Protein AF-N4WED2-F1 (afdb_monomer_lite)

Foldseek 3Di:
DDPPPPFPDPDQETEDDPVCVVDQHDADPPDPAKHKYWYWDDDPDLWIKIKIKIWGWDDDPVGPPDIDIDIAIEIDTLAPVDDDPPPDPVVLVVVVVVCCSRHVPDDDDPPFPPRYDYPDDDGDPPPPDGNVVSRVVSVVVVVVVVVPPDDPDDDDDDDDDDDDDDDDDDDDDDDDDDDDDDDDDDDDDDDDDDDDDPVLVVVVVVLVCVVVQDDDPPDDDDDPPDDDDPDDDDDLLVVLLVLLLVQLLSLLVVLPVPRPCSVVSNLLSLVSLVSNVVSDPDDDDVVLVVSVVSCVVSPDDDDSVVVVLSNLLSVLQVLLLVLLCVLVVQPLSLLVSVVCPRPVNVVVSSVLSPDDPVSSVVVSVVCNVPPPSVVSVVPPHRRDPSVVVSCVSSVPPD

pLDDT: mean 72.78, std 21.64, range [26.59, 97.19]

Structure (mmCIF, N/CA/C/O backbone):
data_AF-N4WED2-F1
#
_entry.id   AF-N4WED2-F1
#
loop_
_atom_site.group_PDB
_atom_site.id
_atom_site.type_symbol
_atom_site.label_atom_id
_atom_site.label_alt_id
_atom_site.label_comp_id
_atom_site.label_asym_id
_atom_site.label_entity_id
_atom_site.label_seq_id
_atom_site.pdbx_PDB_ins_code
_atom_site.Cartn_x
_atom_site.Cartn_y
_atom_site.Cartn_z
_atom_site.occupancy
_atom_site.B_iso_or_equiv
_atom_site.auth_seq_id
_atom_site.auth_comp_id
_atom_site.auth_asym_id
_atom_site.auth_atom_id
_atom_site.pdbx_PDB_model_num
ATOM 1 N N . MET A 1 1 ? -20.042 -12.831 51.421 1.00 35.97 1 MET A N 1
ATOM 2 C CA . MET A 1 1 ? -18.885 -12.928 50.509 1.00 35.97 1 MET A CA 1
ATOM 3 C C . MET A 1 1 ? -19.291 -13.915 49.446 1.00 35.97 1 MET A C 1
ATOM 5 O O . MET A 1 1 ? -19.199 -15.110 49.673 1.00 35.97 1 MET A O 1
ATOM 9 N N . GLU A 1 2 ? -19.901 -13.402 48.386 1.00 31.67 2 GLU A N 1
ATOM 10 C CA . GLU A 1 2 ? -20.307 -14.188 47.226 1.00 31.67 2 GLU A CA 1
ATOM 11 C C . GLU A 1 2 ? -19.161 -14.119 46.219 1.00 31.67 2 GLU A C 1
ATOM 13 O O . GLU A 1 2 ? -18.742 -13.024 45.832 1.00 31.67 2 GLU A O 1
ATOM 18 N N . ASP A 1 3 ? -18.634 -15.281 45.843 1.00 34.75 3 ASP A N 1
ATOM 19 C CA . ASP A 1 3 ? -17.709 -15.428 44.728 1.00 34.75 3 ASP A CA 1
ATOM 20 C C . ASP A 1 3 ? -18.433 -15.003 43.445 1.00 34.75 3 ASP A C 1
ATOM 22 O O . ASP A 1 3 ? -19.245 -15.737 42.884 1.00 34.75 3 ASP A O 1
ATOM 26 N N . GLN A 1 4 ? -18.173 -13.776 42.987 1.00 38.66 4 GLN A N 1
ATOM 27 C CA . GLN A 1 4 ? -18.561 -13.347 41.649 1.00 38.66 4 GLN A CA 1
ATOM 28 C C . GLN A 1 4 ? -17.760 -14.164 40.634 1.00 38.66 4 GLN A C 1
ATOM 30 O O . GLN A 1 4 ? -16.587 -13.882 40.385 1.00 38.66 4 GLN A O 1
ATOM 35 N N . GLU A 1 5 ? -18.420 -15.149 40.025 1.00 41.47 5 GLU A N 1
ATOM 36 C CA . GLU A 1 5 ? -18.025 -15.791 38.770 1.00 41.47 5 GLU A CA 1
ATOM 37 C C . GLU A 1 5 ? -17.798 -14.715 37.693 1.00 41.47 5 GLU A C 1
ATOM 39 O O . GLU A 1 5 ? -18.696 -14.329 36.941 1.00 41.47 5 GLU A O 1
ATOM 44 N N . SER A 1 6 ? -16.584 -14.170 37.629 1.00 40.28 6 SER A N 1
ATOM 45 C CA . SER A 1 6 ? -16.216 -13.116 36.684 1.00 40.28 6 SER A CA 1
ATOM 46 C C . SER A 1 6 ? -15.860 -13.692 35.314 1.00 40.28 6 SER A C 1
ATOM 48 O O . SER A 1 6 ? -14.805 -13.399 34.780 1.00 40.28 6 SER A O 1
ATOM 50 N N . GLN A 1 7 ? -16.756 -14.483 34.723 1.00 48.00 7 GLN A N 1
ATOM 51 C CA . GLN A 1 7 ? -16.867 -14.648 33.272 1.00 48.00 7 GLN A CA 1
ATOM 52 C C . GLN A 1 7 ? -18.340 -14.903 32.947 1.00 48.00 7 GLN A C 1
ATOM 54 O O . GLN A 1 7 ? -18.780 -16.046 32.845 1.00 48.00 7 GLN A O 1
ATOM 59 N N . ARG A 1 8 ? -19.130 -13.836 32.764 1.00 49.84 8 ARG A N 1
ATOM 60 C CA . ARG A 1 8 ? -20.431 -13.969 32.091 1.00 49.84 8 ARG A CA 1
ATOM 61 C C . ARG A 1 8 ? -20.167 -14.217 30.607 1.00 49.84 8 ARG A C 1
ATOM 63 O O . ARG A 1 8 ? -20.181 -13.286 29.808 1.00 49.84 8 ARG A O 1
ATOM 70 N N . LEU A 1 9 ? -19.872 -15.470 30.261 1.00 53.38 9 LEU A N 1
ATOM 71 C CA . LEU A 1 9 ? -19.931 -15.951 28.886 1.00 53.38 9 LEU A CA 1
ATOM 72 C C . LEU A 1 9 ? -21.392 -15.853 28.443 1.00 53.38 9 LEU A C 1
ATOM 74 O O . LEU A 1 9 ? -22.235 -16.631 28.884 1.00 53.38 9 LEU A O 1
ATOM 78 N N . VAL A 1 10 ? -21.694 -14.894 27.576 1.00 56.53 10 VAL A N 1
ATOM 79 C CA . VAL A 1 10 ? -22.921 -14.936 26.783 1.00 56.53 10 VAL A CA 1
ATOM 80 C C . VAL A 1 10 ? -22.470 -15.182 25.351 1.00 56.53 10 VAL A C 1
ATOM 82 O O . VAL A 1 10 ? -22.040 -14.266 24.651 1.00 56.53 10 VAL A O 1
ATOM 85 N N . ASN A 1 11 ? -22.513 -16.450 24.941 1.00 73.31 11 ASN A N 1
ATOM 86 C CA . ASN A 1 11 ? -22.188 -16.917 23.593 1.00 73.31 11 ASN A CA 1
ATOM 87 C C . ASN A 1 11 ? -20.755 -16.558 23.150 1.00 73.31 11 ASN A C 1
ATOM 89 O O . ASN A 1 11 ? -19.788 -17.130 23.647 1.00 73.31 11 ASN A O 1
ATOM 93 N N . THR A 1 12 ? -20.626 -15.613 22.217 1.00 77.56 12 THR A N 1
ATOM 94 C CA . THR A 1 12 ? -19.375 -15.198 21.569 1.00 77.56 12 THR A CA 1
ATOM 95 C C . THR A 1 12 ? -18.752 -13.947 22.195 1.00 77.56 12 THR A C 1
ATOM 97 O O . THR A 1 12 ? -17.771 -13.402 21.681 1.00 77.56 12 THR A O 1
ATOM 100 N N . THR A 1 13 ? -19.325 -13.466 23.301 1.00 82.31 13 THR A N 1
ATOM 101 C CA . THR A 1 13 ? -18.856 -12.268 23.995 1.00 82.31 13 THR A CA 1
ATOM 102 C C . THR A 1 13 ? -18.058 -12.624 25.245 1.00 82.31 13 THR A C 1
ATOM 104 O O . THR A 1 13 ? -18.550 -13.309 26.142 1.00 82.31 13 THR A O 1
ATOM 107 N N . TYR A 1 14 ? -16.832 -12.111 25.314 1.00 82.44 14 TYR A N 1
ATOM 108 C CA . TYR A 1 14 ? -15.891 -12.317 26.405 1.00 82.44 14 TYR A CA 1
ATOM 109 C C . TYR A 1 14 ? -15.642 -11.005 27.136 1.00 82.44 14 TYR A C 1
ATOM 111 O O . TYR A 1 14 ? -15.221 -10.016 26.535 1.00 82.44 14 TYR A O 1
ATOM 119 N N . PHE A 1 15 ? -15.838 -11.024 28.448 1.00 82.19 15 PHE A N 1
ATOM 120 C CA . PHE A 1 15 ? -15.432 -9.936 29.325 1.00 82.19 15 PHE A CA 1
ATOM 121 C C . PHE A 1 15 ? -14.114 -10.292 29.981 1.00 82.19 15 PHE A C 1
ATOM 123 O O . PHE A 1 15 ? -13.993 -11.354 30.587 1.00 82.19 15 PHE A O 1
ATOM 130 N N . VAL A 1 16 ? -13.140 -9.400 29.852 1.00 83.44 16 VAL A N 1
ATOM 131 C CA . VAL A 1 16 ? -11.806 -9.604 30.404 1.00 83.44 16 VAL A CA 1
ATOM 132 C C . VAL A 1 16 ? -11.571 -8.542 31.460 1.00 83.44 16 VAL A C 1
ATOM 134 O O . VAL A 1 16 ? -11.539 -7.344 31.180 1.00 83.44 16 VAL A O 1
ATOM 137 N N . THR A 1 17 ? -11.402 -8.987 32.691 1.00 81.12 17 THR A N 1
ATOM 138 C CA . THR A 1 17 ? -10.929 -8.162 33.794 1.00 81.12 17 THR A CA 1
ATOM 139 C C . THR A 1 17 ? -9.432 -8.399 34.001 1.00 81.12 17 THR A C 1
ATOM 141 O O . THR A 1 17 ? -8.912 -9.464 33.660 1.00 81.12 17 THR A O 1
ATOM 144 N N . PRO A 1 18 ? -8.697 -7.453 34.609 1.00 74.69 18 PRO A N 1
ATOM 145 C CA . PRO A 1 18 ? -7.287 -7.666 34.942 1.00 74.69 18 PRO A CA 1
ATOM 146 C C . PRO A 1 18 ? -7.030 -8.913 35.808 1.00 74.69 18 PRO A C 1
ATOM 148 O O . PRO A 1 18 ? -5.950 -9.496 35.736 1.00 74.69 18 PRO A O 1
ATOM 151 N N . LYS A 1 19 ? -8.017 -9.345 36.607 1.00 77.06 19 LYS A N 1
ATOM 152 C CA . LYS A 1 19 ? -7.931 -10.553 37.446 1.00 77.06 19 LYS A CA 1
ATOM 153 C C . LYS A 1 19 ? -7.951 -11.844 36.621 1.00 77.06 19 LYS A C 1
ATOM 155 O O . LYS A 1 19 ? -7.316 -12.826 37.010 1.00 77.06 19 LYS A O 1
ATOM 160 N N . ASP A 1 20 ? -8.611 -11.825 35.465 1.00 75.44 20 ASP A N 1
ATOM 161 C CA . ASP A 1 20 ? -8.708 -12.986 34.573 1.00 75.44 20 ASP A CA 1
ATOM 162 C C . ASP A 1 20 ? -7.358 -13.333 33.936 1.00 75.44 20 ASP A C 1
ATOM 164 O O . ASP A 1 20 ? -7.118 -14.486 33.593 1.00 75.44 20 ASP A O 1
ATOM 168 N N . LEU A 1 21 ? -6.442 -12.363 33.843 1.00 76.75 21 LEU A N 1
ATOM 169 C CA . LEU A 1 21 ? -5.091 -12.559 33.309 1.00 76.75 21 LEU A CA 1
ATOM 170 C C . LEU A 1 21 ? -4.134 -13.253 34.291 1.00 76.75 21 LEU A C 1
ATOM 172 O O . LEU A 1 21 ? -3.055 -13.678 33.886 1.00 76.75 21 LEU A O 1
ATOM 176 N N . GLN A 1 22 ? -4.490 -13.343 35.577 1.00 78.25 22 GLN A N 1
ATOM 177 C CA . GLN A 1 22 ? -3.644 -13.954 36.613 1.00 78.25 22 GLN A CA 1
ATOM 178 C C . GLN A 1 22 ? -3.882 -15.463 36.774 1.00 78.25 22 GLN A C 1
ATOM 180 O O . GLN A 1 22 ? -3.081 -16.152 37.403 1.00 78.25 22 GLN A O 1
ATOM 185 N N . HIS A 1 23 ? -4.968 -15.979 36.202 1.00 75.12 23 HIS A N 1
ATOM 186 C CA . HIS A 1 23 ? -5.338 -17.392 36.240 1.00 75.12 23 HIS A CA 1
ATOM 187 C C . HIS A 1 23 ? -4.969 -18.056 34.904 1.00 75.12 23 HIS A C 1
ATOM 189 O O . HIS A 1 23 ? -4.834 -17.347 33.907 1.00 75.12 23 HIS A O 1
ATOM 195 N N . PRO A 1 24 ? -4.780 -19.392 34.836 1.00 64.31 24 PRO A N 1
ATOM 196 C CA . PRO A 1 24 ? -4.548 -20.086 33.570 1.00 64.31 24 PRO A CA 1
ATOM 197 C C . PRO A 1 24 ? -5.707 -19.797 32.611 1.00 64.31 24 PRO A C 1
ATOM 199 O O . PRO A 1 24 ? -6.818 -20.307 32.761 1.00 64.31 24 PRO A O 1
ATOM 202 N N . VAL A 1 25 ? -5.440 -18.897 31.668 1.00 62.19 25 VAL A N 1
ATOM 203 C CA . VAL A 1 2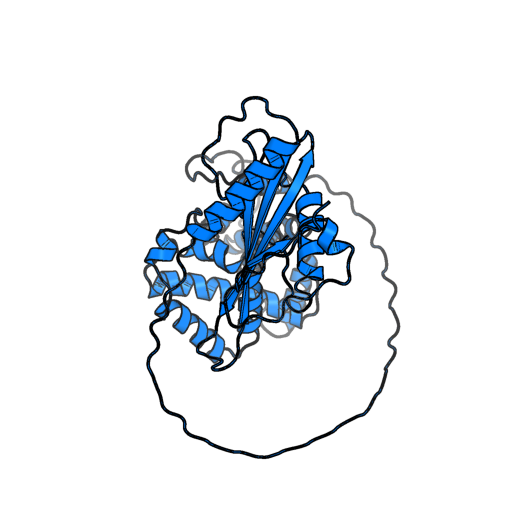5 ? -6.452 -18.271 30.827 1.00 62.19 25 VAL A CA 1
ATOM 204 C C . VAL A 1 25 ? -7.051 -19.321 29.898 1.00 62.19 25 VAL A C 1
ATOM 206 O O . VAL A 1 25 ? -6.329 -20.030 29.194 1.00 62.19 25 VAL A O 1
ATOM 209 N N . ARG A 1 26 ? -8.384 -19.415 29.868 1.00 68.75 26 ARG A N 1
ATOM 210 C CA . ARG A 1 26 ? -9.084 -20.168 28.823 1.00 68.75 26 ARG A CA 1
ATOM 211 C C . ARG A 1 26 ? -8.893 -19.425 27.506 1.00 68.75 26 ARG A C 1
ATOM 213 O O . ARG A 1 26 ? -9.413 -18.326 27.334 1.00 68.75 26 ARG A O 1
ATOM 220 N N . TYR A 1 27 ? -8.126 -20.017 26.598 1.00 79.25 27 TYR A N 1
ATOM 221 C CA . TYR A 1 27 ? -7.970 -19.499 25.246 1.00 79.25 27 TYR A CA 1
ATOM 222 C C . TYR A 1 27 ? -9.330 -19.441 24.546 1.00 79.25 27 TYR A C 1
ATOM 224 O O . TYR A 1 27 ? -10.135 -20.370 24.645 1.00 79.25 27 TYR A O 1
ATOM 232 N N . VAL A 1 28 ? -9.571 -18.361 23.809 1.00 78.44 28 VAL A N 1
ATOM 233 C CA . VAL A 1 28 ? -10.666 -18.299 22.843 1.00 78.44 28 VAL A CA 1
ATOM 234 C C . VAL A 1 28 ? -10.258 -19.207 21.692 1.00 78.44 28 VAL A C 1
ATOM 236 O O . VAL A 1 28 ? -9.180 -19.025 21.135 1.00 78.44 28 VAL A O 1
ATOM 239 N N . TYR A 1 29 ? -11.061 -20.211 21.350 1.00 80.50 29 TYR A N 1
ATOM 240 C CA . TYR A 1 29 ? -10.802 -21.045 20.173 1.00 80.50 29 TYR A CA 1
ATOM 241 C C . TYR A 1 29 ? -11.100 -20.265 18.885 1.00 80.50 29 TYR A C 1
ATOM 243 O O . TYR A 1 29 ? -11.878 -19.313 18.940 1.00 80.50 29 TYR A O 1
ATOM 251 N N . PRO A 1 30 ? -10.513 -20.645 17.730 1.00 81.94 30 PRO A N 1
ATOM 252 C CA . PRO A 1 30 ? -10.882 -20.073 16.439 1.00 81.94 30 PRO A CA 1
ATOM 253 C C . PRO A 1 30 ? -12.398 -20.141 16.254 1.00 81.94 30 PRO A C 1
ATOM 255 O O . PRO A 1 30 ? -12.943 -21.245 16.183 1.00 81.94 30 PRO A O 1
ATOM 258 N N . PRO A 1 31 ? -13.099 -18.998 16.230 1.00 76.94 31 PRO A N 1
ATOM 259 C CA . PRO A 1 31 ? -14.538 -19.031 16.274 1.00 76.94 31 PRO A CA 1
ATOM 260 C C . PRO A 1 31 ? -15.080 -19.222 14.856 1.00 76.94 31 PRO A C 1
ATOM 262 O O . PRO A 1 31 ? -14.532 -18.694 13.880 1.00 76.94 31 PRO A O 1
ATOM 265 N N . SER A 1 32 ? -16.162 -19.991 14.750 1.00 82.06 32 SER A N 1
ATOM 266 C CA . SER A 1 32 ? -16.998 -20.072 13.546 1.00 82.06 32 SER A CA 1
ATOM 267 C C . SER A 1 32 ? -17.928 -18.865 13.409 1.00 82.06 32 SER A C 1
ATOM 269 O O . SER A 1 32 ? -18.465 -18.620 12.335 1.00 82.06 32 SER A O 1
ATOM 271 N N . GLU A 1 33 ? -18.088 -18.094 14.486 1.00 85.69 33 GLU A N 1
ATOM 272 C CA . GLU A 1 33 ? -18.930 -16.903 14.573 1.00 85.69 33 GLU A CA 1
ATOM 273 C C . GLU A 1 33 ? -18.117 -15.678 15.010 1.00 85.69 33 GLU A C 1
ATOM 275 O O . GLU A 1 33 ? -16.987 -15.789 15.491 1.00 85.69 33 GLU A O 1
ATOM 280 N N . ALA A 1 34 ? -18.676 -14.479 14.843 1.00 85.25 34 ALA A N 1
ATOM 281 C CA . ALA A 1 34 ? -18.020 -13.265 15.311 1.00 85.25 34 ALA A CA 1
ATOM 282 C C . ALA A 1 34 ? -17.848 -13.307 16.836 1.00 85.25 34 ALA A C 1
ATOM 284 O O . ALA A 1 34 ? -18.821 -13.464 17.570 1.00 85.25 34 ALA A O 1
ATOM 285 N N . SER A 1 35 ? -16.606 -13.164 17.300 1.00 88.56 35 SER A N 1
ATOM 286 C CA . SER A 1 35 ? -16.263 -13.109 18.722 1.00 88.56 35 SER A CA 1
ATOM 287 C C . SER A 1 35 ? -15.879 -11.702 19.136 1.00 88.56 35 SER A C 1
ATOM 289 O O . SER A 1 35 ? -15.139 -11.018 18.428 1.00 88.56 35 SER A O 1
ATOM 291 N N . HIS A 1 36 ? -16.345 -11.284 20.306 1.00 89.19 36 HIS A N 1
ATOM 292 C CA . HIS A 1 36 ? -16.129 -9.940 20.819 1.00 89.19 36 HIS A CA 1
ATOM 293 C C . HIS A 1 36 ? -15.453 -10.001 22.186 1.00 89.19 36 HIS A C 1
ATOM 295 O O . HIS A 1 36 ? -15.973 -10.602 23.120 1.00 89.19 36 HIS A O 1
ATOM 301 N N . LEU A 1 37 ? -14.286 -9.378 22.307 1.00 90.94 37 LEU A N 1
ATOM 302 C CA . LEU A 1 37 ? -13.587 -9.174 23.569 1.00 90.94 37 LEU A CA 1
ATOM 303 C C . LEU A 1 37 ? -13.886 -7.761 24.068 1.00 90.94 37 LEU A C 1
ATOM 305 O O . LEU A 1 37 ? -13.626 -6.797 23.347 1.00 90.94 37 LEU A O 1
ATOM 309 N N . TYR A 1 38 ? -14.352 -7.638 25.304 1.00 90.62 38 TYR A N 1
ATOM 310 C CA . TYR A 1 38 ? -14.584 -6.363 25.973 1.00 90.62 38 TYR A CA 1
ATOM 311 C C . TYR A 1 38 ? -13.766 -6.281 27.253 1.00 90.62 38 TYR A C 1
ATOM 313 O O . TYR A 1 38 ? -13.765 -7.208 28.064 1.00 90.62 38 TYR A O 1
ATOM 321 N N . PHE A 1 39 ? -13.097 -5.153 27.458 1.00 90.81 39 PHE A N 1
ATOM 322 C CA . PHE A 1 39 ? -12.408 -4.869 28.711 1.00 90.81 39 PHE A CA 1
ATOM 323 C C . PHE A 1 39 ? -12.284 -3.373 28.962 1.00 90.81 39 PHE A C 1
ATOM 325 O O . PHE A 1 39 ? -12.356 -2.562 28.040 1.00 90.81 39 PHE A O 1
ATOM 332 N N . ALA A 1 40 ? -12.108 -3.008 30.228 1.00 89.38 40 ALA A N 1
ATOM 333 C CA . ALA A 1 40 ? -11.846 -1.638 30.640 1.00 89.38 40 ALA A CA 1
ATOM 334 C C . ALA A 1 40 ? -10.372 -1.494 31.030 1.00 89.38 40 ALA A C 1
ATOM 336 O O . ALA A 1 40 ? -9.823 -2.330 31.747 1.00 89.38 40 ALA A O 1
ATOM 337 N N . LEU A 1 41 ? -9.739 -0.422 30.565 1.00 88.12 41 LEU A N 1
ATOM 338 C CA . LEU A 1 41 ? -8.357 -0.088 30.873 1.00 88.12 41 LEU A CA 1
ATOM 339 C C . LEU A 1 41 ? -8.307 1.222 31.653 1.00 88.12 41 LEU A C 1
ATOM 341 O O . LEU A 1 41 ? -8.796 2.241 31.170 1.00 88.12 41 LEU A O 1
ATOM 345 N N . ALA A 1 42 ? -7.692 1.204 32.832 1.00 85.62 42 ALA A N 1
ATOM 346 C CA . ALA A 1 42 ? -7.439 2.422 33.588 1.00 85.62 42 ALA A CA 1
ATOM 347 C C . ALA A 1 42 ? -6.394 3.298 32.868 1.00 85.62 42 ALA A C 1
ATOM 349 O O . ALA A 1 42 ? -5.346 2.820 32.431 1.00 85.62 42 ALA A O 1
ATOM 350 N N . ILE A 1 43 ? -6.698 4.587 32.760 1.00 82.38 43 ILE A N 1
ATOM 351 C CA . ILE A 1 43 ? -5.846 5.669 32.262 1.00 82.38 43 ILE A CA 1
ATOM 352 C C . ILE A 1 43 ? -5.582 6.632 33.433 1.00 82.38 43 ILE A C 1
ATOM 354 O O . ILE A 1 43 ? -6.313 6.645 34.425 1.00 82.38 43 ILE A O 1
ATOM 358 N N . GLU A 1 44 ? -4.512 7.421 33.334 1.00 76.38 44 GLU A N 1
ATOM 359 C CA . GLU A 1 44 ? -4.138 8.449 34.309 1.00 76.38 44 GLU A CA 1
ATOM 360 C C . GLU A 1 44 ? -5.337 9.259 34.840 1.00 76.38 44 GLU A C 1
ATOM 362 O O . GLU A 1 44 ? -6.248 9.634 34.099 1.00 76.38 44 GLU A O 1
ATOM 367 N N . GLY A 1 45 ? -5.316 9.558 36.143 1.00 69.75 45 GLY A N 1
ATOM 368 C CA . GLY A 1 45 ? -6.270 10.484 36.754 1.00 69.75 45 GLY A CA 1
ATOM 369 C C . GLY A 1 45 ? -7.700 9.956 36.894 1.00 69.75 45 GLY A C 1
ATOM 370 O O . GLY A 1 45 ? -8.635 10.731 36.719 1.00 69.75 45 GLY A O 1
ATOM 371 N N . TYR A 1 46 ? -7.876 8.678 37.258 1.00 79.88 46 TYR A N 1
ATOM 372 C CA . TYR A 1 46 ? -9.187 8.052 37.533 1.00 79.88 46 TYR A CA 1
ATOM 373 C C . TYR A 1 46 ? -10.065 7.831 36.294 1.00 79.88 46 TYR A C 1
ATOM 375 O O . TYR A 1 46 ? -11.284 7.671 36.392 1.00 79.88 46 TYR A O 1
ATOM 383 N N . HIS A 1 47 ? -9.453 7.829 35.116 1.00 83.69 47 HIS A N 1
ATOM 384 C CA . HIS A 1 47 ? -10.151 7.679 33.854 1.00 83.69 47 HIS A CA 1
ATOM 385 C C . HIS A 1 47 ? -10.057 6.251 33.331 1.00 83.69 47 HIS A C 1
ATOM 387 O O . HIS A 1 47 ? -9.123 5.523 33.642 1.00 83.69 47 HIS A O 1
ATOM 393 N N . TYR A 1 48 ? -11.038 5.843 32.532 1.00 85.44 48 TYR A N 1
ATOM 394 C CA . TYR A 1 48 ? -11.078 4.512 31.942 1.00 85.44 48 TYR A CA 1
ATOM 395 C C . TYR A 1 48 ? -11.332 4.594 30.439 1.00 85.44 48 TYR A C 1
ATOM 397 O O . TYR A 1 48 ? -12.029 5.485 29.938 1.00 85.44 48 TYR A O 1
ATOM 405 N N . LEU A 1 49 ? -10.761 3.632 29.728 1.00 87.44 49 LEU A N 1
ATOM 406 C CA . LEU A 1 49 ? -11.008 3.365 28.324 1.00 87.44 49 LEU A CA 1
ATOM 407 C C . LEU A 1 49 ? -11.714 2.020 28.210 1.00 87.44 49 LEU A C 1
ATOM 409 O O . LEU A 1 49 ? -11.153 0.992 28.579 1.00 87.44 49 LEU A O 1
ATOM 413 N N . GLY A 1 50 ? -12.938 2.020 27.699 1.00 89.12 50 GLY A N 1
ATOM 414 C CA . GLY A 1 50 ? -13.585 0.795 27.254 1.00 89.12 50 GLY A CA 1
ATOM 415 C C . GLY A 1 50 ? -12.973 0.374 25.927 1.00 89.12 50 GLY A C 1
ATOM 416 O O . GLY A 1 50 ? -12.881 1.190 25.014 1.00 89.12 50 GLY A O 1
ATOM 417 N N . ILE A 1 51 ? -12.541 -0.872 25.814 1.00 90.75 51 ILE A N 1
ATOM 418 C CA . ILE A 1 51 ? -11.952 -1.434 24.602 1.00 90.75 51 ILE A CA 1
ATOM 419 C C . ILE A 1 51 ? -12.828 -2.597 24.155 1.00 90.75 51 ILE A C 1
ATOM 421 O O . ILE A 1 51 ? -13.191 -3.456 24.959 1.00 90.75 51 ILE A O 1
ATOM 425 N N . GLN A 1 52 ? -13.150 -2.613 22.865 1.00 91.38 52 GLN A N 1
ATOM 426 C CA . GLN A 1 52 ? -13.808 -3.721 22.190 1.00 91.38 52 GLN A CA 1
ATOM 427 C C . GLN A 1 52 ? -12.914 -4.202 21.050 1.00 91.38 52 GLN A C 1
ATOM 429 O O . GLN A 1 52 ? -12.553 -3.426 20.164 1.00 91.38 52 GLN A O 1
ATOM 434 N N . ILE A 1 53 ? -12.620 -5.496 21.025 1.00 92.19 53 ILE A N 1
ATOM 435 C CA . ILE A 1 53 ? -11.973 -6.160 19.895 1.00 92.19 53 ILE A CA 1
ATOM 436 C C . ILE A 1 53 ? -12.963 -7.156 19.313 1.00 92.19 53 ILE A C 1
ATOM 438 O O . ILE A 1 53 ? -13.465 -8.014 20.027 1.00 92.19 53 ILE A O 1
ATOM 442 N N . SER A 1 54 ? -13.233 -7.056 18.018 1.00 90.38 54 SER A N 1
ATOM 443 C CA . SER A 1 54 ? -14.098 -7.999 17.310 1.00 90.38 54 SER A CA 1
ATOM 444 C C . SER A 1 54 ? -13.255 -8.829 16.360 1.00 90.38 54 SER A C 1
ATOM 446 O O . SER A 1 54 ? -12.541 -8.257 15.540 1.00 90.38 54 SER A O 1
ATOM 448 N N . VAL A 1 55 ? -13.335 -10.152 16.465 1.00 90.75 55 VAL A N 1
ATOM 449 C CA . VAL A 1 55 ? -12.717 -11.107 15.542 1.00 90.75 55 VAL A CA 1
ATOM 450 C C . VAL A 1 55 ? -13.831 -11.754 14.736 1.00 90.75 55 VAL A C 1
ATOM 452 O O . VAL A 1 55 ? -14.656 -12.481 15.285 1.00 90.75 55 VAL A O 1
ATOM 455 N N . VAL A 1 56 ? -13.876 -11.451 13.444 1.00 88.69 56 VAL A N 1
ATOM 456 C CA . VAL A 1 56 ? -14.962 -11.844 12.548 1.00 88.69 56 VAL A CA 1
ATOM 457 C C . VAL A 1 56 ? -14.433 -12.889 11.564 1.00 88.69 56 VAL A C 1
ATOM 459 O O . VAL A 1 56 ? -13.486 -12.600 10.824 1.00 88.69 56 VAL A O 1
ATOM 462 N N . PRO A 1 57 ? -14.996 -14.108 11.552 1.00 90.19 57 PRO A N 1
ATOM 463 C CA . PRO A 1 57 ? -14.674 -15.086 10.530 1.00 90.19 57 PRO A CA 1
ATOM 464 C C . PRO A 1 57 ? -15.288 -14.671 9.189 1.00 90.19 57 PRO A C 1
ATOM 466 O O . PRO A 1 57 ? -16.406 -14.163 9.129 1.00 90.19 57 PRO A O 1
ATOM 469 N N . PHE A 1 58 ? -14.566 -14.907 8.100 1.00 86.00 58 PHE A N 1
ATOM 470 C CA . PHE A 1 58 ? -15.051 -14.724 6.736 1.00 86.00 58 PHE A CA 1
ATOM 471 C C . PHE A 1 58 ? -14.512 -15.833 5.830 1.00 86.00 58 PHE A C 1
ATOM 473 O O . PHE A 1 58 ? -13.531 -16.498 6.151 1.00 86.00 58 PHE A O 1
ATOM 480 N N . SER A 1 59 ? -15.159 -16.052 4.690 1.00 79.94 59 SER A N 1
ATOM 481 C CA . SER A 1 59 ? -14.694 -16.986 3.660 1.00 79.94 59 SER A CA 1
ATOM 482 C C . SER A 1 59 ? -14.457 -16.228 2.363 1.00 79.94 59 SER A C 1
ATOM 484 O O . SER A 1 59 ? -15.170 -15.273 2.056 1.00 79.94 59 SER A O 1
ATOM 486 N N . LEU A 1 60 ? -13.442 -16.643 1.614 1.00 70.19 60 LEU A N 1
ATOM 487 C CA . LEU A 1 60 ? -13.184 -16.134 0.271 1.00 70.19 60 LEU A CA 1
ATOM 488 C C . LEU A 1 60 ? -13.801 -17.095 -0.743 1.00 70.19 60 LEU A C 1
ATOM 490 O O . LEU A 1 60 ? -13.666 -18.310 -0.594 1.00 70.19 60 LEU A O 1
ATOM 494 N N . ASN A 1 61 ? -14.436 -16.557 -1.783 1.00 70.38 61 ASN A N 1
ATOM 495 C CA . ASN A 1 61 ? -15.089 -17.362 -2.820 1.00 70.38 61 ASN A CA 1
ATOM 496 C C . ASN A 1 61 ? -14.101 -18.316 -3.514 1.00 70.38 61 ASN A C 1
ATOM 498 O O . ASN A 1 61 ? -14.471 -19.415 -3.916 1.00 70.38 61 ASN A O 1
ATOM 502 N N . GLU A 1 62 ? -12.834 -17.917 -3.626 1.00 74.69 62 GLU A N 1
ATOM 503 C CA . GLU A 1 62 ? -11.757 -18.694 -4.241 1.00 74.69 62 GLU A CA 1
ATOM 504 C C . GLU A 1 62 ? -11.260 -19.860 -3.370 1.00 74.69 62 GLU A C 1
ATOM 506 O O . GLU A 1 62 ? -10.530 -20.721 -3.865 1.00 74.69 62 GLU A O 1
ATOM 511 N N . PHE A 1 63 ? -11.636 -19.898 -2.088 1.00 69.88 63 PHE A N 1
ATOM 512 C CA . PHE A 1 63 ? -11.196 -20.901 -1.116 1.00 69.88 63 PHE A CA 1
ATOM 513 C C . PHE A 1 63 ? -12.393 -21.443 -0.315 1.00 69.88 63 PHE A C 1
ATOM 515 O O . PHE A 1 63 ? -12.485 -21.219 0.897 1.00 69.88 63 PHE A O 1
ATOM 522 N N . PRO A 1 64 ? -13.334 -22.148 -0.972 1.00 76.31 64 PRO A N 1
ATOM 523 C CA . PRO A 1 64 ? -14.512 -22.682 -0.302 1.00 76.31 64 PRO A CA 1
ATOM 524 C C . PRO A 1 64 ? -14.105 -23.658 0.810 1.00 76.31 64 PRO A C 1
ATOM 526 O O . PRO A 1 64 ? -13.242 -24.514 0.623 1.00 76.31 64 PRO A O 1
ATOM 529 N N . GLY A 1 65 ? -14.715 -23.506 1.986 1.00 81.25 65 GLY A N 1
ATOM 530 C CA . GLY A 1 65 ? -14.407 -24.303 3.178 1.00 81.25 65 GLY A CA 1
ATOM 531 C C . GLY A 1 65 ? -13.221 -23.798 4.008 1.00 81.25 65 GLY A C 1
ATOM 532 O O . GLY A 1 65 ? -13.009 -24.301 5.111 1.00 81.25 65 GLY A O 1
ATOM 533 N N . GLN A 1 66 ? -12.473 -22.790 3.540 1.00 87.00 66 GLN A N 1
ATOM 534 C CA . GLN A 1 66 ? -11.435 -22.142 4.340 1.00 87.00 66 GLN A CA 1
ATOM 535 C C . GLN A 1 66 ? -11.988 -20.900 5.049 1.00 87.00 66 GLN A C 1
ATOM 537 O O . GLN A 1 66 ? -12.380 -19.924 4.410 1.00 87.00 66 GLN A O 1
ATOM 542 N N . ILE A 1 67 ? -11.960 -20.925 6.383 1.00 86.75 67 ILE A N 1
ATOM 543 C CA . ILE A 1 67 ? -12.320 -19.779 7.221 1.00 86.75 67 ILE A CA 1
ATOM 544 C C . ILE A 1 67 ? -11.069 -18.933 7.461 1.00 86.75 67 ILE A C 1
ATOM 546 O O . ILE A 1 67 ? -10.049 -19.418 7.954 1.00 86.75 67 ILE A O 1
ATOM 550 N N . PHE A 1 68 ? -11.165 -17.659 7.111 1.00 88.06 68 PHE A N 1
ATOM 551 C CA . PHE A 1 68 ? -10.217 -16.613 7.463 1.00 88.06 68 PHE A CA 1
ATOM 552 C C . PHE A 1 68 ? -10.795 -15.781 8.604 1.00 88.06 68 PHE A C 1
ATOM 554 O O . PHE A 1 68 ? -12.002 -15.782 8.831 1.00 88.06 68 PHE A O 1
ATOM 561 N N . HIS A 1 69 ? -9.950 -15.025 9.296 1.00 88.75 69 HIS A N 1
ATOM 562 C CA . HIS A 1 69 ? -10.384 -14.135 10.367 1.00 88.75 69 HIS A CA 1
ATOM 563 C C . HIS A 1 69 ? -9.857 -12.733 10.099 1.00 88.75 69 HIS A C 1
ATOM 565 O O . HIS A 1 69 ? -8.700 -12.551 9.717 1.00 88.75 69 HIS A O 1
ATOM 571 N N . CYS A 1 70 ? -10.717 -11.737 10.272 1.00 87.62 70 CYS A N 1
ATOM 572 C CA . CYS A 1 70 ? -10.312 -10.344 10.375 1.00 87.62 70 CYS A CA 1
ATOM 573 C C . CYS A 1 70 ? -10.588 -9.851 11.795 1.00 87.62 70 CYS A C 1
ATOM 575 O O . CYS A 1 70 ? -11.450 -10.380 12.497 1.00 87.62 70 CYS A O 1
ATOM 577 N N . ALA A 1 71 ? -9.827 -8.855 12.239 1.00 88.88 71 ALA A N 1
ATOM 578 C CA . ALA A 1 71 ? -9.998 -8.270 13.558 1.00 88.88 71 ALA A CA 1
ATOM 579 C C . ALA A 1 71 ? -10.072 -6.746 13.470 1.00 88.88 71 ALA A C 1
ATOM 581 O O . ALA A 1 71 ? -9.304 -6.119 12.735 1.00 88.88 71 ALA A O 1
ATOM 582 N N . TYR A 1 72 ? -10.985 -6.169 14.246 1.00 87.00 72 TYR A N 1
ATOM 583 C CA . TYR A 1 72 ? -11.206 -4.730 14.339 1.00 87.00 72 TYR A CA 1
ATOM 584 C C . TYR A 1 72 ? -11.226 -4.305 15.801 1.00 87.00 72 TYR A C 1
ATOM 586 O O . TYR A 1 72 ? -11.786 -5.001 16.653 1.00 87.00 72 TYR A O 1
ATOM 594 N N . GLY A 1 73 ? -10.621 -3.156 16.084 1.00 88.56 73 GLY A N 1
ATOM 595 C CA . GLY A 1 73 ? -10.601 -2.565 17.414 1.00 88.56 73 GLY A CA 1
ATOM 596 C C . GLY A 1 73 ? -11.494 -1.338 17.460 1.00 88.56 73 GLY A C 1
ATOM 597 O O . GLY A 1 73 ? -11.524 -0.546 16.521 1.00 88.56 73 GLY A O 1
ATOM 598 N N . SER A 1 74 ? -12.199 -1.142 18.561 1.00 87.81 74 SER A N 1
ATOM 599 C CA . SER A 1 74 ? -12.812 0.142 18.877 1.00 87.81 74 SER A CA 1
ATOM 600 C C . SER A 1 74 ? -12.602 0.468 20.342 1.00 87.81 74 SER A C 1
ATOM 602 O O . SER A 1 74 ? -12.368 -0.421 21.166 1.00 87.81 74 SER A O 1
ATOM 604 N N . PHE A 1 75 ? -12.646 1.753 20.663 1.00 87.75 75 PHE A N 1
ATOM 605 C CA . PHE A 1 75 ? -12.556 2.190 22.042 1.00 87.75 75 PHE A CA 1
ATOM 606 C C . PHE A 1 75 ? -13.524 3.324 22.348 1.00 87.75 75 PHE A C 1
ATOM 608 O O . PHE A 1 75 ? -13.909 4.116 21.486 1.00 87.75 75 PHE A O 1
ATOM 615 N N . ALA A 1 76 ? -13.893 3.377 23.618 1.00 85.50 76 ALA A N 1
ATOM 616 C CA . ALA A 1 76 ? -14.840 4.288 24.218 1.00 85.50 76 ALA A CA 1
ATOM 617 C C . ALA A 1 76 ? -14.156 4.996 25.389 1.00 85.50 76 ALA A C 1
ATOM 619 O O . ALA A 1 76 ? -13.671 4.361 26.324 1.00 85.50 76 ALA A O 1
ATOM 620 N N . ARG A 1 77 ? -14.109 6.326 25.344 1.00 84.25 77 ARG A N 1
ATOM 621 C CA . ARG A 1 77 ? -13.548 7.147 26.424 1.00 84.25 77 ARG A CA 1
ATOM 622 C C . ARG A 1 77 ? -14.596 7.342 27.512 1.00 84.25 77 ARG A C 1
ATOM 624 O O . ARG A 1 77 ? -15.738 7.658 27.188 1.00 84.25 77 ARG A O 1
ATOM 631 N N . CYS A 1 78 ? -14.208 7.255 28.785 1.00 83.44 78 CYS A N 1
ATOM 632 C CA . CYS A 1 78 ? -15.130 7.589 29.873 1.00 83.44 78 CYS A CA 1
ATOM 633 C C . CYS A 1 78 ? -15.508 9.084 29.890 1.00 83.44 78 CYS A C 1
ATOM 635 O O . CYS A 1 78 ? -16.561 9.440 30.409 1.00 83.44 78 CYS A O 1
ATOM 637 N N . CYS A 1 79 ? -14.653 9.970 29.355 1.00 82.06 79 CYS A N 1
ATOM 638 C CA . CYS A 1 79 ? -14.903 11.410 29.280 1.00 82.06 79 CYS A CA 1
ATOM 639 C C . CYS A 1 79 ? -14.041 12.110 28.211 1.00 82.06 79 CYS A C 1
ATOM 641 O O . CYS A 1 79 ? -13.081 11.541 27.688 1.00 82.06 79 CYS A O 1
ATOM 643 N N . LEU A 1 80 ? -14.349 13.382 27.929 1.00 81.81 80 LEU A N 1
ATOM 644 C CA . LEU A 1 80 ? -13.622 14.210 26.955 1.00 81.81 80 LEU A CA 1
ATOM 645 C C . LEU A 1 80 ? -12.208 14.621 27.397 1.00 81.81 80 LEU A C 1
ATOM 647 O O . LEU A 1 80 ? -11.429 15.064 26.558 1.00 81.81 80 LEU A O 1
ATOM 651 N N . LYS A 1 81 ? -11.863 14.475 28.686 1.00 81.88 81 LYS A N 1
ATOM 652 C CA . LYS A 1 81 ? -10.526 14.831 29.199 1.00 81.88 81 LYS A CA 1
ATOM 653 C C . LYS A 1 81 ? -9.423 13.929 28.637 1.00 81.88 81 LYS A C 1
ATOM 655 O O . LYS A 1 81 ? -8.271 14.342 28.581 1.00 81.88 81 LYS A O 1
ATOM 660 N N . ILE A 1 82 ? -9.772 12.723 28.185 1.00 77.88 82 ILE A N 1
ATOM 661 C CA . ILE A 1 82 ? -8.844 11.815 27.509 1.00 77.88 82 ILE A CA 1
ATOM 662 C C . ILE A 1 82 ? -8.629 12.333 26.076 1.00 77.88 82 ILE A C 1
ATOM 664 O O . ILE A 1 82 ? -9.506 12.184 25.218 1.00 77.88 82 ILE A O 1
ATOM 668 N N . GLN A 1 83 ? -7.480 12.963 25.817 1.00 75.81 83 GLN A N 1
ATOM 669 C CA . GLN A 1 83 ? -7.109 13.450 24.484 1.00 75.81 83 GLN A CA 1
ATOM 670 C C . GLN A 1 83 ? -6.746 12.302 23.528 1.00 75.81 83 GLN A C 1
ATOM 672 O O . GLN A 1 83 ? -6.305 11.236 23.945 1.00 75.81 83 GLN A O 1
ATOM 677 N N . TYR A 1 84 ? -6.955 12.539 22.231 1.00 64.00 84 TYR A N 1
ATOM 678 C CA . TYR A 1 84 ? -6.837 11.535 21.167 1.00 64.00 84 TYR A CA 1
ATOM 679 C C . TYR A 1 84 ? -5.403 11.279 20.689 1.00 64.00 84 TYR A C 1
ATOM 681 O O . TYR A 1 84 ? -5.075 10.175 20.254 1.00 64.00 84 TYR A O 1
ATOM 689 N N . GLU A 1 85 ? -4.568 12.319 20.702 1.00 59.09 85 GLU A N 1
ATOM 690 C CA . GLU A 1 85 ? -3.326 12.339 19.923 1.00 59.09 85 GLU A CA 1
ATOM 691 C C . GLU A 1 85 ? -2.209 11.427 20.447 1.00 59.09 85 GLU A C 1
ATOM 693 O O . GLU A 1 85 ? -1.330 11.056 19.664 1.00 59.09 85 GLU A O 1
ATOM 698 N N . PRO A 1 86 ? -2.296 10.920 21.686 1.00 54.12 86 PRO A N 1
ATOM 699 C CA . PRO A 1 86 ? -1.673 9.657 22.014 1.00 54.12 86 PRO A CA 1
ATOM 700 C C . PRO A 1 86 ? -2.680 8.784 22.760 1.00 54.12 86 PRO A C 1
ATOM 702 O O . PRO A 1 86 ? -2.717 8.775 23.989 1.00 54.12 86 PRO A O 1
ATOM 705 N N . VAL A 1 87 ? -3.456 7.975 22.034 1.00 57.97 87 VAL A N 1
ATOM 706 C CA . VAL A 1 87 ? -3.887 6.686 22.596 1.00 57.97 87 VAL A CA 1
ATOM 707 C C . VAL A 1 87 ? -2.591 5.979 22.984 1.00 57.97 87 VAL A C 1
ATOM 709 O O . VAL A 1 87 ? -1.820 5.551 22.126 1.00 57.97 87 VAL A O 1
ATOM 712 N N . HIS A 1 88 ? -2.278 6.077 24.270 1.00 63.78 88 HIS A N 1
ATOM 713 C CA . HIS A 1 88 ? -0.943 5.969 24.836 1.00 63.78 88 HIS A CA 1
ATOM 714 C C . HIS A 1 88 ? -0.273 4.666 24.377 1.00 63.78 88 HIS A C 1
ATOM 716 O O . HIS A 1 88 ? -0.951 3.651 24.214 1.00 63.78 88 HIS A O 1
ATOM 722 N N . SER A 1 89 ? 1.050 4.646 24.180 1.00 71.38 89 SER A N 1
ATOM 723 C CA . SER A 1 89 ? 1.771 3.407 23.828 1.00 71.38 89 SER A CA 1
ATOM 724 C C . SER A 1 89 ? 1.444 2.254 24.787 1.00 71.38 89 SER A C 1
ATOM 726 O O . SER A 1 89 ? 1.350 1.107 24.356 1.00 71.38 89 SER A O 1
ATOM 728 N N . SER A 1 90 ? 1.158 2.579 26.052 1.00 76.81 90 SER A N 1
ATOM 729 C CA . SER A 1 90 ? 0.696 1.628 27.065 1.00 76.81 90 SER A CA 1
ATOM 730 C C . SER A 1 90 ? -0.666 1.000 26.752 1.00 76.81 90 SER A C 1
ATOM 732 O O . SER A 1 90 ? -0.855 -0.178 27.034 1.00 76.81 90 SER A O 1
ATOM 734 N N . VAL A 1 91 ? -1.608 1.725 26.137 1.00 84.31 91 VAL A N 1
ATOM 735 C CA . VAL A 1 91 ? -2.913 1.167 25.742 1.00 84.31 91 VAL A CA 1
ATOM 736 C C . VAL A 1 91 ? -2.707 0.061 24.717 1.00 84.31 91 VAL A C 1
ATOM 738 O O . VAL A 1 91 ? -3.256 -1.028 24.878 1.00 84.31 91 VAL A O 1
ATOM 741 N N . TYR A 1 92 ? -1.878 0.307 23.699 1.00 86.12 92 TYR A N 1
ATOM 742 C CA . TYR A 1 92 ? -1.566 -0.709 22.696 1.00 86.12 92 TYR A CA 1
ATOM 743 C C . TYR A 1 92 ? -0.844 -1.903 23.303 1.00 86.12 92 TYR A C 1
ATOM 745 O O . TYR A 1 92 ? -1.200 -3.029 22.988 1.00 86.12 92 TYR A O 1
ATOM 753 N N . GLU A 1 93 ? 0.127 -1.679 24.186 1.00 87.00 93 GLU A N 1
ATOM 754 C CA . GLU A 1 93 ? 0.882 -2.760 24.827 1.00 87.00 93 GLU A CA 1
ATOM 755 C C . GLU A 1 93 ? -0.002 -3.648 25.706 1.00 87.00 93 GLU A C 1
ATOM 757 O O . GLU A 1 93 ? 0.067 -4.876 25.608 1.00 87.00 93 GLU A O 1
ATOM 762 N N . VAL A 1 94 ? -0.879 -3.052 26.520 1.00 88.75 94 VAL A N 1
ATOM 763 C CA . VAL A 1 94 ? -1.803 -3.817 27.367 1.00 88.75 94 VAL A CA 1
ATOM 764 C C . VAL A 1 94 ? -2.829 -4.554 26.511 1.00 88.75 94 VAL A C 1
ATOM 766 O O . VAL A 1 94 ? -3.043 -5.750 26.701 1.00 88.75 94 VAL A O 1
ATOM 769 N N . THR A 1 95 ? -3.405 -3.881 25.515 1.00 90.31 95 THR A N 1
ATOM 770 C CA . THR A 1 95 ? -4.359 -4.492 24.577 1.00 90.31 95 THR A CA 1
ATOM 771 C C . THR A 1 95 ? -3.723 -5.646 23.805 1.00 90.31 95 THR A C 1
ATOM 773 O O . THR A 1 95 ? -4.325 -6.707 23.680 1.00 90.31 95 THR A O 1
ATOM 776 N N . GLU A 1 96 ? -2.496 -5.471 23.314 1.00 90.81 96 GLU A N 1
ATOM 777 C CA . GLU A 1 96 ? -1.731 -6.495 22.600 1.00 90.81 96 GLU A CA 1
ATOM 778 C C . GLU A 1 96 ? -1.430 -7.695 23.489 1.00 90.81 96 GLU A C 1
ATOM 780 O O . GLU A 1 96 ? -1.565 -8.836 23.046 1.00 90.81 96 GLU A O 1
ATOM 785 N N . THR A 1 97 ? -1.086 -7.447 24.751 1.00 90.44 97 THR A N 1
ATOM 786 C CA . THR A 1 97 ? -0.851 -8.502 25.739 1.00 90.44 97 THR A CA 1
ATOM 787 C C . THR A 1 97 ? -2.127 -9.297 25.999 1.00 90.44 97 THR A C 1
ATOM 789 O O . THR A 1 97 ? -2.109 -10.524 25.899 1.00 90.44 97 THR A O 1
ATOM 792 N N . ILE A 1 98 ? -3.249 -8.618 26.260 1.00 90.56 98 ILE A N 1
ATOM 793 C CA . ILE A 1 98 ? -4.560 -9.252 26.468 1.00 90.56 98 ILE A CA 1
ATOM 794 C C . ILE A 1 98 ? -4.956 -10.067 25.235 1.00 90.56 98 ILE A C 1
ATOM 796 O O . ILE A 1 98 ? -5.291 -11.246 25.346 1.00 90.56 98 ILE A O 1
ATOM 800 N N . TYR A 1 99 ? -4.848 -9.465 24.051 1.00 91.12 99 TYR A N 1
ATOM 801 C CA . TYR A 1 99 ? -5.222 -10.093 22.792 1.00 91.12 99 TYR A CA 1
ATOM 802 C C . TYR A 1 99 ? -4.407 -11.354 22.508 1.00 91.12 99 TYR A C 1
ATOM 804 O O . TYR A 1 99 ? -4.982 -12.407 22.256 1.00 91.12 99 TYR A O 1
ATOM 812 N N . LYS A 1 100 ? -3.074 -11.280 22.599 1.00 90.81 100 LYS A N 1
ATOM 813 C CA . LYS A 1 100 ? -2.187 -12.430 22.360 1.00 90.81 100 LYS A CA 1
ATOM 814 C C . LYS A 1 100 ? -2.354 -13.532 23.397 1.00 90.81 100 LYS A C 1
ATOM 816 O O . LYS A 1 100 ? -2.149 -14.698 23.074 1.00 90.81 100 LYS A O 1
ATOM 821 N N . THR A 1 101 ? -2.717 -13.168 24.625 1.00 89.25 101 THR A N 1
ATOM 822 C CA . THR A 1 101 ? -2.981 -14.139 25.690 1.00 89.25 101 THR A CA 1
ATOM 823 C C . THR A 1 101 ? -4.273 -14.905 25.418 1.00 89.25 101 THR A C 1
ATOM 825 O O . THR A 1 101 ? -4.297 -16.125 25.551 1.00 89.25 101 THR A O 1
ATOM 828 N N . LEU A 1 102 ? -5.334 -14.213 25.000 1.00 89.00 102 LEU A N 1
ATOM 829 C CA . LEU A 1 102 ? -6.649 -14.820 24.777 1.00 89.00 102 LEU A CA 1
ATOM 830 C C . LEU A 1 102 ? -6.782 -15.488 23.409 1.00 89.00 102 LEU A C 1
ATOM 832 O O . LEU A 1 102 ? -7.472 -16.496 23.287 1.00 89.00 102 LEU A O 1
ATOM 836 N N . ILE A 1 103 ? -6.126 -14.938 22.388 1.00 89.75 103 ILE A N 1
ATOM 837 C CA . ILE A 1 103 ? -6.252 -15.336 20.983 1.00 89.75 103 ILE A CA 1
ATOM 838 C C . ILE A 1 103 ? -4.857 -15.613 20.387 1.00 89.75 103 ILE A C 1
ATOM 840 O O . ILE A 1 103 ? -4.424 -14.939 19.451 1.00 89.75 103 ILE A O 1
ATOM 844 N N . PRO A 1 104 ? -4.112 -16.611 20.903 1.00 89.94 104 PRO A N 1
ATOM 845 C CA . PRO A 1 104 ? -2.733 -16.866 20.473 1.00 89.94 104 PRO A CA 1
ATOM 846 C C . PRO A 1 104 ? -2.625 -17.380 19.028 1.00 89.94 104 PRO A C 1
ATOM 848 O O . PRO A 1 104 ? -1.558 -17.314 18.422 1.00 89.94 104 PRO A O 1
ATOM 851 N N . TRP A 1 105 ? -3.718 -17.906 18.470 1.00 89.00 105 TRP A N 1
ATOM 852 C CA . TRP A 1 105 ? -3.777 -18.447 17.111 1.00 89.00 105 TRP A CA 1
ATOM 853 C C . TRP A 1 105 ? -3.977 -17.370 16.035 1.00 89.00 105 TRP A C 1
ATOM 855 O O . TRP A 1 105 ? -3.727 -17.646 14.862 1.00 89.00 105 TRP A O 1
ATOM 865 N N . HIS A 1 106 ? -4.397 -16.153 16.401 1.00 88.12 106 HIS A N 1
ATOM 866 C CA . HIS A 1 106 ? -4.598 -15.059 15.452 1.00 88.12 106 HIS A CA 1
ATOM 867 C C . HIS A 1 106 ? -3.488 -14.014 15.576 1.00 88.12 106 HIS A C 1
ATOM 869 O O . HIS A 1 106 ? -3.310 -13.377 16.614 1.00 88.12 106 HIS A O 1
ATOM 875 N N . ASN A 1 107 ? -2.742 -13.802 14.492 1.00 85.12 107 ASN A N 1
ATOM 876 C CA . ASN A 1 107 ? -1.667 -12.816 14.468 1.00 85.12 107 ASN A CA 1
ATOM 877 C C . ASN A 1 107 ? -2.191 -11.465 13.969 1.00 85.12 107 ASN A C 1
ATOM 879 O O . ASN A 1 107 ? -2.295 -11.236 12.764 1.00 85.12 107 ASN A O 1
ATOM 883 N N . TRP A 1 108 ? -2.509 -10.573 14.904 1.00 84.31 108 TRP A N 1
ATOM 884 C CA . TRP A 1 108 ? -3.020 -9.236 14.612 1.00 84.31 108 TRP A CA 1
ATOM 885 C C . TRP A 1 108 ? -2.047 -8.150 15.076 1.00 84.31 108 TRP A C 1
ATOM 887 O O . TRP A 1 108 ? -1.621 -8.134 16.231 1.00 84.31 108 TRP A O 1
ATOM 897 N N . ASP A 1 109 ? -1.704 -7.227 14.173 1.00 83.69 109 ASP A N 1
ATOM 898 C CA . ASP A 1 109 ? -0.863 -6.068 14.479 1.00 83.69 109 ASP A CA 1
ATOM 899 C C . ASP A 1 109 ? -1.728 -4.858 14.846 1.00 83.69 109 ASP A C 1
ATOM 901 O O . ASP A 1 109 ? -2.127 -4.070 13.988 1.00 83.69 109 ASP A O 1
ATOM 905 N N . LEU A 1 110 ? -1.977 -4.687 16.145 1.00 82.88 110 LEU A N 1
ATOM 906 C CA . LEU A 1 110 ? -2.777 -3.585 16.691 1.00 82.88 110 LEU A CA 1
ATOM 907 C C . LEU A 1 110 ? -2.186 -2.193 16.429 1.00 82.88 110 LEU A C 1
ATOM 909 O O . LEU A 1 11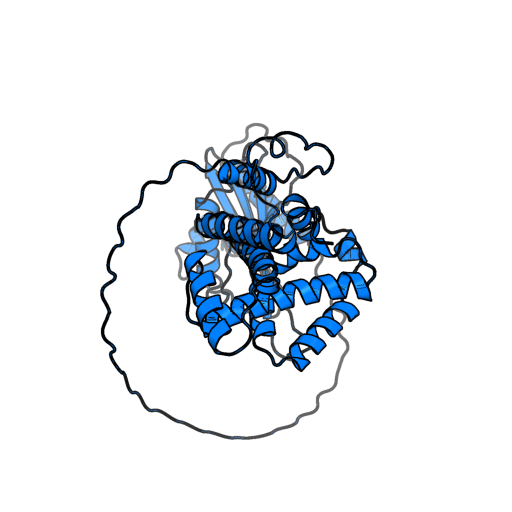0 ? -2.873 -1.195 16.644 1.00 82.88 110 LEU A O 1
ATOM 913 N N . ARG A 1 111 ? -0.924 -2.101 15.990 1.00 81.25 111 ARG A N 1
ATOM 914 C CA . ARG A 1 111 ? -0.250 -0.829 15.689 1.00 81.25 111 ARG A CA 1
ATOM 915 C C . ARG A 1 111 ? -0.421 -0.410 14.233 1.00 81.25 111 ARG A C 1
ATOM 917 O O . ARG A 1 111 ? 0.019 0.681 13.861 1.00 81.25 111 ARG A O 1
ATOM 924 N N . THR A 1 112 ? -1.023 -1.255 13.395 1.00 73.81 112 THR A N 1
ATOM 925 C CA . THR A 1 112 ? -1.280 -0.898 12.002 1.00 73.81 112 THR A CA 1
ATOM 926 C C . THR A 1 112 ? -2.306 0.254 11.944 1.00 73.81 112 THR A C 1
ATOM 928 O O . THR A 1 112 ? -3.369 0.168 12.563 1.00 73.81 112 THR A O 1
ATOM 931 N N . PRO A 1 113 ? -1.996 1.364 11.240 1.00 66.94 113 PRO A N 1
ATOM 932 C CA . PRO A 1 113 ? -2.902 2.508 11.126 1.00 66.94 113 PRO A CA 1
ATOM 933 C C . PRO A 1 113 ? -4.263 2.122 10.533 1.00 66.94 113 PRO A C 1
ATOM 935 O O . PRO A 1 113 ? -4.319 1.273 9.653 1.00 66.94 113 PRO A O 1
ATOM 938 N N . GLY A 1 114 ? -5.344 2.771 10.980 1.00 66.81 114 GLY A N 1
ATOM 939 C CA . GLY A 1 114 ? -6.695 2.581 10.424 1.00 66.81 114 GLY A CA 1
ATOM 940 C C . GLY A 1 114 ? -7.484 1.390 10.980 1.00 66.81 114 GLY A C 1
ATOM 941 O O . GLY A 1 114 ? -8.652 1.237 10.649 1.00 66.81 114 GLY A O 1
ATOM 942 N N . ILE A 1 115 ? -6.881 0.579 11.854 1.00 74.12 115 ILE A N 1
ATOM 943 C CA . ILE A 1 115 ? -7.535 -0.588 12.474 1.00 74.12 115 ILE A CA 1
ATOM 944 C C . ILE A 1 115 ? -8.479 -0.206 13.624 1.00 74.12 115 ILE A C 1
ATOM 946 O O . ILE A 1 115 ? -9.408 -0.947 13.955 1.00 74.12 115 ILE A O 1
ATOM 950 N N . TRP A 1 116 ? -8.221 0.942 14.247 1.00 79.62 116 TRP A N 1
ATOM 951 C CA . TRP A 1 116 ? -8.960 1.418 15.404 1.00 79.62 116 TRP A CA 1
ATOM 952 C C . TRP A 1 116 ? -10.061 2.377 14.995 1.00 79.62 116 TRP A C 1
ATOM 954 O O . TRP A 1 116 ? -9.795 3.460 14.471 1.00 79.62 116 TRP A O 1
ATOM 964 N N . TYR A 1 117 ? -11.293 1.995 15.304 1.00 76.25 117 TYR A N 1
ATOM 965 C CA . TYR A 1 117 ? -12.449 2.852 15.152 1.00 76.25 117 TYR A CA 1
ATOM 966 C C . TYR A 1 117 ? -12.687 3.635 16.431 1.00 76.25 117 TYR A C 1
ATOM 968 O O . TYR A 1 117 ? -12.965 3.103 17.509 1.00 76.25 117 TYR A O 1
ATOM 976 N N . VAL A 1 118 ? -12.595 4.942 16.262 1.00 68.44 118 VAL A N 1
ATOM 977 C CA . VAL A 1 118 ? -13.033 5.937 17.221 1.00 68.44 118 VAL A CA 1
ATOM 978 C C . VAL A 1 118 ? -14.546 5.909 17.253 1.00 68.44 118 VAL A C 1
ATOM 980 O O . VAL A 1 118 ? -15.195 6.433 16.348 1.00 68.44 118 VAL A O 1
ATOM 983 N N . LYS A 1 119 ? -15.126 5.307 18.287 1.00 67.19 119 LYS A N 1
ATOM 984 C CA . LYS A 1 119 ? -16.551 5.497 18.532 1.00 67.19 119 LYS A CA 1
ATOM 985 C C . LYS A 1 119 ? -16.684 6.672 19.483 1.00 67.19 119 LYS A C 1
ATOM 987 O O . LYS A 1 119 ? -16.522 6.533 20.695 1.00 67.19 119 LYS A O 1
ATOM 992 N N . GLU A 1 120 ? -16.881 7.860 18.912 1.00 60.06 120 GLU A N 1
ATOM 993 C CA . GLU A 1 120 ? -17.212 9.030 19.715 1.00 60.06 120 GLU A CA 1
ATOM 994 C C . GLU A 1 120 ? -18.548 8.772 20.387 1.00 60.06 120 GLU A C 1
ATOM 996 O O . GLU A 1 120 ? -19.601 8.692 19.757 1.00 60.06 120 GLU A O 1
ATOM 1001 N N . LEU A 1 121 ? -18.477 8.571 21.692 1.00 54.75 121 LEU A N 1
ATOM 1002 C CA . LEU A 1 121 ? -19.660 8.558 22.509 1.00 54.75 121 LEU A CA 1
ATOM 1003 C C . LEU A 1 121 ? -20.175 9.982 22.668 1.00 54.75 121 LEU A C 1
ATOM 1005 O O . LEU A 1 121 ? -19.357 10.904 22.772 1.00 54.75 121 LEU A O 1
ATOM 1009 N N . PRO A 1 122 ? -21.505 10.165 22.753 1.00 57.28 122 PRO A N 1
ATOM 1010 C CA . PRO A 1 122 ? -22.058 11.422 23.219 1.00 57.28 122 PRO A CA 1
ATOM 1011 C C . PRO A 1 122 ? -21.359 11.776 24.536 1.00 57.28 122 PRO A C 1
ATOM 1013 O O . PRO A 1 122 ? -21.244 10.903 25.406 1.00 57.28 122 PRO A O 1
ATOM 1016 N N . PRO A 1 123 ? -20.842 13.005 24.692 1.00 52.88 123 PRO A N 1
ATOM 1017 C CA . PRO A 1 123 ? -20.174 13.393 25.916 1.00 52.88 123 PRO A CA 1
ATOM 1018 C C . PRO A 1 123 ? -21.172 13.287 27.063 1.00 52.88 123 PRO A C 1
ATOM 1020 O O . PRO A 1 123 ? -22.087 14.096 27.190 1.00 52.88 123 PRO A O 1
ATOM 1023 N N . MET A 1 124 ? -21.007 12.269 27.901 1.00 52.00 124 MET A N 1
ATOM 1024 C CA . MET A 1 124 ? -21.738 12.222 29.153 1.00 52.00 124 MET A CA 1
ATOM 1025 C C . MET A 1 124 ? -21.131 13.261 30.079 1.00 52.00 124 MET A C 1
ATOM 1027 O O . MET A 1 124 ? -19.908 13.337 30.224 1.00 52.00 124 MET A O 1
ATOM 1031 N N . SER A 1 125 ? -21.978 14.076 30.704 1.00 53.56 125 SER A N 1
ATOM 1032 C CA . SER A 1 125 ? -21.537 15.024 31.716 1.00 53.56 125 SER A CA 1
ATOM 1033 C C . SER A 1 125 ? -20.880 14.245 32.857 1.00 53.56 125 SER A C 1
ATOM 1035 O O . SER A 1 125 ? -21.554 13.654 33.704 1.00 53.56 125 SER A O 1
ATOM 1037 N N . CYS A 1 126 ? -19.549 14.223 32.879 1.00 52.91 126 CYS A N 1
ATOM 1038 C CA . CYS A 1 126 ? -18.769 13.799 34.033 1.00 52.91 126 CYS A CA 1
ATOM 1039 C C . CYS A 1 126 ? -18.924 14.860 35.126 1.00 52.91 126 CYS A C 1
ATOM 1041 O O . CYS A 1 126 ? -18.011 15.639 35.381 1.00 52.91 126 CYS A O 1
ATOM 1043 N N . ALA A 1 127 ? -20.099 14.912 35.750 1.00 52.91 127 ALA A N 1
ATOM 1044 C CA . ALA A 1 127 ? -20.217 15.499 37.070 1.00 52.91 127 ALA A CA 1
ATOM 1045 C C . ALA A 1 127 ? -19.413 14.603 38.026 1.00 52.91 127 ALA A C 1
ATOM 1047 O O . ALA A 1 127 ? -19.608 13.387 38.051 1.00 52.91 127 ALA A O 1
ATOM 1048 N N . GLU A 1 128 ? -18.450 15.229 38.692 1.00 54.53 128 GLU A N 1
ATOM 1049 C CA . GLU A 1 128 ? -17.456 14.747 39.658 1.00 54.53 128 GLU A CA 1
ATOM 1050 C C . GLU A 1 128 ? -17.895 13.551 40.524 1.00 54.53 128 GLU A C 1
ATOM 1052 O O . GLU A 1 128 ? -18.275 13.689 41.681 1.00 54.53 128 GLU A O 1
ATOM 1057 N N . SER A 1 129 ? -17.817 12.340 39.981 1.00 53.19 129 SER A N 1
ATOM 1058 C CA . SER A 1 129 ? -18.093 11.108 40.725 1.00 53.19 129 SER A CA 1
ATOM 1059 C C . SER A 1 129 ? -16.841 10.238 40.748 1.00 53.19 129 SER A C 1
ATOM 1061 O O . SER A 1 129 ? -16.221 10.074 39.698 1.00 53.19 129 SER A O 1
ATOM 1063 N N . GLY A 1 130 ? -16.490 9.709 41.926 1.00 61.09 130 GLY A N 1
ATOM 1064 C CA . GLY A 1 130 ? -15.241 8.990 42.217 1.00 61.09 130 GLY A CA 1
ATOM 1065 C C . GLY A 1 130 ? -14.929 7.757 41.350 1.00 61.09 130 GLY A C 1
ATOM 1066 O O . GLY A 1 130 ? -15.688 7.387 40.457 1.00 61.09 130 GLY A O 1
ATOM 1067 N N . LEU A 1 131 ? -13.783 7.128 41.633 1.00 54.28 131 LEU A N 1
ATOM 1068 C CA . LEU A 1 131 ? -13.128 6.065 40.845 1.00 54.28 131 LEU A CA 1
ATOM 1069 C C . LEU A 1 131 ? -14.085 4.928 40.428 1.00 54.28 131 LEU A C 1
ATOM 1071 O O . LEU A 1 131 ? -14.190 4.614 39.241 1.00 54.28 131 LEU A O 1
ATOM 1075 N N . ASP A 1 132 ? -14.878 4.420 41.374 1.00 62.66 132 ASP A N 1
ATOM 1076 C CA . ASP A 1 132 ? -15.823 3.316 41.147 1.00 62.66 132 ASP A CA 1
ATOM 1077 C C . ASP A 1 132 ? -16.951 3.679 40.165 1.00 62.66 132 ASP A C 1
ATOM 1079 O O . ASP A 1 132 ? -17.477 2.827 39.448 1.00 62.66 132 ASP A O 1
ATOM 1083 N N . SER A 1 133 ? -17.294 4.967 40.065 1.00 66.31 133 SER A N 1
ATOM 1084 C CA . SER A 1 133 ? -18.323 5.458 39.145 1.00 66.31 133 SER A CA 1
ATOM 1085 C C . SER A 1 133 ? -17.848 5.418 37.690 1.00 66.31 133 SER A C 1
ATOM 1087 O O . SER A 1 133 ? -18.635 5.109 36.797 1.00 66.31 133 SER A O 1
ATOM 1089 N N . CYS A 1 134 ? -16.567 5.691 37.415 1.00 66.25 134 CYS A N 1
ATOM 1090 C CA . CYS A 1 134 ? -16.051 5.689 36.041 1.00 66.25 134 CYS A CA 1
ATOM 1091 C C . CYS A 1 134 ? -15.914 4.271 35.470 1.00 66.25 134 CYS A C 1
ATOM 1093 O O . CYS A 1 134 ? -16.267 4.044 34.308 1.00 66.25 134 CYS A O 1
ATOM 1095 N N . GLU A 1 135 ? -15.456 3.316 36.279 1.00 70.62 135 GLU A N 1
ATOM 1096 C CA . GLU A 1 135 ? -15.366 1.909 35.880 1.00 70.62 135 GLU A CA 1
ATOM 1097 C C . GLU A 1 135 ? -16.757 1.307 35.656 1.00 70.62 135 GLU A C 1
ATOM 1099 O O . GLU A 1 135 ? -17.031 0.775 34.577 1.00 70.62 135 GLU A O 1
ATOM 1104 N N . ALA A 1 136 ? -17.670 1.476 36.622 1.00 73.19 136 ALA A N 1
ATOM 1105 C CA . ALA A 1 136 ? -19.042 0.988 36.510 1.00 73.19 136 ALA A CA 1
ATOM 1106 C C . ALA A 1 136 ? -19.762 1.585 35.292 1.00 73.19 136 ALA A C 1
ATOM 1108 O O . ALA A 1 136 ? -20.423 0.859 34.554 1.00 73.19 136 ALA A O 1
ATOM 1109 N N . ARG A 1 137 ? -19.581 2.883 35.010 1.00 71.50 137 ARG A N 1
ATOM 1110 C CA . ARG A 1 137 ? -20.152 3.528 33.815 1.00 71.50 137 ARG A CA 1
ATOM 1111 C C . ARG A 1 137 ? -19.584 2.965 32.526 1.00 71.50 137 ARG A C 1
ATOM 1113 O O . ARG A 1 137 ? -20.353 2.688 31.612 1.00 71.50 137 ARG A O 1
ATOM 1120 N N . THR A 1 138 ? -18.265 2.787 32.453 1.00 71.19 138 THR A N 1
ATOM 1121 C CA . THR A 1 138 ? -17.611 2.196 31.275 1.00 71.19 138 THR A CA 1
ATOM 1122 C C . THR A 1 138 ? -18.145 0.788 31.035 1.00 71.19 138 THR A C 1
ATOM 1124 O O . THR A 1 138 ? -18.490 0.449 29.907 1.00 71.19 138 THR A O 1
ATOM 1127 N N . ARG A 1 139 ? -18.305 0.000 32.102 1.00 72.06 139 ARG A N 1
ATOM 1128 C CA . ARG A 1 139 ? -18.862 -1.352 32.048 1.00 72.06 139 ARG A CA 1
ATOM 1129 C C . ARG A 1 139 ? -20.317 -1.375 31.584 1.00 72.06 139 ARG A C 1
ATOM 1131 O O . ARG A 1 139 ? -20.608 -2.067 30.617 1.00 72.06 139 ARG A O 1
ATOM 1138 N N . VAL A 1 140 ? -21.194 -0.569 32.186 1.00 74.88 140 VAL A N 1
ATOM 1139 C CA . VAL A 1 140 ? -22.599 -0.423 31.754 1.00 74.88 140 VAL A CA 1
ATOM 1140 C C . VAL A 1 140 ? -22.674 -0.001 30.287 1.00 74.88 140 VAL A C 1
ATOM 1142 O O . VAL A 1 140 ? -23.552 -0.439 29.551 1.00 74.88 140 VAL A O 1
ATOM 1145 N N . HIS A 1 141 ? -21.731 0.823 29.828 1.00 71.94 141 HIS A N 1
ATOM 1146 C CA . HIS A 1 141 ? -21.647 1.205 28.426 1.00 71.94 141 HIS A CA 1
ATOM 1147 C C . HIS A 1 141 ? -21.263 0.052 27.507 1.00 71.94 141 HIS A C 1
ATOM 1149 O O . HIS A 1 141 ? -21.918 -0.146 26.485 1.00 71.94 141 HIS A O 1
ATOM 1155 N N . LEU A 1 142 ? -20.227 -0.707 27.867 1.00 69.44 142 LEU A N 1
ATOM 1156 C CA . LEU A 1 142 ? -19.831 -1.902 27.122 1.00 69.44 142 LEU A CA 1
ATOM 1157 C C . LEU A 1 142 ? -20.999 -2.899 27.060 1.00 69.44 142 LEU A C 1
ATOM 1159 O O . LEU A 1 142 ? -21.284 -3.425 25.990 1.00 69.44 142 LEU A O 1
ATOM 1163 N N . GLU A 1 143 ? -21.739 -3.065 28.159 1.00 72.31 143 GLU A N 1
ATOM 1164 C CA . GLU A 1 143 ? -22.932 -3.917 28.235 1.00 72.31 143 GLU A CA 1
ATOM 1165 C C . GLU A 1 143 ? -24.090 -3.396 27.359 1.00 72.31 143 GLU A C 1
ATOM 1167 O O . GLU A 1 143 ? -24.684 -4.161 26.601 1.00 72.31 143 GLU A O 1
ATOM 1172 N N . HIS A 1 144 ? -24.387 -2.093 27.372 1.00 71.94 144 HIS A N 1
ATOM 1173 C CA . HIS A 1 144 ? -25.430 -1.502 26.520 1.00 71.94 144 HIS A CA 1
ATOM 1174 C C . HIS A 1 144 ? -25.103 -1.631 25.022 1.00 71.94 144 HIS A C 1
ATOM 1176 O O . HIS A 1 144 ? -25.989 -1.839 24.191 1.00 71.94 144 HIS A O 1
ATOM 1182 N N . TYR A 1 145 ? -23.820 -1.562 24.659 1.00 64.19 145 TYR A N 1
ATOM 1183 C CA . TYR A 1 145 ? -23.371 -1.767 23.281 1.00 64.19 145 TYR A CA 1
ATOM 1184 C C . TYR A 1 145 ? -23.595 -3.183 22.753 1.00 64.19 145 TYR A C 1
ATOM 1186 O O . TYR A 1 145 ? -23.749 -3.361 21.540 1.00 64.19 145 TYR A O 1
ATOM 1194 N N . MET A 1 146 ? -23.641 -4.173 23.639 1.00 59.59 146 MET A N 1
ATOM 1195 C CA . MET A 1 146 ? -23.940 -5.550 23.257 1.00 59.59 146 MET A CA 1
ATOM 1196 C C . MET A 1 146 ? -25.395 -5.712 22.835 1.00 59.59 146 MET A C 1
ATOM 1198 O O . MET A 1 146 ? -25.674 -6.438 21.891 1.00 59.59 146 MET A O 1
ATOM 1202 N N . VAL A 1 147 ? -26.313 -4.998 23.492 1.00 61.66 147 VAL A N 1
ATOM 1203 C CA . VAL A 1 147 ? -27.750 -5.062 23.184 1.00 61.66 147 VAL A CA 1
ATOM 1204 C C . VAL A 1 147 ? -28.063 -4.401 21.839 1.00 61.66 147 VAL A C 1
ATOM 1206 O O . VAL A 1 147 ? -28.969 -4.830 21.131 1.00 61.66 147 VAL A O 1
ATOM 1209 N N . LEU A 1 148 ? -27.305 -3.365 21.471 1.00 55.59 148 LEU A N 1
ATOM 1210 C CA . LEU A 1 148 ? -27.547 -2.583 20.257 1.00 55.59 148 LEU A CA 1
ATOM 1211 C C . LEU A 1 148 ? -26.782 -3.058 19.018 1.00 55.59 148 LEU A C 1
ATOM 1213 O O . LEU A 1 148 ? -27.049 -2.550 17.931 1.00 55.59 148 LEU A O 1
ATOM 1217 N N . SER A 1 149 ? -25.828 -3.984 19.146 1.00 51.81 149 SER A N 1
ATOM 1218 C CA . SER A 1 149 ? -25.155 -4.550 17.971 1.00 51.81 149 SER A CA 1
ATOM 1219 C C . SER A 1 149 ? -26.121 -5.521 17.286 1.00 51.81 149 SER A C 1
ATOM 1221 O O . SER A 1 149 ? -26.437 -6.553 17.878 1.00 51.81 149 SER A O 1
ATOM 1223 N N . PRO A 1 150 ? -26.636 -5.219 16.077 1.00 42.41 150 PRO A N 1
ATOM 1224 C CA . PRO A 1 150 ? -27.605 -6.085 15.427 1.00 42.41 150 PRO A CA 1
ATOM 1225 C C . PRO A 1 150 ? -26.909 -7.403 15.107 1.00 42.41 150 PRO A C 1
ATOM 1227 O O . PRO A 1 150 ? -25.969 -7.431 14.312 1.00 42.41 150 PRO A O 1
ATOM 1230 N N . GLY A 1 151 ? -27.359 -8.490 15.733 1.00 42.31 151 GLY A N 1
ATOM 1231 C CA . GLY A 1 151 ? -26.994 -9.829 15.302 1.00 42.31 151 GLY A CA 1
ATOM 1232 C C . GLY A 1 151 ? -27.351 -9.959 13.826 1.00 42.31 151 GLY A C 1
ATOM 1233 O O . GLY A 1 151 ? -28.505 -9.770 13.441 1.00 42.31 151 GLY A O 1
ATOM 1234 N N . SER A 1 152 ? -26.350 -10.215 12.992 1.00 38.12 152 SER A N 1
ATOM 1235 C CA . SER A 1 152 ? -26.521 -10.537 11.583 1.00 38.12 152 SER A CA 1
ATOM 1236 C C . SER A 1 152 ? -27.406 -11.778 11.471 1.00 38.12 152 SER A C 1
ATOM 1238 O O . SER A 1 152 ? -26.929 -12.902 11.614 1.00 38.12 152 SER A O 1
ATOM 1240 N N . GLY A 1 153 ? -28.706 -11.572 11.259 1.00 34.66 153 GLY A N 1
ATOM 1241 C CA . GLY A 1 153 ? -29.658 -12.632 10.966 1.00 34.66 153 GLY A CA 1
ATOM 1242 C C . GLY A 1 153 ? -29.317 -13.273 9.628 1.00 34.66 153 GLY A C 1
ATOM 1243 O O . GLY A 1 153 ? -29.694 -12.762 8.576 1.00 34.66 153 GLY A O 1
ATOM 1244 N N . SER A 1 154 ? -28.584 -14.384 9.664 1.00 33.31 154 SER A N 1
ATOM 1245 C CA . SER A 1 154 ? -28.378 -15.240 8.501 1.00 33.31 154 SER A CA 1
ATOM 1246 C C . SER A 1 154 ? -29.615 -16.115 8.299 1.00 33.31 154 SER A C 1
ATOM 1248 O O . SER A 1 154 ? -29.916 -16.989 9.114 1.00 33.31 154 SER A O 1
ATOM 1250 N N . SER A 1 155 ? -30.322 -15.893 7.200 1.00 29.94 155 SER A N 1
ATOM 1251 C CA . SER A 1 155 ? -31.309 -16.832 6.683 1.00 29.94 155 SER A CA 1
ATOM 1252 C C . SER A 1 155 ? -30.572 -18.020 6.060 1.00 29.94 155 SER A C 1
ATOM 1254 O O . SER A 1 155 ? -29.771 -17.866 5.143 1.00 29.94 155 SER A O 1
ATOM 1256 N N . THR A 1 156 ? -30.805 -19.210 6.601 1.00 30.38 156 THR A N 1
ATOM 1257 C CA . THR A 1 156 ? -30.259 -20.478 6.107 1.00 30.38 156 THR A CA 1
ATOM 1258 C C . THR A 1 156 ? -31.108 -20.988 4.938 1.00 30.38 156 THR A C 1
ATOM 1260 O O . THR A 1 156 ? -32.324 -21.103 5.106 1.00 30.38 156 THR A O 1
ATOM 1263 N N . PRO A 1 157 ? -30.526 -21.391 3.795 1.00 31.27 157 PRO A N 1
ATOM 1264 C CA . PRO A 1 157 ? -31.143 -22.370 2.916 1.00 31.27 157 PRO A CA 1
ATOM 1265 C C . PRO A 1 157 ? -30.594 -23.768 3.226 1.00 31.27 157 PRO A C 1
ATOM 1267 O O . PRO A 1 157 ? -29.395 -23.981 3.391 1.00 31.27 157 PRO A O 1
ATOM 1270 N N . SER A 1 158 ? -31.530 -24.703 3.323 1.00 26.61 158 SER A N 1
ATOM 1271 C CA . SER A 1 158 ? -31.372 -26.126 3.609 1.00 26.61 158 SER A CA 1
ATOM 1272 C C . SER A 1 158 ? -30.835 -26.920 2.406 1.00 26.61 158 SER A C 1
ATOM 1274 O O . SER A 1 158 ? -31.330 -26.702 1.306 1.00 26.61 158 SER A O 1
ATOM 1276 N N . GLN A 1 159 ? -29.949 -27.898 2.682 1.00 30.50 159 GLN A N 1
ATOM 1277 C CA . GLN A 1 159 ? -29.664 -29.149 1.928 1.00 30.50 159 GLN A CA 1
ATOM 1278 C C . GLN A 1 159 ? -29.114 -29.008 0.481 1.00 30.50 159 GLN A C 1
ATOM 1280 O O . GLN A 1 159 ? -29.418 -28.065 -0.227 1.00 30.50 159 GLN A O 1
ATOM 1285 N N . MET A 1 160 ? -28.260 -29.876 -0.071 1.00 26.59 160 MET A N 1
ATOM 1286 C CA . MET A 1 160 ? -28.035 -31.311 0.117 1.00 26.59 160 MET A CA 1
ATOM 1287 C C . MET A 1 160 ? -26.541 -31.672 0.070 1.00 26.59 160 MET A C 1
ATOM 1289 O O . MET A 1 160 ? -25.735 -31.035 -0.604 1.00 26.59 160 MET A O 1
ATOM 1293 N N . SER A 1 161 ? -26.228 -32.740 0.791 1.00 32.56 161 SER A N 1
ATOM 1294 C CA . SER A 1 161 ? -25.005 -33.534 0.769 1.00 32.56 161 SER A CA 1
ATOM 1295 C C . SER A 1 161 ? -24.784 -34.197 -0.591 1.00 32.56 161 SER A C 1
ATOM 1297 O O . SER A 1 161 ? -25.734 -34.736 -1.145 1.00 32.56 161 SER A O 1
ATOM 1299 N N . ASP A 1 162 ? -23.528 -34.268 -1.035 1.00 26.69 162 ASP A N 1
ATOM 1300 C CA . ASP A 1 162 ? -23.032 -35.416 -1.794 1.00 26.69 162 ASP A CA 1
ATOM 1301 C C . ASP A 1 162 ? -21.580 -35.710 -1.397 1.00 26.69 162 ASP A C 1
ATOM 1303 O O . ASP A 1 162 ? -20.692 -34.853 -1.431 1.00 26.69 162 ASP A O 1
ATOM 1307 N N . GLU A 1 163 ? -21.384 -36.945 -0.946 1.00 33.88 163 GLU A N 1
ATOM 1308 C CA . GLU A 1 163 ? -20.113 -37.558 -0.590 1.00 33.88 163 GLU A CA 1
ATOM 1309 C C . GLU A 1 163 ? -19.279 -37.811 -1.849 1.00 33.88 163 GLU A C 1
ATOM 1311 O O . GLU A 1 163 ? -19.708 -38.534 -2.745 1.00 33.88 163 GLU A O 1
ATOM 1316 N N . ILE A 1 164 ? -18.035 -37.327 -1.884 1.00 31.17 164 ILE A N 1
ATOM 1317 C CA . ILE A 1 164 ? -17.002 -37.934 -2.732 1.00 31.17 164 ILE A CA 1
ATOM 1318 C C . ILE A 1 164 ? -15.750 -38.157 -1.890 1.00 31.17 164 ILE A C 1
ATOM 1320 O O . ILE A 1 164 ? -14.979 -37.248 -1.586 1.00 31.17 164 ILE A O 1
ATOM 1324 N N . SER A 1 165 ? -15.573 -39.424 -1.527 1.00 31.36 165 SER A N 1
ATOM 1325 C CA . SER A 1 165 ? -14.338 -39.993 -1.006 1.00 31.36 165 SER A CA 1
ATOM 1326 C C . SER A 1 165 ? -13.266 -40.006 -2.092 1.00 31.36 165 SER A C 1
ATOM 1328 O O . SER A 1 165 ? -13.470 -40.626 -3.132 1.00 31.36 165 SER A O 1
ATOM 1330 N N . LEU A 1 166 ? -12.093 -39.428 -1.825 1.00 31.14 166 LEU A N 1
ATOM 1331 C CA . LEU A 1 166 ? -10.856 -39.817 -2.504 1.00 31.14 166 LEU A CA 1
ATOM 1332 C C . LEU A 1 166 ? -9.707 -39.910 -1.498 1.00 31.14 166 LEU A C 1
ATOM 1334 O O . LEU A 1 166 ? -9.225 -38.935 -0.925 1.00 31.14 166 LEU A O 1
ATOM 1338 N N . SER A 1 167 ? -9.313 -41.158 -1.295 1.00 29.45 167 SER A N 1
ATOM 1339 C CA . SER A 1 167 ? -8.179 -41.646 -0.534 1.00 29.45 167 SER A CA 1
ATOM 1340 C C . SER A 1 167 ? -6.835 -41.179 -1.092 1.00 29.45 167 SER A C 1
ATOM 1342 O O . SER A 1 167 ? -6.608 -41.256 -2.294 1.00 29.45 167 SER A O 1
ATOM 1344 N N . GLY A 1 168 ? -5.919 -40.878 -0.169 1.00 28.41 168 GLY A N 1
ATOM 1345 C CA . GLY A 1 168 ? -4.546 -41.381 -0.182 1.00 28.41 168 GLY A CA 1
ATOM 1346 C C . GLY A 1 168 ? -3.591 -40.810 -1.225 1.00 28.41 168 GLY A C 1
ATOM 1347 O O . GLY A 1 168 ? -3.681 -41.139 -2.394 1.00 28.41 168 GLY A O 1
ATOM 1348 N N . ILE A 1 169 ? -2.570 -40.094 -0.752 1.00 29.92 169 ILE A N 1
ATOM 1349 C CA . ILE A 1 169 ? -1.167 -40.343 -1.114 1.00 29.92 169 ILE A CA 1
ATOM 1350 C C . ILE A 1 169 ? -0.301 -39.800 0.031 1.00 29.92 169 ILE A C 1
ATOM 1352 O O . ILE A 1 169 ? -0.308 -38.615 0.356 1.00 29.92 169 ILE A O 1
ATOM 1356 N N . SER A 1 170 ? 0.423 -40.723 0.658 1.00 27.66 170 SER A N 1
ATOM 1357 C CA . SER A 1 170 ? 1.507 -40.475 1.601 1.00 27.66 170 SER A CA 1
ATOM 1358 C C . SER A 1 170 ? 2.797 -40.267 0.814 1.00 27.66 170 SER A C 1
ATOM 1360 O O . SER A 1 170 ? 3.124 -41.095 -0.031 1.00 27.66 170 SER A O 1
ATOM 1362 N N . PHE A 1 171 ? 3.548 -39.210 1.124 1.00 29.92 171 PHE A N 1
ATOM 1363 C CA . PHE A 1 171 ? 4.984 -39.160 0.857 1.00 29.92 171 PHE A CA 1
ATOM 1364 C C . PHE A 1 171 ? 5.685 -38.466 2.020 1.00 29.92 171 PHE A C 1
ATOM 1366 O O . PHE A 1 171 ? 5.633 -37.247 2.175 1.00 29.92 171 PHE A O 1
ATOM 1373 N N . GLY A 1 172 ? 6.345 -39.277 2.844 1.00 27.36 172 GLY A N 1
ATOM 1374 C CA . GLY A 1 172 ? 7.374 -38.811 3.757 1.00 27.36 172 GLY A CA 1
ATOM 1375 C C . GLY A 1 172 ? 8.653 -38.501 2.988 1.00 27.36 172 GLY A C 1
ATOM 1376 O O . GLY A 1 172 ? 9.065 -39.282 2.135 1.00 27.36 172 GLY A O 1
ATOM 1377 N N . PHE A 1 173 ? 9.290 -37.382 3.318 1.00 29.83 173 PHE A N 1
ATOM 1378 C CA . PHE A 1 173 ? 10.721 -37.197 3.113 1.00 29.83 173 PHE A CA 1
ATOM 1379 C C . PHE A 1 173 ? 11.277 -36.359 4.260 1.00 29.83 173 PHE A C 1
ATOM 1381 O O . PHE A 1 173 ? 11.115 -35.142 4.327 1.00 29.83 173 PHE A O 1
ATOM 1388 N N . ASP A 1 174 ? 11.918 -37.074 5.174 1.00 29.45 174 ASP A N 1
ATOM 1389 C CA . ASP A 1 174 ? 12.923 -36.554 6.081 1.00 29.45 174 ASP A CA 1
ATOM 1390 C C . ASP A 1 174 ? 14.244 -36.425 5.305 1.00 29.45 174 ASP A C 1
ATOM 1392 O O . ASP A 1 174 ? 14.533 -37.258 4.447 1.00 29.45 174 ASP A O 1
ATOM 1396 N N . MET A 1 175 ? 15.007 -35.367 5.581 1.00 31.33 175 MET A N 1
ATOM 1397 C CA . MET A 1 175 ? 16.474 -35.318 5.538 1.00 31.33 175 MET A CA 1
ATOM 1398 C C . MET A 1 175 ? 16.934 -33.877 5.787 1.00 31.33 175 MET A C 1
ATOM 1400 O O . MET A 1 175 ? 17.028 -33.016 4.910 1.00 31.33 175 MET A O 1
ATOM 1404 N N . THR A 1 176 ? 17.253 -33.662 7.054 1.00 34.31 176 THR A N 1
ATOM 1405 C CA . THR A 1 176 ? 18.261 -32.740 7.574 1.00 34.31 176 THR A CA 1
ATOM 1406 C C . THR A 1 176 ? 19.470 -32.529 6.646 1.00 34.31 176 THR A C 1
ATOM 1408 O O . THR A 1 176 ? 20.080 -33.479 6.165 1.00 34.31 176 THR A O 1
ATOM 1411 N N . LYS A 1 177 ? 19.894 -31.266 6.476 1.00 34.66 177 LYS A N 1
ATOM 1412 C CA . LYS A 1 177 ? 21.314 -30.880 6.328 1.00 34.66 177 LYS A CA 1
ATOM 1413 C C . LYS A 1 177 ? 21.503 -29.376 6.543 1.00 34.66 177 LYS A C 1
ATOM 1415 O O . LYS A 1 177 ? 21.152 -28.541 5.714 1.00 34.66 177 LYS A O 1
ATOM 1420 N N . GLN A 1 178 ? 22.081 -29.044 7.696 1.00 33.06 178 GLN A N 1
ATOM 1421 C CA . GLN A 1 178 ? 22.582 -27.714 8.024 1.00 33.06 178 GLN A CA 1
ATOM 1422 C C . GLN A 1 178 ? 23.849 -27.419 7.212 1.00 33.06 178 GLN A C 1
ATOM 1424 O O . GLN A 1 178 ? 24.860 -28.098 7.371 1.00 33.06 178 GLN A O 1
ATOM 1429 N N . HIS A 1 179 ? 23.835 -26.350 6.416 1.00 33.16 179 HIS A N 1
ATOM 1430 C CA . HIS A 1 179 ? 25.055 -25.725 5.905 1.00 33.16 179 HIS A CA 1
ATOM 1431 C C . HIS A 1 179 ? 25.267 -24.371 6.592 1.00 33.16 179 HIS A C 1
ATOM 1433 O O . HIS A 1 179 ? 24.525 -23.413 6.373 1.00 33.16 179 HIS A O 1
ATOM 1439 N N . LYS A 1 180 ? 26.306 -24.295 7.433 1.00 37.47 180 LYS A N 1
ATOM 1440 C CA . LYS A 1 180 ? 26.850 -23.045 7.981 1.00 37.47 180 LYS A CA 1
ATOM 1441 C C . LYS A 1 180 ? 27.549 -22.270 6.856 1.00 37.47 180 LYS A C 1
ATOM 1443 O O . LYS A 1 180 ? 28.498 -22.778 6.267 1.00 37.47 180 LYS A O 1
ATOM 1448 N N . MET A 1 181 ? 27.119 -21.034 6.594 1.00 39.34 181 MET A N 1
ATOM 1449 C CA . MET A 1 181 ? 27.872 -20.063 5.787 1.00 39.34 181 MET A CA 1
ATOM 1450 C C . MET A 1 181 ? 28.471 -18.956 6.670 1.00 39.34 181 MET A C 1
ATOM 1452 O O . MET A 1 181 ? 27.853 -18.566 7.664 1.00 39.34 181 MET A O 1
ATOM 1456 N N . PRO A 1 182 ? 29.661 -18.428 6.323 1.00 38.44 182 PRO A N 1
ATOM 1457 C CA . PRO A 1 182 ? 30.387 -17.485 7.165 1.00 38.44 182 PRO A CA 1
ATOM 1458 C C . PRO A 1 182 ? 29.798 -16.067 7.104 1.00 38.44 182 PRO A C 1
ATOM 1460 O O . PRO A 1 182 ? 29.489 -15.526 6.039 1.00 38.44 182 PRO A O 1
ATOM 1463 N N . ARG A 1 183 ? 29.686 -15.447 8.285 1.00 37.16 183 ARG A N 1
ATOM 1464 C CA . ARG A 1 183 ? 29.341 -14.033 8.496 1.00 37.16 183 ARG A CA 1
ATOM 1465 C C . ARG A 1 183 ? 30.428 -13.141 7.881 1.00 37.16 183 ARG A C 1
ATOM 1467 O O . ARG A 1 183 ? 31.556 -13.133 8.356 1.00 37.16 183 ARG A O 1
ATOM 1474 N N . ARG A 1 184 ? 30.084 -12.358 6.853 1.00 39.44 184 ARG A N 1
ATOM 1475 C CA . ARG A 1 184 ? 30.932 -11.263 6.348 1.00 39.44 184 ARG A CA 1
ATOM 1476 C C . ARG A 1 184 ? 30.756 -10.017 7.216 1.00 39.44 184 ARG A C 1
ATOM 1478 O O . ARG A 1 184 ? 29.642 -9.510 7.353 1.00 39.44 184 ARG A O 1
ATOM 1485 N N . GLU A 1 185 ? 31.863 -9.527 7.762 1.00 35.38 185 GLU A N 1
ATOM 1486 C CA . GLU A 1 185 ? 31.951 -8.278 8.517 1.00 35.38 185 GLU A CA 1
ATOM 1487 C C . GLU A 1 185 ? 31.535 -7.060 7.685 1.00 35.38 185 GLU A C 1
ATOM 1489 O O . GLU A 1 185 ? 31.893 -6.885 6.516 1.00 35.38 185 GLU A O 1
ATOM 1494 N N . ARG A 1 186 ? 30.751 -6.195 8.325 1.00 36.16 186 ARG A N 1
ATOM 1495 C CA . ARG A 1 186 ? 30.192 -4.969 7.762 1.00 36.16 186 ARG A CA 1
ATOM 1496 C C . ARG A 1 186 ? 31.221 -3.847 7.943 1.00 36.16 186 ARG A C 1
ATOM 1498 O O . ARG A 1 186 ? 31.330 -3.278 9.024 1.00 36.16 186 ARG A O 1
ATOM 1505 N N . ARG A 1 187 ? 31.966 -3.507 6.885 1.00 35.59 187 ARG A N 1
ATOM 1506 C CA . ARG A 1 187 ? 32.804 -2.292 6.853 1.00 35.59 187 ARG A CA 1
ATOM 1507 C C . ARG A 1 187 ? 31.922 -1.047 7.023 1.00 35.59 187 ARG A C 1
ATOM 1509 O O . ARG A 1 187 ? 31.071 -0.774 6.175 1.00 35.59 187 ARG A O 1
ATOM 1516 N N . ARG A 1 188 ? 32.141 -0.299 8.111 1.00 37.50 188 ARG A N 1
ATOM 1517 C CA . ARG A 1 188 ? 31.646 1.074 8.303 1.00 37.50 188 ARG A CA 1
ATOM 1518 C C . ARG A 1 188 ? 32.217 1.961 7.189 1.00 37.50 188 ARG A C 1
ATOM 1520 O O . ARG A 1 188 ? 33.419 1.931 6.942 1.00 37.50 188 ARG A O 1
ATOM 1527 N N . ARG A 1 189 ? 31.355 2.712 6.497 1.00 39.44 189 ARG A N 1
ATOM 1528 C CA . ARG A 1 189 ? 31.758 3.796 5.589 1.00 39.44 189 ARG A CA 1
ATOM 1529 C C . ARG A 1 189 ? 31.596 5.128 6.306 1.00 39.44 189 ARG A C 1
ATOM 1531 O O . ARG A 1 189 ? 30.575 5.353 6.949 1.00 39.44 189 ARG A O 1
ATOM 1538 N N . ASN A 1 190 ? 32.623 5.953 6.151 1.00 31.42 190 ASN A N 1
ATOM 1539 C CA . ASN A 1 190 ? 32.747 7.308 6.665 1.00 31.42 190 ASN A CA 1
ATOM 1540 C C . ASN A 1 190 ? 31.647 8.220 6.106 1.00 31.42 190 ASN A C 1
ATOM 1542 O O . ASN A 1 190 ? 31.286 8.125 4.930 1.00 31.42 190 ASN A O 1
ATOM 1546 N N . SER A 1 191 ? 31.131 9.089 6.972 1.00 29.28 191 SER A N 1
ATOM 1547 C CA . SER A 1 191 ? 30.232 10.192 6.646 1.00 29.28 191 SER A CA 1
ATOM 1548 C C . SER A 1 191 ? 30.987 11.264 5.863 1.00 29.28 191 SER A C 1
ATOM 1550 O O . SER A 1 191 ? 32.024 11.743 6.312 1.00 29.28 191 SER A O 1
ATOM 1552 N N . VAL A 1 192 ? 30.462 11.627 4.695 1.00 36.31 192 VAL A N 1
ATOM 1553 C CA . VAL A 1 192 ? 30.854 12.834 3.959 1.00 36.31 192 VAL A CA 1
ATOM 1554 C C . VAL A 1 192 ? 29.888 13.939 4.374 1.00 36.31 192 VAL A C 1
ATOM 1556 O O . VAL A 1 192 ? 28.674 13.717 4.345 1.00 36.31 192 VAL A O 1
ATOM 1559 N N . ASP A 1 193 ? 30.435 15.083 4.782 1.00 34.44 193 ASP A N 1
ATOM 1560 C CA . ASP A 1 193 ? 29.692 16.281 5.173 1.00 34.44 193 ASP A CA 1
ATOM 1561 C C . ASP A 1 193 ? 28.745 16.754 4.062 1.00 34.44 193 ASP A C 1
ATOM 1563 O O . ASP A 1 193 ? 29.110 16.829 2.886 1.00 34.44 193 ASP A O 1
ATOM 1567 N N . LEU A 1 194 ? 27.508 17.064 4.453 1.00 37.84 194 LEU A N 1
ATOM 1568 C CA . LEU A 1 194 ? 26.439 17.543 3.582 1.00 37.84 194 LEU A CA 1
ATOM 1569 C C . LEU A 1 194 ? 26.175 19.018 3.876 1.00 37.84 194 LEU A C 1
ATOM 1571 O O . LEU A 1 194 ? 25.573 19.369 4.888 1.00 37.84 194 LEU A O 1
ATOM 1575 N N . THR A 1 195 ? 26.550 19.872 2.929 1.00 37.66 195 THR A N 1
ATOM 1576 C CA . THR A 1 195 ? 25.919 21.177 2.744 1.00 37.66 195 THR A CA 1
ATOM 1577 C C . THR A 1 195 ? 24.417 20.974 2.510 1.00 37.66 195 THR A C 1
ATOM 1579 O O . THR A 1 195 ? 23.993 20.181 1.664 1.00 37.66 195 THR A O 1
ATOM 1582 N N . VAL A 1 196 ? 23.599 21.657 3.313 1.00 40.75 196 VAL A N 1
ATOM 1583 C CA . VAL A 1 196 ? 22.135 21.541 3.325 1.00 40.75 196 VAL A CA 1
ATOM 1584 C C . VAL A 1 196 ? 21.574 21.995 1.975 1.00 40.75 196 VAL A C 1
ATOM 1586 O O . VAL A 1 196 ? 21.628 23.169 1.622 1.00 40.75 196 VAL A O 1
ATOM 1589 N N . ASN A 1 197 ? 21.054 21.046 1.192 1.00 45.72 197 ASN A N 1
ATOM 1590 C CA . ASN A 1 197 ? 20.475 21.319 -0.120 1.00 45.72 197 ASN A CA 1
ATOM 1591 C C . ASN A 1 197 ? 19.048 21.898 0.047 1.00 45.72 197 ASN A C 1
ATOM 1593 O O . ASN A 1 197 ? 18.211 21.229 0.662 1.00 45.72 197 ASN A O 1
ATOM 1597 N N . PRO A 1 198 ? 18.727 23.080 -0.517 1.00 46.59 198 PRO A N 1
ATOM 1598 C CA . PRO A 1 198 ? 17.417 23.734 -0.385 1.00 46.59 198 PRO A CA 1
ATOM 1599 C C . PRO A 1 198 ? 16.231 22.917 -0.938 1.00 46.59 198 PRO A C 1
ATOM 1601 O O . PRO A 1 198 ? 15.093 23.139 -0.531 1.00 46.59 198 PRO A O 1
ATOM 1604 N N . MET A 1 199 ? 16.472 21.917 -1.798 1.00 44.53 199 MET A N 1
ATOM 1605 C CA . MET A 1 199 ? 15.443 20.958 -2.246 1.00 44.53 199 MET A CA 1
ATOM 1606 C C . MET A 1 199 ? 14.895 20.077 -1.112 1.00 44.53 199 MET A C 1
ATOM 1608 O O . MET A 1 199 ? 13.752 19.631 -1.191 1.00 44.53 199 MET A O 1
ATOM 1612 N N . THR A 1 200 ? 15.678 19.831 -0.059 1.00 51.03 200 THR A N 1
ATOM 1613 C CA . THR A 1 200 ? 15.273 18.979 1.076 1.00 51.03 200 THR A CA 1
ATOM 1614 C C . THR A 1 200 ? 14.100 19.613 1.835 1.00 51.03 200 THR A C 1
ATOM 1616 O O . THR A 1 200 ? 13.094 18.949 2.074 1.00 51.03 200 THR A O 1
ATOM 1619 N N . GLY A 1 201 ? 14.138 20.938 2.042 1.00 49.81 201 GLY A N 1
ATOM 1620 C CA . GLY A 1 201 ? 13.088 21.677 2.755 1.00 49.81 201 GLY A CA 1
ATOM 1621 C C . GLY A 1 201 ? 11.724 21.683 2.052 1.00 49.81 201 GLY A C 1
ATOM 1622 O O . GLY A 1 201 ? 10.687 21.652 2.709 1.00 49.81 201 GLY A O 1
ATOM 1623 N N . ALA A 1 202 ? 11.686 21.648 0.713 1.00 55.41 202 ALA A N 1
ATOM 1624 C CA . ALA A 1 202 ? 10.424 21.570 -0.032 1.00 55.41 202 ALA A CA 1
ATOM 1625 C C . ALA A 1 202 ? 9.731 20.206 0.115 1.00 55.41 202 ALA A C 1
ATOM 1627 O O . ALA A 1 202 ? 8.503 20.120 0.016 1.00 55.41 202 ALA A O 1
ATOM 1628 N N . VAL A 1 203 ? 10.513 19.144 0.321 1.00 49.41 203 VAL A N 1
ATOM 1629 C CA . VAL A 1 203 ? 9.986 17.797 0.539 1.00 49.41 203 VAL A CA 1
ATOM 1630 C C . VAL A 1 203 ? 9.608 17.608 2.009 1.00 49.41 203 VAL A C 1
ATOM 1632 O O . VAL A 1 203 ? 8.538 17.071 2.279 1.00 49.41 203 VAL A O 1
ATOM 1635 N N . ASP A 1 204 ? 10.389 18.139 2.950 1.00 50.59 204 ASP A N 1
ATOM 1636 C CA . ASP A 1 204 ? 10.039 18.135 4.378 1.00 50.59 204 ASP A CA 1
ATOM 1637 C C . ASP A 1 204 ? 8.718 18.891 4.634 1.00 50.59 204 ASP A C 1
ATOM 1639 O O . ASP A 1 204 ? 7.810 18.360 5.272 1.00 50.59 204 ASP A O 1
ATOM 1643 N N . ALA A 1 205 ? 8.516 20.053 3.999 1.00 61.44 205 ALA A N 1
ATOM 1644 C CA . ALA A 1 205 ? 7.249 20.790 4.062 1.00 61.44 205 ALA A CA 1
ATOM 1645 C C . ALA A 1 205 ? 6.066 20.040 3.417 1.00 61.44 205 ALA A C 1
ATOM 1647 O O . ALA A 1 205 ? 4.909 20.293 3.751 1.00 61.44 205 ALA A O 1
ATOM 1648 N N . PHE A 1 206 ? 6.320 19.157 2.447 1.00 57.50 206 PHE A N 1
ATOM 1649 C CA . PHE A 1 206 ? 5.295 18.284 1.869 1.00 57.50 206 PHE A CA 1
ATOM 1650 C C . PHE A 1 206 ? 4.949 17.126 2.818 1.00 57.50 206 PHE A C 1
ATOM 1652 O O . PHE A 1 206 ? 3.776 16.778 2.941 1.00 57.50 206 PHE A O 1
ATOM 1659 N N . LEU A 1 207 ? 5.937 16.575 3.531 1.00 52.59 207 LEU A N 1
ATOM 1660 C CA . LEU A 1 207 ? 5.730 15.534 4.541 1.00 52.59 207 LEU A CA 1
ATOM 1661 C C . LEU A 1 207 ? 4.937 16.031 5.746 1.00 52.59 207 LEU A C 1
ATOM 1663 O O . LEU A 1 207 ? 4.028 15.330 6.187 1.00 52.59 207 LEU A O 1
ATOM 1667 N N . GLU A 1 208 ? 5.226 17.233 6.247 1.00 55.16 208 GLU A N 1
ATOM 1668 C CA . GLU A 1 208 ? 4.421 17.833 7.318 1.00 55.16 208 GLU A CA 1
ATOM 1669 C C . GLU A 1 208 ? 2.955 17.999 6.904 1.00 55.16 208 GLU A C 1
ATOM 1671 O O . GLU A 1 208 ? 2.061 17.743 7.703 1.00 55.16 208 GLU A O 1
ATOM 1676 N N . ARG A 1 209 ? 2.695 18.309 5.628 1.00 58.88 209 ARG A N 1
ATOM 1677 C CA . ARG A 1 209 ? 1.336 18.429 5.074 1.00 58.88 209 ARG A CA 1
ATOM 1678 C C . ARG A 1 209 ? 0.619 17.102 4.846 1.00 58.88 209 ARG A C 1
ATOM 1680 O O . ARG A 1 209 ? -0.593 17.032 5.022 1.00 58.88 209 ARG A O 1
ATOM 1687 N N . ILE A 1 210 ? 1.343 16.044 4.473 1.00 53.56 210 ILE A N 1
ATOM 1688 C CA . ILE A 1 210 ? 0.776 14.686 4.458 1.00 53.56 210 ILE A CA 1
ATOM 1689 C C . ILE A 1 210 ? 0.401 14.266 5.883 1.00 53.56 210 ILE A C 1
ATOM 1691 O O . ILE A 1 210 ? -0.664 13.691 6.089 1.00 53.56 210 ILE A O 1
ATOM 1695 N N . ASN A 1 211 ? 1.261 14.560 6.862 1.00 47.28 211 ASN A N 1
ATOM 1696 C CA . ASN A 1 211 ? 1.046 14.170 8.253 1.00 47.28 211 ASN A CA 1
ATOM 1697 C C . ASN A 1 211 ? -0.047 14.994 8.953 1.00 47.28 211 ASN A C 1
ATOM 1699 O O . ASN A 1 211 ? -0.686 14.463 9.856 1.00 47.28 211 ASN A O 1
ATOM 1703 N N . SER A 1 212 ? -0.286 16.246 8.544 1.00 47.72 212 SER A N 1
ATOM 1704 C CA . SER A 1 212 ? -1.331 17.106 9.118 1.00 47.72 212 SER A CA 1
ATOM 1705 C C . SER A 1 212 ? -2.722 16.900 8.510 1.00 47.72 212 SER A C 1
ATOM 1707 O O . SER A 1 212 ? -3.683 17.496 8.983 1.00 47.72 212 SER A O 1
ATOM 1709 N N . GLY A 1 213 ? -2.865 16.083 7.457 1.00 42.38 213 GLY A N 1
ATOM 1710 C CA . GLY A 1 213 ? -4.157 15.809 6.810 1.00 42.38 213 GLY A CA 1
ATOM 1711 C C . GLY A 1 213 ? -4.767 16.995 6.043 1.00 42.38 213 GLY A C 1
ATOM 1712 O O . GLY A 1 213 ? -5.836 16.857 5.446 1.00 42.38 213 GLY A O 1
ATOM 1713 N N . ILE A 1 214 ? -4.093 18.150 6.003 1.00 42.31 214 ILE A N 1
ATOM 1714 C CA . ILE A 1 214 ? -4.568 19.373 5.345 1.00 42.31 214 ILE A CA 1
ATOM 1715 C C . ILE A 1 214 ? -3.889 19.492 3.974 1.00 42.31 214 ILE A C 1
ATOM 1717 O O . ILE A 1 214 ? -2.773 19.991 3.848 1.00 42.31 214 ILE A O 1
ATOM 1721 N N . ILE A 1 215 ? -4.573 19.051 2.915 1.00 45.44 215 ILE A N 1
ATOM 1722 C CA . ILE A 1 215 ? -4.141 19.288 1.527 1.00 45.44 215 ILE A CA 1
ATOM 1723 C C . ILE A 1 215 ? -5.236 20.074 0.803 1.00 45.44 215 ILE A C 1
ATOM 1725 O O . ILE A 1 215 ? -6.131 19.471 0.211 1.00 45.44 215 ILE A O 1
ATOM 1729 N N . SER A 1 216 ? -5.222 21.411 0.869 1.00 35.47 216 SER A N 1
ATOM 1730 C CA . SER A 1 216 ? -5.971 22.258 -0.076 1.00 35.47 216 SER A CA 1
ATOM 1731 C C . SER A 1 216 ? -5.115 22.500 -1.327 1.00 35.47 216 SER A C 1
ATOM 1733 O O . SER A 1 216 ? -3.906 22.707 -1.244 1.00 35.47 216 SER A O 1
ATOM 1735 N N . ASN A 1 217 ? -5.735 22.419 -2.507 1.00 39.25 217 ASN A N 1
ATOM 1736 C CA . ASN A 1 217 ? -5.051 22.525 -3.803 1.00 39.25 217 ASN A CA 1
ATOM 1737 C C . ASN A 1 217 ? -4.790 23.976 -4.250 1.00 39.25 217 ASN A C 1
ATOM 1739 O O . ASN A 1 217 ? -4.237 24.177 -5.328 1.00 39.25 217 ASN A O 1
ATOM 1743 N N . THR A 1 218 ? -5.199 24.979 -3.471 1.00 36.28 218 THR A N 1
ATOM 1744 C CA . THR A 1 218 ? -5.438 26.324 -4.020 1.00 36.28 218 THR A CA 1
ATOM 1745 C C . THR A 1 218 ? -4.388 27.379 -3.689 1.00 36.28 218 THR A C 1
ATOM 1747 O O . THR A 1 218 ? -4.443 28.459 -4.259 1.00 36.28 218 THR A O 1
ATOM 1750 N N . GLU A 1 219 ? -3.392 27.099 -2.851 1.00 37.25 219 GLU A N 1
ATOM 1751 C CA . GLU A 1 219 ? -2.396 28.115 -2.486 1.00 37.25 219 GLU A CA 1
ATOM 1752 C C . GLU A 1 219 ? -0.988 27.538 -2.526 1.00 37.25 219 GLU A C 1
ATOM 1754 O O . GLU A 1 219 ? -0.539 26.952 -1.546 1.00 37.25 219 GLU A O 1
ATOM 1759 N N . LEU A 1 220 ? -0.288 27.667 -3.665 1.00 40.16 220 LEU A N 1
ATOM 1760 C CA . LEU A 1 220 ? 1.182 27.607 -3.702 1.00 40.16 220 LEU A CA 1
ATOM 1761 C C . LEU A 1 220 ? 1.792 27.947 -5.074 1.00 40.16 220 LEU A C 1
ATOM 1763 O O . LEU A 1 220 ? 2.057 27.064 -5.884 1.00 40.16 220 LEU A O 1
ATOM 1767 N N . LEU A 1 221 ? 2.134 29.220 -5.269 1.00 35.81 221 LEU A N 1
ATOM 1768 C CA . LEU A 1 221 ? 3.407 29.705 -5.837 1.00 35.81 221 LEU A CA 1
ATOM 1769 C C . LEU A 1 221 ? 3.572 31.180 -5.395 1.00 35.81 221 LEU A C 1
ATOM 1771 O O . LEU A 1 221 ? 2.538 31.821 -5.212 1.00 35.81 221 LEU A O 1
ATOM 1775 N N . PRO A 1 222 ? 4.793 31.741 -5.214 1.00 41.72 222 PRO A N 1
ATOM 1776 C CA . PRO A 1 222 ? 6.095 31.310 -5.741 1.00 41.72 222 PRO A CA 1
ATOM 1777 C C . PRO A 1 222 ? 7.217 31.193 -4.681 1.00 41.72 222 PRO A C 1
ATOM 1779 O O . PRO A 1 222 ? 7.157 31.835 -3.645 1.00 41.72 222 PRO A O 1
ATOM 1782 N N . ASN A 1 223 ? 8.256 30.384 -4.953 1.00 32.72 223 ASN A N 1
ATOM 1783 C CA . ASN A 1 223 ? 9.636 30.605 -4.445 1.00 32.72 223 ASN A CA 1
ATOM 1784 C C . ASN A 1 223 ? 10.689 29.615 -4.991 1.00 32.72 223 ASN A C 1
ATOM 1786 O O . ASN A 1 223 ? 11.878 29.795 -4.756 1.00 32.72 223 ASN A O 1
ATOM 1790 N N . ILE A 1 224 ? 10.302 28.595 -5.767 1.00 38.88 224 ILE A N 1
ATOM 1791 C CA . ILE A 1 224 ? 11.266 27.643 -6.365 1.00 38.88 224 ILE A CA 1
ATOM 1792 C C . ILE A 1 224 ? 11.760 28.108 -7.757 1.00 38.88 224 ILE A C 1
ATOM 1794 O O . ILE A 1 224 ? 12.668 27.512 -8.321 1.00 38.88 224 ILE A O 1
ATOM 1798 N N . ALA A 1 225 ? 11.212 29.191 -8.320 1.00 34.94 225 ALA A N 1
ATOM 1799 C CA . ALA A 1 225 ? 11.388 29.518 -9.739 1.00 34.94 225 ALA A CA 1
ATOM 1800 C C . ALA A 1 225 ? 12.553 30.461 -10.112 1.00 34.94 225 ALA A C 1
ATOM 1802 O O . ALA A 1 225 ? 12.701 30.731 -11.297 1.00 34.94 225 ALA A O 1
ATOM 1803 N N . SER A 1 226 ? 13.381 30.976 -9.190 1.00 34.00 226 SER A N 1
ATOM 1804 C CA . SER A 1 226 ? 14.227 32.138 -9.552 1.00 34.00 226 SER A CA 1
ATOM 1805 C C . SER A 1 226 ? 15.728 32.073 -9.311 1.00 34.00 226 SER A C 1
ATOM 1807 O O . SER A 1 226 ? 16.367 33.103 -9.506 1.00 34.00 226 SER A O 1
ATOM 1809 N N . ARG A 1 227 ? 16.358 30.946 -8.954 1.00 36.78 227 ARG A N 1
ATOM 1810 C CA . ARG A 1 227 ? 17.834 30.942 -8.879 1.00 36.78 227 ARG A CA 1
ATOM 1811 C C . ARG A 1 227 ? 18.472 29.664 -9.408 1.00 36.78 227 ARG A C 1
ATOM 1813 O O . ARG A 1 227 ? 18.131 28.577 -8.955 1.00 36.78 227 ARG A O 1
ATOM 1820 N N . CYS A 1 228 ? 19.451 29.883 -10.294 1.00 32.75 228 CYS A N 1
ATOM 1821 C CA . CYS A 1 228 ? 20.288 28.928 -11.028 1.00 32.75 228 CYS A CA 1
ATOM 1822 C C . CYS A 1 228 ? 19.552 28.353 -12.259 1.00 32.75 228 CYS A C 1
ATOM 1824 O O . CYS A 1 228 ? 18.517 27.724 -12.111 1.00 32.75 228 CYS A O 1
ATOM 1826 N N . ILE A 1 229 ? 20.004 28.502 -13.508 1.00 36.44 229 ILE A N 1
ATOM 1827 C CA . ILE A 1 229 ? 21.375 28.497 -14.036 1.00 36.44 229 ILE A CA 1
ATOM 1828 C C . ILE A 1 229 ? 21.378 29.253 -15.385 1.00 36.44 229 ILE A C 1
ATOM 1830 O O . ILE A 1 229 ? 20.651 28.874 -16.299 1.00 36.44 229 ILE A O 1
ATOM 1834 N N . GLU A 1 230 ? 22.221 30.275 -15.543 1.00 48.06 230 GLU A N 1
ATOM 1835 C CA . GLU A 1 230 ? 22.755 30.624 -16.866 1.00 48.06 230 GLU A CA 1
ATOM 1836 C C . GLU A 1 230 ? 23.746 29.519 -17.246 1.00 48.06 230 GLU A C 1
ATOM 1838 O O . GLU A 1 230 ? 24.762 29.380 -16.570 1.00 48.06 230 GLU A O 1
ATOM 1843 N N . THR A 1 231 ? 23.431 28.665 -18.229 1.00 36.72 231 THR A N 1
ATOM 1844 C CA . THR A 1 231 ? 24.396 27.932 -19.082 1.00 36.72 231 THR A CA 1
ATOM 1845 C C . THR A 1 231 ? 23.708 26.881 -19.958 1.00 36.72 231 THR A C 1
ATOM 1847 O O . THR A 1 231 ? 23.014 26.006 -19.459 1.00 36.72 231 THR A O 1
ATOM 1850 N N . THR A 1 232 ? 24.048 26.938 -21.251 1.00 41.91 232 THR A N 1
ATOM 1851 C CA . THR A 1 232 ? 24.067 25.862 -22.264 1.00 41.91 232 THR A CA 1
ATOM 1852 C C . THR A 1 232 ? 22.743 25.149 -22.564 1.00 41.91 232 THR A C 1
ATOM 1854 O O . THR A 1 232 ? 22.078 24.634 -21.677 1.00 41.91 232 THR A O 1
ATOM 1857 N N . SER A 1 233 ? 22.385 25.052 -23.849 1.00 45.81 233 SER A N 1
ATOM 1858 C CA . SER A 1 233 ? 21.179 24.378 -24.356 1.00 45.81 233 SER A CA 1
ATOM 1859 C C . SER A 1 233 ? 21.194 22.865 -24.080 1.00 45.81 233 SER A C 1
ATOM 1861 O O . SER A 1 233 ? 21.445 22.042 -24.962 1.00 45.81 233 SER A O 1
ATOM 1863 N N . VAL A 1 234 ? 20.961 22.478 -22.832 1.00 57.72 234 VAL A N 1
ATOM 1864 C CA . VAL A 1 234 ? 20.694 21.097 -22.449 1.00 57.72 234 VAL A CA 1
ATOM 1865 C C . VAL A 1 234 ? 19.330 20.729 -23.025 1.00 57.72 234 VAL A C 1
ATOM 1867 O O . VAL A 1 234 ? 18.361 21.469 -22.879 1.00 57.72 234 VAL A O 1
ATOM 1870 N N . SER A 1 235 ? 19.247 19.590 -23.715 1.00 76.06 235 SER A N 1
ATOM 1871 C CA . SER A 1 235 ? 17.964 19.097 -24.222 1.00 76.06 235 SER A CA 1
ATOM 1872 C C . SER A 1 235 ? 16.954 18.957 -23.073 1.00 76.06 235 SER A C 1
ATOM 1874 O O . SER A 1 235 ? 17.283 18.417 -22.014 1.00 76.06 235 SER A O 1
ATOM 1876 N N . LEU A 1 236 ? 15.708 19.388 -23.291 1.00 76.00 236 LEU A N 1
ATOM 1877 C CA . LEU A 1 236 ? 14.611 19.322 -22.310 1.00 76.00 236 LEU A CA 1
ATOM 1878 C C . LEU A 1 236 ? 14.457 17.918 -21.680 1.00 76.00 236 LEU A C 1
ATOM 1880 O O . LEU A 1 236 ? 14.114 17.770 -20.507 1.00 76.00 236 LEU A O 1
ATOM 1884 N N . SER A 1 237 ? 14.772 16.862 -22.439 1.00 79.88 237 SER A N 1
ATOM 1885 C CA . SER A 1 237 ? 14.786 15.476 -21.957 1.00 79.88 237 SER A CA 1
ATOM 1886 C C . SER A 1 237 ? 15.841 15.203 -20.884 1.00 79.88 237 SER A C 1
ATOM 1888 O O . SER A 1 237 ? 15.577 14.463 -19.938 1.00 79.88 237 SER A O 1
ATOM 1890 N N . GLN A 1 238 ? 17.034 15.785 -21.010 1.00 85.50 238 GLN A N 1
ATOM 1891 C CA . GLN A 1 238 ? 18.125 15.582 -20.058 1.00 85.50 238 GLN A CA 1
ATOM 1892 C C . GLN A 1 238 ? 17.887 16.360 -18.760 1.00 85.50 238 GLN A C 1
ATOM 1894 O O . GLN A 1 238 ? 18.203 15.858 -17.677 1.00 85.50 238 GLN A O 1
ATOM 1899 N N . GLU A 1 239 ? 17.273 17.540 -18.849 1.00 87.25 239 GLU A N 1
ATOM 1900 C CA . GLU A 1 239 ? 16.832 18.299 -17.678 1.00 87.25 239 GLU A CA 1
ATOM 1901 C C . GLU A 1 239 ? 15.767 17.522 -16.889 1.00 87.25 239 GLU A C 1
ATOM 1903 O O . GLU A 1 239 ? 15.936 17.275 -15.691 1.00 87.25 239 GLU A O 1
ATOM 1908 N N . ASN A 1 240 ? 14.727 17.026 -17.572 1.00 87.50 240 ASN A N 1
ATOM 1909 C CA . ASN A 1 240 ? 13.680 16.204 -16.962 1.00 87.50 240 ASN A CA 1
ATOM 1910 C C . ASN A 1 240 ? 14.247 14.931 -16.314 1.00 87.50 240 ASN A C 1
ATOM 1912 O O . ASN A 1 240 ? 13.873 14.587 -15.191 1.00 87.50 240 ASN A O 1
ATOM 1916 N N . ALA A 1 241 ? 15.188 14.251 -16.976 1.00 90.25 241 ALA A N 1
ATOM 1917 C CA . ALA A 1 241 ? 15.862 13.086 -16.410 1.00 90.25 241 ALA A CA 1
ATOM 1918 C C . ALA A 1 241 ? 16.639 13.446 -15.134 1.00 90.25 241 ALA A C 1
ATOM 1920 O O . ALA A 1 241 ? 16.516 12.764 -14.114 1.00 90.25 241 ALA A O 1
ATOM 1921 N N 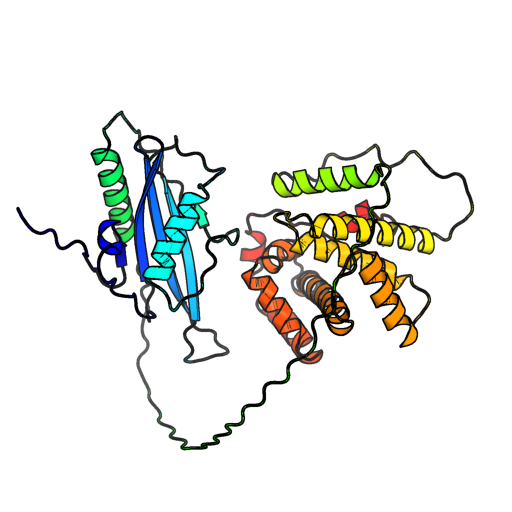. THR A 1 242 ? 17.407 14.535 -15.165 1.00 91.56 242 THR A N 1
ATOM 1922 C CA . THR A 1 242 ? 18.207 14.999 -14.021 1.00 91.56 242 THR A CA 1
ATOM 1923 C C . THR A 1 242 ? 17.317 15.354 -12.835 1.00 91.56 242 THR A C 1
ATOM 1925 O O . THR A 1 242 ? 17.585 14.938 -11.706 1.00 91.56 242 THR A O 1
ATOM 1928 N N . ARG A 1 243 ? 16.212 16.056 -13.083 1.00 92.12 243 ARG A N 1
ATOM 1929 C CA . ARG A 1 243 ? 15.265 16.447 -12.039 1.00 92.12 243 ARG A CA 1
ATOM 1930 C C . ARG A 1 243 ? 14.505 15.247 -11.475 1.00 92.12 243 ARG A C 1
ATOM 1932 O O . ARG A 1 243 ? 14.386 15.121 -10.258 1.00 92.12 243 ARG A O 1
ATOM 1939 N N . ALA A 1 244 ? 14.082 14.306 -12.323 1.00 92.38 244 ALA A N 1
ATOM 1940 C CA . ALA A 1 244 ? 13.488 13.045 -11.877 1.00 92.38 244 ALA A CA 1
ATOM 1941 C C . ALA A 1 244 ? 14.458 12.258 -10.979 1.00 92.38 244 ALA A C 1
ATOM 1943 O O . ALA A 1 244 ? 14.076 11.761 -9.919 1.00 92.38 244 ALA A O 1
ATOM 1944 N N . TRP A 1 245 ? 15.738 12.210 -11.349 1.00 95.56 245 TRP A N 1
ATOM 1945 C CA . TRP A 1 245 ? 16.779 11.568 -10.551 1.00 95.56 245 TRP A CA 1
ATOM 1946 C C . TRP A 1 245 ? 16.962 12.217 -9.171 1.00 95.56 245 TRP A C 1
ATOM 1948 O O . TRP A 1 245 ? 17.002 11.517 -8.156 1.00 95.56 245 TRP A O 1
ATOM 1958 N N . GLN A 1 246 ? 17.009 13.549 -9.108 1.00 94.19 246 GLN A N 1
ATOM 1959 C CA . GLN A 1 246 ? 17.111 14.287 -7.845 1.00 94.19 246 GLN A CA 1
ATOM 1960 C C . GLN A 1 246 ? 15.920 14.004 -6.919 1.00 94.19 246 GLN A C 1
ATOM 1962 O O . GLN A 1 246 ? 16.115 13.714 -5.735 1.00 94.19 246 GLN A O 1
ATOM 1967 N N . MET A 1 247 ? 14.697 14.008 -7.459 1.00 94.00 247 MET A N 1
ATOM 1968 C CA . MET A 1 247 ? 13.495 13.687 -6.683 1.00 94.00 247 MET A CA 1
ATOM 1969 C C . MET A 1 247 ? 13.498 12.237 -6.195 1.00 94.00 247 MET A C 1
ATOM 1971 O O . MET A 1 247 ? 13.172 11.984 -5.035 1.00 94.00 247 MET A O 1
ATOM 1975 N N . CYS A 1 248 ? 13.931 11.290 -7.034 1.00 95.94 248 CYS A N 1
ATOM 1976 C CA . CYS A 1 248 ? 14.115 9.894 -6.640 1.00 95.94 248 CYS A CA 1
ATOM 1977 C C . CYS A 1 248 ? 15.025 9.781 -5.405 1.00 95.94 248 CYS A C 1
ATOM 1979 O O . CYS A 1 248 ? 14.633 9.151 -4.419 1.00 95.94 248 CYS A O 1
ATOM 1981 N N . ILE A 1 249 ? 16.208 10.408 -5.427 1.00 95.00 249 ILE A N 1
ATOM 1982 C CA . ILE A 1 249 ? 17.146 10.394 -4.292 1.00 95.00 249 ILE A CA 1
ATOM 1983 C C . ILE A 1 249 ? 16.503 11.011 -3.045 1.00 95.00 249 ILE A C 1
ATOM 1985 O O . ILE A 1 249 ? 16.585 10.419 -1.967 1.00 95.00 249 ILE A O 1
ATOM 1989 N N . SER A 1 250 ? 15.865 12.176 -3.189 1.00 92.31 250 SER A N 1
ATOM 1990 C CA . SER A 1 250 ? 15.266 12.907 -2.068 1.00 92.31 250 SER A CA 1
ATOM 1991 C C . SER A 1 250 ? 14.208 12.065 -1.343 1.00 92.31 250 SER A C 1
ATOM 1993 O O . SER A 1 250 ? 14.351 11.767 -0.154 1.00 92.31 250 SER A O 1
ATOM 1995 N N . PHE A 1 251 ? 13.221 11.546 -2.084 1.00 92.88 251 PHE A N 1
ATOM 1996 C CA . PHE A 1 251 ? 12.160 10.709 -1.515 1.00 92.88 251 PHE A CA 1
ATOM 1997 C C . PHE A 1 251 ? 12.681 9.375 -0.960 1.00 92.88 251 PHE A C 1
ATOM 1999 O O . PHE A 1 251 ? 12.197 8.902 0.068 1.00 92.88 251 PHE A O 1
ATOM 2006 N N . SER A 1 252 ? 13.689 8.766 -1.597 1.00 93.38 252 SER A N 1
ATOM 2007 C CA . SER A 1 252 ? 14.294 7.521 -1.102 1.00 93.38 252 SER A CA 1
ATOM 2008 C C . SER A 1 252 ? 14.959 7.724 0.261 1.00 93.38 252 SER A C 1
ATOM 2010 O O . SER A 1 252 ? 14.738 6.934 1.182 1.00 93.38 252 SER A O 1
ATOM 2012 N N . ARG A 1 253 ? 15.729 8.808 0.431 1.00 89.62 253 ARG A N 1
ATOM 2013 C CA . ARG A 1 253 ? 16.395 9.127 1.704 1.00 89.62 253 ARG A CA 1
ATOM 2014 C C . ARG A 1 253 ? 15.390 9.290 2.837 1.00 89.62 253 ARG A C 1
ATOM 2016 O O . ARG A 1 253 ? 15.559 8.661 3.879 1.00 89.62 253 ARG A O 1
ATOM 2023 N N . GLN A 1 254 ? 14.323 10.044 2.601 1.00 86.31 254 GLN A N 1
ATOM 2024 C CA . GLN A 1 254 ? 13.271 10.256 3.593 1.00 86.31 254 GLN A CA 1
ATOM 2025 C C . GLN A 1 254 ? 12.466 8.990 3.891 1.00 86.31 254 GLN A C 1
ATOM 2027 O O . GLN A 1 254 ? 12.109 8.741 5.041 1.00 86.31 254 GLN A O 1
ATOM 2032 N N . SER A 1 255 ? 12.238 8.126 2.895 1.00 88.38 255 SER A N 1
ATOM 2033 C CA . SER A 1 255 ? 11.524 6.859 3.114 1.00 88.38 255 SER A CA 1
ATOM 2034 C C . SER A 1 255 ? 12.202 5.956 4.157 1.00 88.38 255 SER A C 1
ATOM 2036 O O . SER A 1 255 ? 11.530 5.165 4.818 1.00 88.38 255 SER A O 1
ATOM 2038 N N . ASN A 1 256 ? 13.517 6.109 4.353 1.00 79.94 256 ASN A N 1
ATOM 2039 C CA . ASN A 1 256 ? 14.299 5.352 5.329 1.00 79.94 256 ASN A CA 1
ATOM 2040 C C . ASN A 1 256 ? 14.276 5.955 6.751 1.00 79.94 256 ASN A C 1
ATOM 2042 O O . ASN A 1 256 ? 14.711 5.290 7.690 1.00 79.94 256 ASN A O 1
ATOM 2046 N N . GLN A 1 257 ? 13.759 7.173 6.945 1.00 78.62 257 GLN A N 1
ATOM 2047 C CA . GLN A 1 257 ? 13.801 7.911 8.220 1.00 78.62 257 GLN A CA 1
ATOM 2048 C C . GLN A 1 257 ? 12.634 7.581 9.183 1.00 78.62 257 GLN A C 1
ATOM 2050 O O . GLN A 1 257 ? 12.245 8.409 9.996 1.00 78.62 257 GLN A O 1
ATOM 2055 N N . LYS A 1 258 ? 12.080 6.356 9.137 1.00 62.84 258 LYS A N 1
ATOM 2056 C CA . LYS A 1 258 ? 10.970 5.876 10.006 1.00 62.84 258 LYS A CA 1
ATOM 2057 C C . LYS A 1 258 ? 9.709 6.766 10.014 1.00 62.84 258 LYS A C 1
ATOM 2059 O O . LYS A 1 258 ? 9.006 6.852 11.016 1.00 62.84 258 LYS A O 1
ATOM 2064 N N . VAL A 1 259 ? 9.380 7.394 8.889 1.00 68.06 259 VAL A N 1
ATOM 2065 C CA . VAL A 1 259 ? 8.147 8.187 8.750 1.00 68.06 259 VAL A CA 1
ATOM 2066 C C . VAL A 1 259 ? 6.936 7.253 8.597 1.00 68.06 259 VAL A C 1
ATOM 2068 O O . VAL A 1 259 ? 7.040 6.228 7.915 1.00 68.06 259 VAL A O 1
ATOM 2071 N N . LYS A 1 260 ? 5.770 7.618 9.163 1.00 73.88 260 LYS A N 1
ATOM 2072 C CA . LYS A 1 260 ? 4.491 6.874 9.039 1.00 73.88 260 LYS A CA 1
ATOM 2073 C C . LYS A 1 260 ? 4.150 6.506 7.579 1.00 73.88 260 LYS A C 1
ATOM 2075 O O . LYS A 1 260 ? 3.561 5.462 7.323 1.00 73.88 260 LYS A O 1
ATOM 2080 N N . CYS A 1 261 ? 4.605 7.308 6.613 1.00 80.25 261 CYS A N 1
ATOM 2081 C CA . CYS A 1 261 ? 4.343 7.141 5.179 1.00 80.25 261 CYS A CA 1
ATOM 2082 C C . CYS A 1 261 ? 5.490 6.485 4.382 1.00 80.25 261 CYS A C 1
ATOM 2084 O O . CYS A 1 261 ? 5.517 6.584 3.153 1.00 80.25 261 CYS A O 1
ATOM 2086 N N . GLY A 1 262 ? 6.449 5.814 5.032 1.00 88.56 262 GLY A N 1
ATOM 2087 C CA . GLY A 1 262 ? 7.667 5.311 4.375 1.00 88.56 262 GLY A CA 1
ATOM 2088 C C . GLY A 1 262 ? 7.424 4.441 3.130 1.00 88.56 262 GLY A C 1
ATOM 2089 O O . GLY A 1 262 ? 8.143 4.573 2.139 1.00 88.56 262 GLY A O 1
ATOM 2090 N N . LYS A 1 263 ? 6.374 3.602 3.125 1.00 90.56 263 LYS A N 1
ATOM 2091 C CA . LYS A 1 263 ? 5.999 2.775 1.957 1.00 90.56 263 LYS A CA 1
ATOM 2092 C C . LYS A 1 263 ? 5.591 3.631 0.753 1.00 90.56 263 LYS A C 1
ATOM 2094 O O . LYS A 1 263 ? 6.079 3.403 -0.352 1.00 90.56 263 LYS A O 1
ATOM 2099 N N . PHE A 1 264 ? 4.754 4.641 0.979 1.00 90.50 264 PHE A N 1
ATOM 2100 C CA . PHE A 1 264 ? 4.288 5.543 -0.071 1.00 90.50 264 PHE A CA 1
ATOM 2101 C C . PHE A 1 264 ? 5.422 6.422 -0.616 1.00 90.50 264 PHE A C 1
ATOM 2103 O O . PHE A 1 264 ? 5.564 6.563 -1.827 1.00 90.50 264 PHE A O 1
ATOM 2110 N N . LEU A 1 265 ? 6.302 6.940 0.248 1.00 91.44 265 LEU A N 1
ATOM 2111 C CA . LEU A 1 265 ? 7.474 7.713 -0.191 1.00 91.44 265 LEU A CA 1
ATOM 2112 C C . LEU A 1 265 ? 8.442 6.871 -1.021 1.00 91.44 265 LEU A C 1
ATOM 2114 O O . LEU A 1 265 ? 8.985 7.340 -2.021 1.00 91.44 265 LEU A O 1
ATOM 2118 N N . ARG A 1 266 ? 8.624 5.603 -0.644 1.00 94.44 266 ARG A N 1
ATOM 2119 C CA . ARG A 1 266 ? 9.406 4.653 -1.435 1.00 94.44 266 ARG A CA 1
ATOM 2120 C C . ARG A 1 266 ? 8.781 4.426 -2.811 1.00 94.44 266 ARG A C 1
ATOM 2122 O O . ARG A 1 266 ? 9.511 4.385 -3.799 1.00 94.44 266 ARG A O 1
ATOM 2129 N N . PHE A 1 267 ? 7.459 4.297 -2.883 1.00 95.19 267 PHE A N 1
ATOM 2130 C CA . PHE A 1 267 ? 6.738 4.201 -4.150 1.00 95.19 267 PHE A CA 1
ATOM 2131 C C . PHE A 1 267 ? 6.900 5.466 -5.002 1.00 95.19 267 PHE A C 1
ATOM 2133 O O . PHE A 1 267 ? 7.279 5.357 -6.165 1.00 95.19 267 PHE A O 1
ATOM 2140 N N . LEU A 1 268 ? 6.725 6.660 -4.427 1.00 94.06 268 LEU A N 1
ATOM 2141 C CA . LEU A 1 268 ? 6.958 7.931 -5.125 1.00 94.06 268 LEU A CA 1
ATOM 2142 C C . LEU A 1 268 ? 8.384 8.028 -5.673 1.00 94.06 268 LEU A C 1
ATOM 2144 O O . LEU A 1 268 ? 8.579 8.367 -6.840 1.00 94.06 268 LEU A O 1
ATOM 2148 N N . SER A 1 269 ? 9.379 7.678 -4.857 1.00 96.06 269 SER A N 1
ATOM 2149 C CA . SER A 1 269 ? 10.778 7.611 -5.283 1.00 96.06 269 SER A CA 1
ATOM 2150 C C . SER A 1 269 ? 10.958 6.681 -6.490 1.00 96.06 269 SER A C 1
ATOM 2152 O O . SER A 1 269 ? 11.623 7.050 -7.458 1.00 96.06 269 SER A O 1
ATOM 2154 N N . LEU A 1 270 ? 10.306 5.511 -6.487 1.00 97.19 270 LEU A N 1
ATOM 2155 C CA . LEU A 1 270 ? 10.332 4.573 -7.611 1.00 97.19 270 LEU A CA 1
ATOM 2156 C C . LEU A 1 270 ? 9.598 5.104 -8.851 1.00 97.19 270 LEU A C 1
ATOM 2158 O O . LEU A 1 270 ? 10.071 4.861 -9.958 1.00 97.19 270 LEU A O 1
ATOM 2162 N N . CYS A 1 271 ? 8.513 5.868 -8.710 1.00 96.06 271 CYS A N 1
ATOM 2163 C CA . CYS A 1 271 ? 7.869 6.537 -9.846 1.00 96.06 271 CYS A CA 1
ATOM 2164 C C . CYS A 1 271 ? 8.837 7.508 -10.539 1.00 96.06 271 CYS A C 1
ATOM 2166 O O . CYS A 1 271 ? 9.023 7.432 -11.754 1.00 96.06 271 CYS A O 1
ATOM 2168 N N . PHE A 1 272 ? 9.533 8.355 -9.774 1.00 95.31 272 PHE A N 1
ATOM 2169 C CA . PHE A 1 272 ? 10.575 9.234 -10.316 1.00 95.31 272 PHE A CA 1
ATOM 2170 C C . PHE A 1 272 ? 11.754 8.451 -10.911 1.00 95.31 272 PHE A C 1
ATOM 2172 O O . PHE A 1 272 ? 12.279 8.828 -11.960 1.00 95.31 272 PHE A O 1
ATOM 2179 N N . PHE A 1 273 ? 12.138 7.327 -10.298 1.00 96.69 273 PHE A N 1
ATOM 2180 C CA . PHE A 1 273 ? 13.156 6.435 -10.851 1.00 96.69 273 PHE A CA 1
ATOM 2181 C C . PHE A 1 273 ? 12.755 5.875 -12.221 1.00 96.69 273 PHE A C 1
ATOM 2183 O O . PHE A 1 273 ? 13.580 5.842 -13.129 1.00 96.69 273 PHE A O 1
ATOM 2190 N N . LEU A 1 274 ? 11.504 5.435 -12.388 1.00 94.56 274 LEU A N 1
ATOM 2191 C CA . LEU A 1 274 ? 11.003 4.896 -13.656 1.00 94.56 274 LEU A CA 1
ATOM 2192 C C . LEU A 1 274 ? 10.953 5.969 -14.750 1.00 94.56 274 LEU A C 1
ATOM 2194 O O . LEU A 1 274 ? 11.276 5.673 -15.900 1.00 94.56 274 LEU A O 1
ATOM 2198 N N . ILE A 1 275 ? 10.620 7.212 -14.388 1.00 91.88 275 ILE A N 1
ATOM 2199 C CA . ILE A 1 275 ? 10.712 8.359 -15.298 1.00 91.88 275 ILE A CA 1
ATOM 2200 C C . ILE A 1 275 ? 12.166 8.567 -15.729 1.00 91.88 275 ILE A C 1
ATOM 2202 O O . ILE A 1 275 ? 12.443 8.577 -16.923 1.00 91.88 275 ILE A O 1
ATOM 2206 N N . TRP A 1 276 ? 13.109 8.657 -14.784 1.00 94.56 276 TRP A N 1
ATOM 2207 C CA . TRP A 1 276 ? 14.538 8.758 -15.104 1.00 94.56 276 TRP A CA 1
ATOM 2208 C C . TRP A 1 276 ? 15.007 7.602 -16.001 1.00 94.56 276 TRP A C 1
ATOM 2210 O O . TRP A 1 276 ? 15.678 7.829 -17.006 1.00 94.56 276 TRP A O 1
ATOM 2220 N N . GLN A 1 277 ? 14.597 6.369 -15.684 1.00 92.69 277 GLN A N 1
ATOM 2221 C CA . GLN A 1 277 ? 14.948 5.169 -16.443 1.00 92.69 277 GLN A CA 1
ATOM 2222 C C . GLN A 1 277 ? 14.446 5.250 -17.894 1.00 92.69 277 GLN A C 1
ATOM 2224 O O . GLN A 1 277 ? 15.130 4.761 -18.791 1.00 92.69 277 GLN A O 1
ATOM 2229 N N . ARG A 1 278 ? 13.285 5.872 -18.147 1.00 90.31 278 ARG A N 1
ATOM 2230 C CA . ARG A 1 278 ? 12.738 6.063 -19.502 1.00 90.31 278 ARG A CA 1
ATOM 2231 C C . ARG A 1 278 ? 13.630 6.945 -20.379 1.00 90.31 278 ARG A C 1
ATOM 2233 O O . ARG A 1 278 ? 13.694 6.710 -21.580 1.00 90.31 278 ARG A O 1
ATOM 2240 N N . TYR A 1 279 ? 14.327 7.916 -19.792 1.00 86.44 279 TYR A N 1
ATOM 2241 C CA . TYR A 1 279 ? 15.271 8.788 -20.501 1.00 86.44 279 TYR A CA 1
ATOM 2242 C C . TYR A 1 279 ? 16.696 8.219 -20.559 1.00 86.44 279 TYR A C 1
ATOM 2244 O O . TYR A 1 279 ? 17.598 8.867 -21.090 1.00 86.44 279 TYR A O 1
ATOM 2252 N N . TRP A 1 280 ? 16.933 7.021 -20.015 1.00 84.12 280 TRP A N 1
ATOM 2253 C CA . TRP A 1 280 ? 18.259 6.414 -20.013 1.00 84.12 280 TRP A CA 1
ATOM 2254 C C . TRP A 1 280 ? 18.575 5.770 -21.377 1.00 84.12 280 TRP A C 1
ATOM 2256 O O . TRP A 1 280 ? 17.837 4.887 -21.819 1.00 84.12 280 TRP A O 1
ATOM 2266 N N . PRO A 1 281 ? 19.687 6.143 -22.040 1.00 78.94 281 PRO A N 1
ATOM 2267 C CA . PRO A 1 281 ? 19.963 5.733 -23.421 1.00 78.94 281 PRO A CA 1
ATOM 2268 C C . PRO A 1 281 ? 20.376 4.261 -23.566 1.00 78.94 281 PRO A C 1
ATOM 2270 O O . PRO A 1 281 ? 20.313 3.702 -24.659 1.00 78.94 281 PRO A O 1
ATOM 2273 N N . LYS A 1 282 ? 20.812 3.601 -22.486 1.00 79.38 282 LYS A N 1
ATOM 2274 C CA . LYS A 1 282 ? 21.281 2.210 -22.547 1.00 79.38 282 LYS A CA 1
ATOM 2275 C C . LYS A 1 282 ? 20.131 1.232 -22.315 1.00 79.38 282 LYS A C 1
ATOM 2277 O O . LYS A 1 282 ? 19.521 1.226 -21.248 1.00 79.38 282 LYS A O 1
ATOM 2282 N N . GLN A 1 283 ? 19.906 0.349 -23.286 1.00 73.50 283 GLN A N 1
ATOM 2283 C CA . GLN A 1 283 ? 18.946 -0.758 -23.224 1.00 73.50 283 GLN A CA 1
ATOM 2284 C C . GLN A 1 283 ? 19.676 -2.117 -23.141 1.00 73.50 283 GLN A C 1
ATOM 2286 O O . GLN A 1 283 ? 20.849 -2.234 -23.493 1.00 73.50 283 GLN A O 1
ATOM 2291 N N . GLY A 1 284 ? 18.991 -3.163 -22.663 1.00 75.38 284 GLY A N 1
ATOM 2292 C CA . GLY A 1 284 ? 19.490 -4.550 -22.684 1.00 75.38 284 GLY A CA 1
ATOM 2293 C C . GLY A 1 284 ? 20.136 -5.075 -21.388 1.00 75.38 284 GLY A C 1
ATOM 2294 O O . GLY A 1 284 ? 19.945 -4.547 -20.292 1.00 75.38 284 GLY A O 1
ATOM 2295 N N . LYS A 1 285 ? 20.884 -6.188 -21.487 1.00 70.56 285 LYS A N 1
ATOM 2296 C CA . LYS A 1 285 ? 21.435 -6.917 -20.319 1.00 70.56 285 LYS A CA 1
ATOM 2297 C C . LYS A 1 285 ? 22.481 -6.109 -19.533 1.00 70.56 285 LYS A C 1
ATOM 2299 O O . LYS A 1 285 ? 22.531 -6.217 -18.306 1.00 70.56 285 LYS A O 1
ATOM 2304 N N . SER A 1 286 ? 23.289 -5.292 -20.211 1.00 72.81 286 SER A N 1
ATOM 2305 C CA . SER A 1 286 ? 24.231 -4.350 -19.582 1.00 72.81 286 SER A CA 1
ATOM 2306 C C . SER A 1 286 ? 23.493 -3.257 -18.799 1.00 72.81 286 SER A C 1
ATOM 2308 O O . SER A 1 286 ? 23.883 -2.940 -17.674 1.00 72.81 286 SER A O 1
ATOM 2310 N N . ALA A 1 287 ? 22.353 -2.786 -19.316 1.00 84.25 287 ALA A N 1
ATOM 2311 C CA . ALA A 1 287 ? 21.517 -1.789 -18.654 1.00 84.25 287 ALA A CA 1
ATOM 2312 C C . ALA A 1 287 ? 20.947 -2.292 -17.322 1.00 84.25 287 ALA A C 1
ATOM 2314 O O . ALA A 1 287 ? 20.875 -1.533 -16.363 1.00 84.25 287 ALA A O 1
ATOM 2315 N N . ALA A 1 288 ? 20.609 -3.580 -17.194 1.00 87.00 288 ALA A N 1
ATOM 2316 C CA . ALA A 1 288 ? 20.075 -4.119 -15.939 1.00 87.00 288 ALA A CA 1
ATOM 2317 C C . ALA A 1 288 ? 21.054 -3.980 -14.755 1.00 87.00 288 ALA A C 1
ATOM 2319 O O . ALA A 1 288 ? 20.629 -3.719 -13.625 1.00 87.00 288 ALA A O 1
ATOM 2320 N N . ARG A 1 289 ? 22.364 -4.142 -14.994 1.00 90.00 289 ARG A N 1
ATOM 2321 C CA . ARG A 1 289 ? 23.392 -3.962 -13.954 1.00 90.00 289 ARG A CA 1
ATOM 2322 C C . ARG A 1 289 ? 23.528 -2.495 -13.563 1.00 90.00 289 ARG A C 1
ATOM 2324 O O . ARG A 1 289 ? 23.557 -2.202 -12.370 1.00 90.00 289 ARG A O 1
ATOM 2331 N N . GLU A 1 290 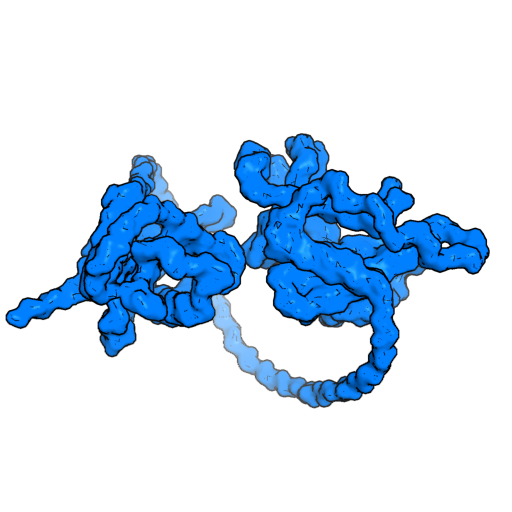? 23.553 -1.601 -14.547 1.00 92.00 290 GLU A N 1
ATOM 2332 C CA . GLU A 1 290 ? 23.646 -0.155 -14.327 1.00 92.00 290 GLU A CA 1
ATOM 2333 C C . GLU A 1 290 ? 22.403 0.402 -13.630 1.00 92.00 290 GLU A C 1
ATOM 2335 O O . GLU A 1 290 ? 22.528 1.133 -12.653 1.00 92.00 290 GLU A O 1
ATOM 2340 N N . ILE A 1 291 ? 21.208 -0.022 -14.042 1.00 93.94 291 ILE A N 1
ATOM 2341 C CA . ILE A 1 291 ? 19.946 0.334 -13.387 1.00 93.94 291 ILE A CA 1
ATOM 2342 C C . ILE A 1 291 ? 19.976 -0.092 -11.919 1.00 93.94 291 ILE A C 1
ATOM 2344 O O . ILE A 1 291 ? 19.669 0.703 -11.036 1.00 93.94 291 ILE A O 1
ATOM 2348 N N . ASN A 1 292 ? 20.399 -1.324 -11.629 1.00 94.75 292 ASN A N 1
ATOM 2349 C CA . ASN A 1 292 ? 20.507 -1.785 -10.247 1.00 94.75 292 ASN A CA 1
ATOM 2350 C C . ASN A 1 292 ? 21.589 -1.024 -9.462 1.00 94.75 292 ASN A C 1
ATOM 2352 O O . ASN A 1 292 ? 21.439 -0.835 -8.256 1.00 94.75 292 ASN A O 1
ATOM 2356 N N . ALA A 1 293 ? 22.682 -0.606 -10.106 1.00 95.12 293 ALA A N 1
ATOM 2357 C CA . ALA A 1 293 ? 23.694 0.244 -9.481 1.00 95.12 293 ALA A CA 1
ATOM 2358 C C . ALA A 1 293 ? 23.118 1.625 -9.140 1.00 95.12 293 ALA A C 1
ATOM 2360 O O . ALA A 1 293 ? 23.261 2.068 -8.004 1.00 95.12 293 ALA A O 1
ATOM 2361 N N . LYS A 1 294 ? 22.371 2.234 -10.065 1.00 95.94 294 LYS A N 1
ATOM 2362 C CA . LYS A 1 294 ? 21.673 3.505 -9.852 1.00 95.94 294 LYS A CA 1
ATOM 2363 C C . LYS A 1 294 ? 20.619 3.394 -8.757 1.00 95.94 294 LYS A C 1
ATOM 2365 O O . LYS A 1 294 ? 20.634 4.187 -7.832 1.00 95.94 294 LYS A O 1
ATOM 2370 N N . MET A 1 295 ? 19.792 2.352 -8.726 1.00 96.56 295 MET A N 1
ATOM 2371 C CA . MET A 1 295 ? 18.882 2.148 -7.588 1.00 96.56 295 MET A CA 1
ATOM 2372 C C . MET A 1 295 ? 19.634 2.114 -6.242 1.00 96.56 295 MET A C 1
ATOM 2374 O O . MET A 1 295 ? 19.200 2.729 -5.271 1.00 96.56 295 MET A O 1
ATOM 2378 N N . ARG A 1 296 ? 20.800 1.460 -6.171 1.00 96.19 296 ARG A N 1
ATOM 2379 C CA . ARG A 1 296 ? 21.616 1.467 -4.943 1.00 96.19 296 ARG A CA 1
ATOM 2380 C C . ARG A 1 296 ? 22.198 2.840 -4.620 1.00 96.19 296 ARG A C 1
ATOM 2382 O O . ARG A 1 296 ? 22.232 3.203 -3.450 1.00 96.19 296 ARG A O 1
ATOM 2389 N N . GLU A 1 297 ? 22.605 3.604 -5.629 1.00 96.31 297 GLU A N 1
ATOM 2390 C CA . GLU A 1 297 ? 23.040 5.001 -5.487 1.00 96.31 297 GLU A CA 1
ATOM 2391 C C . GLU A 1 297 ? 21.926 5.886 -4.908 1.00 96.31 297 GLU A C 1
ATOM 2393 O O . GLU A 1 297 ? 22.184 6.697 -4.022 1.00 96.31 297 GLU A O 1
ATOM 2398 N N . ALA A 1 298 ? 20.673 5.663 -5.317 1.00 94.69 298 ALA A N 1
ATOM 2399 C CA . ALA A 1 298 ? 19.513 6.346 -4.746 1.00 94.69 298 ALA A CA 1
ATOM 2400 C C . ALA A 1 298 ? 19.175 5.905 -3.310 1.00 94.69 298 ALA A C 1
ATOM 2402 O O . ALA A 1 298 ? 18.326 6.520 -2.672 1.00 94.69 298 ALA A O 1
ATOM 2403 N N . GLY A 1 299 ? 19.817 4.863 -2.775 1.00 94.50 299 GLY A N 1
ATOM 2404 C CA . GLY A 1 299 ? 19.591 4.365 -1.415 1.00 94.50 299 GLY A CA 1
ATOM 2405 C C . GLY A 1 299 ? 18.683 3.136 -1.322 1.00 94.50 299 GLY A C 1
ATOM 2406 O O . GLY A 1 299 ? 18.397 2.675 -0.217 1.00 94.50 299 GLY A O 1
ATOM 2407 N N . PHE A 1 300 ? 18.260 2.550 -2.448 1.00 94.94 300 PHE A N 1
ATOM 2408 C CA . PHE A 1 300 ? 17.546 1.275 -2.423 1.00 94.94 300 PHE A CA 1
ATOM 2409 C C . PHE A 1 300 ? 18.508 0.124 -2.110 1.00 94.94 300 PHE A C 1
ATOM 2411 O O . PHE A 1 300 ? 19.582 -0.005 -2.695 1.00 94.94 300 PHE A O 1
ATOM 2418 N N . SER A 1 301 ? 18.103 -0.774 -1.217 1.00 93.00 301 SER A N 1
ATOM 2419 C CA . SER A 1 301 ? 18.883 -1.959 -0.850 1.00 93.00 301 SER A CA 1
ATOM 2420 C C . SER A 1 301 ? 18.219 -3.250 -1.337 1.00 93.00 301 SER A C 1
ATOM 2422 O O . SER A 1 301 ? 17.007 -3.306 -1.557 1.00 93.00 301 SER A O 1
ATOM 2424 N N . GLY A 1 302 ? 19.027 -4.298 -1.527 1.00 93.94 302 GLY A N 1
ATOM 2425 C CA . GLY A 1 302 ? 18.552 -5.633 -1.891 1.00 93.94 302 GLY A CA 1
ATOM 2426 C C . GLY A 1 302 ? 19.321 -6.301 -3.031 1.00 93.94 302 GLY A C 1
ATOM 2427 O O . GLY A 1 302 ? 20.250 -5.745 -3.631 1.00 93.94 302 GLY A O 1
ATOM 2428 N N . SER A 1 303 ? 18.917 -7.539 -3.323 1.00 96.31 303 SER A N 1
ATOM 2429 C CA . SER A 1 303 ? 19.429 -8.309 -4.457 1.00 96.31 303 SER A CA 1
ATOM 2430 C C . SER A 1 303 ? 18.935 -7.727 -5.785 1.00 96.31 303 SER A C 1
ATOM 2432 O O . SER A 1 303 ? 17.918 -7.039 -5.838 1.00 96.31 303 SER A O 1
ATOM 2434 N N . SER A 1 304 ? 19.620 -8.043 -6.887 1.00 94.44 304 SER A N 1
ATOM 2435 C CA . SER A 1 304 ? 19.189 -7.637 -8.236 1.00 94.44 304 SER A CA 1
ATOM 2436 C C . SER A 1 304 ? 17.753 -8.079 -8.550 1.00 94.44 304 SER A C 1
ATOM 2438 O O . SER A 1 304 ? 17.000 -7.332 -9.170 1.00 94.44 304 SER A O 1
ATOM 2440 N N . ARG A 1 305 ? 17.356 -9.269 -8.073 1.00 93.81 305 ARG A N 1
ATOM 2441 C CA . ARG A 1 305 ? 15.979 -9.767 -8.186 1.00 93.81 305 ARG A CA 1
ATOM 2442 C C . ARG A 1 305 ? 15.014 -8.915 -7.363 1.00 93.81 305 ARG A C 1
ATOM 2444 O O . ARG A 1 305 ? 13.994 -8.509 -7.897 1.00 93.81 305 ARG A O 1
ATOM 2451 N N . GLY A 1 306 ? 15.361 -8.585 -6.117 1.00 95.19 306 GLY A N 1
ATOM 2452 C CA . GLY A 1 306 ? 14.535 -7.727 -5.261 1.00 95.19 306 GLY A CA 1
ATOM 2453 C C . GLY A 1 306 ? 14.327 -6.324 -5.839 1.00 95.19 306 GLY A C 1
ATOM 2454 O O . GLY A 1 306 ? 13.206 -5.827 -5.848 1.00 95.19 306 GLY A O 1
ATOM 2455 N N . LEU A 1 307 ? 15.376 -5.713 -6.397 1.00 95.56 307 LEU A N 1
ATOM 2456 C CA . LEU A 1 307 ? 15.290 -4.406 -7.061 1.00 95.56 307 LEU A CA 1
ATOM 2457 C C . LEU A 1 307 ? 14.408 -4.444 -8.316 1.00 95.56 307 LEU A C 1
ATOM 2459 O O . LEU A 1 307 ? 13.640 -3.516 -8.561 1.00 95.56 307 LEU A O 1
ATOM 2463 N N . LYS A 1 308 ? 14.476 -5.530 -9.097 1.00 94.62 308 LYS A N 1
ATOM 2464 C CA . LYS A 1 308 ? 13.543 -5.759 -10.207 1.00 94.62 308 LYS A CA 1
ATOM 2465 C C . LYS A 1 308 ? 12.105 -5.888 -9.698 1.00 94.62 308 LYS A C 1
ATOM 2467 O O . LYS A 1 308 ? 11.238 -5.192 -10.205 1.00 94.62 308 LYS A O 1
ATOM 2472 N N . THR A 1 309 ? 11.870 -6.706 -8.671 1.00 95.12 309 THR A N 1
ATOM 2473 C CA . THR A 1 309 ? 10.536 -6.895 -8.083 1.00 95.12 309 THR A CA 1
ATOM 2474 C C . THR A 1 309 ? 9.920 -5.576 -7.625 1.00 95.12 309 THR A C 1
ATOM 2476 O O . THR A 1 309 ? 8.754 -5.352 -7.912 1.00 95.12 309 THR A O 1
ATOM 2479 N N . LEU A 1 310 ? 10.684 -4.681 -6.990 1.00 95.31 310 LEU A N 1
ATOM 2480 C CA . LEU A 1 310 ? 10.190 -3.358 -6.577 1.00 95.31 310 LEU A CA 1
ATOM 2481 C C . LEU A 1 310 ? 9.740 -2.490 -7.758 1.00 95.31 310 LEU A C 1
ATOM 2483 O O . LEU A 1 310 ? 8.726 -1.801 -7.670 1.00 95.31 310 LEU A O 1
ATOM 2487 N N . ARG A 1 311 ? 10.491 -2.520 -8.864 1.00 95.50 311 ARG A N 1
ATOM 2488 C CA . ARG A 1 311 ? 10.113 -1.799 -10.086 1.00 95.50 311 ARG A CA 1
ATOM 2489 C C . ARG A 1 311 ? 8.855 -2.394 -10.703 1.00 95.50 311 ARG A C 1
ATOM 2491 O O . ARG A 1 311 ? 7.928 -1.648 -10.991 1.00 95.50 311 ARG A O 1
ATOM 2498 N N . ASP A 1 312 ? 8.801 -3.717 -10.832 1.00 95.25 312 ASP A N 1
ATOM 2499 C CA . ASP A 1 312 ? 7.629 -4.424 -11.360 1.00 95.25 312 ASP A CA 1
ATOM 2500 C C . ASP A 1 312 ? 6.379 -4.151 -10.501 1.00 95.25 312 ASP A C 1
ATOM 2502 O O . ASP A 1 312 ? 5.297 -3.940 -11.035 1.00 95.25 312 ASP A O 1
ATOM 2506 N N . GLU A 1 313 ? 6.540 -4.080 -9.177 1.00 95.62 313 GLU A N 1
ATOM 2507 C CA . GLU A 1 313 ? 5.475 -3.754 -8.219 1.00 95.62 313 GLU A CA 1
ATOM 2508 C C . GLU A 1 313 ? 4.964 -2.320 -8.410 1.00 95.62 313 GLU A C 1
ATOM 2510 O O . GLU A 1 313 ? 3.761 -2.084 -8.457 1.00 95.62 313 GLU A O 1
ATOM 2515 N N . THR A 1 314 ? 5.880 -1.365 -8.596 1.00 96.25 314 THR A N 1
ATOM 2516 C CA . THR A 1 314 ? 5.543 0.041 -8.874 1.00 96.25 314 THR A CA 1
ATOM 2517 C C . THR A 1 314 ? 4.786 0.176 -10.195 1.00 96.25 314 THR A C 1
ATOM 2519 O O . THR A 1 314 ? 3.823 0.937 -10.285 1.00 96.25 314 THR A O 1
ATOM 2522 N N . VAL A 1 315 ? 5.195 -0.573 -11.224 1.00 94.88 315 VAL A N 1
ATOM 2523 C CA . VAL A 1 315 ? 4.485 -0.624 -12.509 1.00 94.88 315 VAL A CA 1
ATOM 2524 C C . VAL A 1 315 ? 3.089 -1.215 -12.321 1.00 94.88 315 VAL A C 1
ATOM 2526 O O . VAL A 1 315 ? 2.131 -0.607 -12.778 1.00 94.88 315 VAL A O 1
ATOM 2529 N N . LEU A 1 316 ? 2.957 -2.333 -11.600 1.00 95.25 316 LEU A N 1
ATOM 2530 C CA . LEU A 1 316 ? 1.665 -2.971 -11.336 1.00 95.25 316 LEU A CA 1
ATOM 2531 C C . LEU A 1 316 ? 0.684 -2.024 -10.631 1.00 95.25 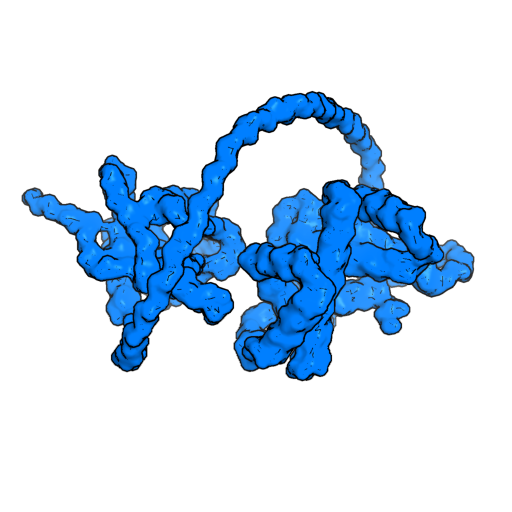316 LEU A C 1
ATOM 2533 O O . LEU A 1 316 ? -0.454 -1.907 -11.070 1.00 95.25 316 LEU A O 1
ATOM 2537 N N . ILE A 1 317 ? 1.119 -1.327 -9.577 1.00 95.12 317 ILE A N 1
ATOM 2538 C CA . ILE A 1 317 ? 0.274 -0.363 -8.852 1.00 95.12 317 ILE A CA 1
ATOM 2539 C C . ILE A 1 317 ? -0.214 0.739 -9.799 1.00 95.12 317 ILE A C 1
ATOM 2541 O O . ILE A 1 317 ? -1.411 1.012 -9.860 1.00 95.12 317 ILE A O 1
ATOM 2545 N N . ASN A 1 318 ? 0.689 1.332 -10.586 1.00 93.00 318 ASN A N 1
ATOM 2546 C CA . ASN A 1 318 ? 0.308 2.352 -11.564 1.00 93.00 318 ASN A CA 1
ATOM 2547 C C . ASN A 1 318 ? -0.643 1.795 -12.635 1.00 93.00 318 ASN A C 1
ATOM 2549 O O . ASN A 1 318 ? -1.578 2.489 -13.028 1.00 93.00 318 ASN A O 1
ATOM 2553 N N . SER A 1 319 ? -0.449 0.549 -13.077 1.00 93.62 319 SER A N 1
ATOM 2554 C CA . SER A 1 319 ? -1.344 -0.122 -14.023 1.00 93.62 319 SER A CA 1
ATOM 2555 C C . SER A 1 319 ? -2.737 -0.362 -13.446 1.00 93.62 319 SER A C 1
ATOM 2557 O O . SER A 1 319 ? -3.705 -0.123 -14.159 1.00 93.62 319 SER A O 1
ATOM 2559 N N . ILE A 1 320 ? -2.863 -0.777 -12.181 1.00 93.31 320 ILE A N 1
ATOM 2560 C CA . ILE A 1 320 ? -4.166 -0.937 -11.508 1.00 93.31 320 ILE A CA 1
ATOM 2561 C C . ILE A 1 320 ? -4.911 0.399 -11.502 1.00 93.31 320 ILE A C 1
ATOM 2563 O O . ILE A 1 320 ? -6.037 0.486 -11.983 1.00 93.31 320 ILE A O 1
ATOM 2567 N N . ILE A 1 321 ? -4.257 1.457 -11.021 1.00 92.31 321 ILE A N 1
ATOM 2568 C CA . ILE A 1 321 ? -4.875 2.781 -10.871 1.00 92.31 321 ILE A CA 1
ATOM 2569 C C . ILE A 1 321 ? -5.248 3.376 -12.232 1.00 92.31 321 ILE A C 1
ATOM 2571 O O . ILE A 1 321 ? -6.344 3.911 -12.396 1.00 92.31 321 ILE A O 1
ATOM 2575 N N . ALA A 1 322 ? -4.361 3.258 -13.223 1.00 88.62 322 ALA A N 1
ATOM 2576 C CA . ALA A 1 322 ? -4.646 3.698 -14.583 1.00 88.62 322 ALA A CA 1
ATOM 2577 C C . ALA A 1 322 ? -5.806 2.907 -15.204 1.00 88.62 322 ALA A C 1
ATOM 2579 O O . ALA A 1 322 ? -6.648 3.499 -15.874 1.00 88.62 322 ALA A O 1
ATOM 2580 N N . SER A 1 323 ? -5.881 1.597 -14.955 1.00 91.81 323 SER A N 1
ATOM 2581 C CA . SER A 1 323 ? -6.953 0.755 -15.495 1.00 91.81 323 SER A CA 1
ATOM 2582 C C . SER A 1 323 ? -8.301 1.110 -14.885 1.00 91.81 323 SER A C 1
ATOM 2584 O O . SER A 1 323 ? -9.236 1.301 -15.650 1.00 91.81 323 SER A O 1
ATOM 2586 N N . ILE A 1 324 ? -8.386 1.319 -13.567 1.00 90.38 324 ILE A N 1
ATOM 2587 C CA . ILE A 1 324 ? -9.618 1.786 -12.907 1.00 90.38 324 ILE A CA 1
ATOM 2588 C C . ILE A 1 324 ? -10.052 3.139 -13.475 1.00 90.38 324 ILE A C 1
ATOM 2590 O O . ILE A 1 324 ? -11.215 3.321 -13.823 1.00 90.38 324 ILE A O 1
ATOM 2594 N N . ARG A 1 325 ? -9.117 4.087 -13.625 1.00 90.44 325 ARG A N 1
ATOM 2595 C CA . ARG A 1 325 ? -9.438 5.401 -14.196 1.00 90.44 325 ARG A CA 1
ATOM 2596 C C . ARG A 1 325 ? -10.036 5.279 -15.599 1.00 90.44 325 ARG A C 1
ATOM 2598 O O . ARG A 1 325 ? -11.034 5.926 -15.881 1.00 90.44 325 ARG A O 1
ATOM 2605 N N . LEU A 1 326 ? -9.416 4.469 -16.459 1.00 91.00 326 LEU A N 1
ATOM 2606 C CA . LEU A 1 326 ? -9.801 4.338 -17.866 1.00 91.00 326 LEU A CA 1
ATOM 2607 C C . LEU A 1 326 ? -11.047 3.469 -18.078 1.00 91.00 326 LEU A C 1
ATOM 2609 O O . LEU A 1 326 ? -11.887 3.817 -18.894 1.00 91.00 326 LEU A O 1
ATOM 2613 N N . HIS A 1 327 ? -11.164 2.339 -17.379 1.00 90.94 327 HIS A N 1
ATOM 2614 C CA . HIS A 1 327 ? -12.235 1.360 -17.609 1.00 90.94 327 HIS A CA 1
ATOM 2615 C C . HIS A 1 327 ? -13.486 1.676 -16.791 1.00 90.94 327 HIS A C 1
ATOM 2617 O O . HIS A 1 327 ? -14.592 1.400 -17.243 1.00 90.94 327 HIS A O 1
ATOM 2623 N N . CYS A 1 328 ? -13.326 2.277 -15.611 1.00 90.06 328 CYS A N 1
ATOM 2624 C CA . CYS A 1 328 ? -14.439 2.617 -14.727 1.00 90.06 328 CYS A CA 1
ATOM 2625 C C . CYS A 1 328 ? -14.813 4.109 -14.801 1.00 90.06 328 CYS A C 1
ATOM 2627 O O . CYS A 1 328 ? -15.675 4.549 -14.046 1.00 90.06 328 CYS A O 1
ATOM 2629 N N . ASN A 1 329 ? -14.151 4.898 -15.664 1.00 90.94 329 ASN A N 1
ATOM 2630 C CA . ASN A 1 329 ? -14.321 6.355 -15.792 1.00 90.94 329 ASN A CA 1
ATOM 2631 C C . ASN A 1 329 ? -14.256 7.103 -14.447 1.00 90.94 329 ASN A C 1
ATOM 2633 O O . ASN A 1 329 ? -14.959 8.088 -14.217 1.00 90.94 329 ASN A O 1
ATOM 2637 N N . PHE A 1 330 ? -13.410 6.625 -13.532 1.00 90.31 330 PHE A N 1
ATOM 2638 C CA . PHE A 1 330 ? -13.313 7.167 -12.183 1.00 90.31 330 PHE A CA 1
ATOM 2639 C C . PHE A 1 330 ? -12.136 8.142 -12.067 1.00 90.31 330 PHE A C 1
ATOM 2641 O O . PHE A 1 330 ? -10.988 7.745 -11.851 1.00 90.31 330 PHE A O 1
ATOM 2648 N N . GLU A 1 331 ? -12.410 9.443 -12.194 1.00 86.69 331 GLU A N 1
ATOM 2649 C CA . GLU A 1 331 ? -11.376 10.495 -12.175 1.00 86.69 331 GLU A CA 1
ATOM 2650 C C . GLU A 1 331 ? -10.580 10.553 -10.865 1.00 86.69 331 GLU A C 1
ATOM 2652 O O . GLU A 1 331 ? -9.394 10.892 -10.876 1.00 86.69 331 GLU A O 1
ATOM 2657 N N . GLN A 1 332 ? -11.209 10.162 -9.751 1.00 87.19 332 GLN A N 1
ATOM 2658 C CA . GLN A 1 332 ? -10.596 10.112 -8.422 1.00 87.19 332 GLN A CA 1
ATOM 2659 C C . GLN A 1 332 ? -9.928 8.762 -8.117 1.00 87.19 332 GLN A C 1
ATOM 2661 O O . GLN A 1 332 ? -9.667 8.446 -6.956 1.00 87.19 332 GLN A O 1
ATOM 2666 N N . ALA A 1 333 ? -9.580 7.965 -9.136 1.00 86.38 333 ALA A N 1
ATOM 2667 C CA . ALA A 1 333 ? -8.888 6.683 -8.958 1.00 86.38 333 ALA A CA 1
ATOM 2668 C C . ALA A 1 333 ? -7.595 6.789 -8.130 1.00 86.38 333 ALA A C 1
ATOM 2670 O O . ALA A 1 333 ? -7.105 5.786 -7.619 1.00 86.38 333 ALA A O 1
ATOM 2671 N N . GLN A 1 334 ? -7.037 7.987 -7.933 1.00 85.44 334 GLN A N 1
ATOM 2672 C CA . GLN A 1 334 ? -5.875 8.188 -7.072 1.00 85.44 334 GLN A CA 1
ATOM 2673 C C . GLN A 1 334 ? -6.180 7.970 -5.574 1.00 85.44 334 GLN A C 1
ATOM 2675 O O . GLN A 1 334 ? -5.226 7.773 -4.818 1.00 85.44 334 GLN A O 1
ATOM 2680 N N . ILE A 1 335 ? -7.455 7.904 -5.150 1.00 86.44 335 ILE A N 1
ATOM 2681 C CA . ILE A 1 335 ? -7.869 7.404 -3.818 1.00 86.44 335 ILE A CA 1
ATOM 2682 C C . ILE A 1 335 ? -7.302 6.001 -3.567 1.00 86.44 335 ILE A C 1
ATOM 2684 O O . ILE A 1 335 ? -6.899 5.683 -2.447 1.00 86.44 335 ILE A O 1
ATOM 2688 N N . MET A 1 336 ? -7.149 5.197 -4.624 1.00 87.12 336 MET A N 1
ATOM 2689 C CA . MET A 1 336 ? -6.583 3.852 -4.541 1.00 87.12 336 MET A CA 1
ATOM 2690 C C . MET A 1 336 ? -5.168 3.822 -3.965 1.00 87.12 336 MET A C 1
ATOM 2692 O O . MET A 1 336 ? -4.779 2.789 -3.435 1.00 87.12 336 MET A O 1
ATOM 2696 N N . HIS A 1 337 ? -4.392 4.913 -3.999 1.00 88.06 337 HIS A N 1
ATOM 2697 C CA . HIS A 1 337 ? -3.103 4.934 -3.300 1.00 88.06 337 HIS A CA 1
ATOM 2698 C C . HIS A 1 337 ? -3.285 4.742 -1.787 1.00 88.06 337 HIS A C 1
ATOM 2700 O O . HIS A 1 337 ? -2.530 3.985 -1.186 1.00 88.06 337 HIS A O 1
ATOM 2706 N N . HIS A 1 338 ? -4.298 5.353 -1.166 1.00 84.06 338 HIS A N 1
ATOM 2707 C CA . HIS A 1 338 ? -4.555 5.165 0.267 1.00 84.06 338 HIS A CA 1
ATOM 2708 C C . HIS A 1 338 ? -4.907 3.716 0.583 1.00 84.06 338 HIS A C 1
ATOM 2710 O O . HIS A 1 338 ? -4.345 3.134 1.506 1.00 84.06 338 HIS A O 1
ATOM 2716 N N . ILE A 1 339 ? -5.779 3.129 -0.236 1.00 85.50 339 ILE A N 1
ATOM 2717 C CA . ILE A 1 339 ? -6.243 1.753 -0.066 1.00 85.50 339 ILE A CA 1
ATOM 2718 C C . ILE A 1 339 ? -5.086 0.774 -0.291 1.00 85.50 339 ILE A C 1
ATOM 2720 O O . ILE A 1 339 ? -4.848 -0.097 0.537 1.00 85.50 339 ILE A O 1
ATOM 2724 N N . ILE A 1 340 ? -4.318 0.936 -1.371 1.00 88.12 340 ILE A N 1
ATOM 2725 C CA . ILE A 1 340 ? -3.203 0.046 -1.727 1.00 88.12 340 ILE A CA 1
ATOM 2726 C C . ILE A 1 340 ? -2.075 0.100 -0.696 1.00 88.12 340 ILE A C 1
ATOM 2728 O O . ILE A 1 340 ? -1.461 -0.931 -0.427 1.00 88.12 340 ILE A O 1
ATOM 2732 N N . PHE A 1 341 ? -1.762 1.279 -0.147 1.00 87.12 341 PHE A N 1
ATOM 2733 C CA . PHE A 1 341 ? -0.667 1.430 0.817 1.00 87.12 341 PHE A CA 1
ATOM 2734 C C . PHE A 1 341 ? -1.053 1.117 2.265 1.00 87.12 341 PHE A C 1
ATOM 2736 O O . PHE A 1 341 ? -0.160 1.117 3.123 1.00 87.12 341 PHE A O 1
ATOM 2743 N N . ASP A 1 342 ? -2.315 0.760 2.524 1.00 82.06 342 ASP A N 1
ATOM 2744 C CA . ASP A 1 342 ? -2.690 0.046 3.743 1.00 82.06 342 ASP A CA 1
ATOM 2745 C C . ASP A 1 342 ? -1.833 -1.224 3.904 1.00 82.06 342 ASP A C 1
ATOM 2747 O O . ASP A 1 342 ? -1.448 -1.879 2.928 1.00 82.06 342 ASP A O 1
ATOM 2751 N N . THR A 1 343 ? -1.465 -1.569 5.141 1.00 73.12 343 THR A N 1
ATOM 2752 C CA . THR A 1 343 ? -0.534 -2.675 5.399 1.00 73.12 343 THR A CA 1
ATOM 2753 C C . THR A 1 343 ? -1.033 -4.011 4.858 1.00 73.12 343 THR A C 1
ATOM 2755 O O . THR A 1 343 ? -0.215 -4.758 4.308 1.00 73.12 343 THR A O 1
ATOM 2758 N N . SER A 1 344 ? -2.329 -4.288 4.976 1.00 74.00 344 SER A N 1
ATOM 2759 C CA . SER A 1 344 ? -2.944 -5.538 4.519 1.00 74.00 344 SER A CA 1
ATOM 2760 C C . SER A 1 344 ? -2.940 -5.635 2.987 1.00 74.00 344 SER A C 1
ATOM 2762 O O . SER A 1 344 ? -2.374 -6.569 2.405 1.00 74.00 344 SER A O 1
ATOM 2764 N N . ASN A 1 345 ? -3.443 -4.595 2.327 1.00 83.50 345 ASN A N 1
ATOM 2765 C CA . ASN A 1 345 ? -3.573 -4.518 0.873 1.00 83.50 345 ASN A CA 1
ATOM 2766 C C . ASN A 1 345 ? -2.220 -4.490 0.162 1.00 83.50 345 ASN A C 1
ATOM 2768 O O . ASN A 1 345 ? -2.034 -5.138 -0.872 1.00 83.50 345 ASN A O 1
ATOM 2772 N N . TYR A 1 346 ? -1.230 -3.809 0.737 1.00 88.50 346 TYR A N 1
ATOM 2773 C CA . TYR A 1 346 ? 0.092 -3.739 0.130 1.00 88.50 346 TYR A CA 1
ATOM 2774 C C . TYR A 1 346 ? 0.745 -5.125 0.037 1.00 88.50 346 TYR A C 1
ATOM 2776 O O . TYR A 1 346 ? 1.349 -5.452 -0.983 1.00 88.50 346 TYR A O 1
ATOM 2784 N N . GLN A 1 347 ? 0.603 -5.985 1.055 1.00 87.62 347 GLN A N 1
ATOM 2785 C CA . GLN A 1 347 ? 1.133 -7.357 0.989 1.00 87.62 347 GLN A CA 1
ATOM 2786 C C . GLN A 1 347 ? 0.420 -8.206 -0.064 1.00 87.62 347 GLN A C 1
ATOM 2788 O O . GLN A 1 347 ? 1.062 -9.016 -0.743 1.00 87.62 347 GLN A O 1
ATOM 2793 N N . PHE A 1 348 ? -0.880 -7.987 -0.248 1.00 87.94 348 PHE A N 1
ATOM 2794 C CA . PHE A 1 348 ? -1.635 -8.642 -1.305 1.00 87.94 348 PHE A CA 1
ATOM 2795 C C . PHE A 1 348 ? -1.098 -8.258 -2.690 1.00 87.94 348 PHE A C 1
ATOM 2797 O O . PHE A 1 348 ? -0.732 -9.140 -3.469 1.00 87.94 348 PHE A O 1
ATOM 2804 N N . ILE A 1 349 ? -0.873 -6.965 -2.951 1.00 92.94 349 ILE A N 1
ATOM 2805 C CA . ILE A 1 349 ? -0.238 -6.490 -4.194 1.00 92.94 349 ILE A CA 1
ATOM 2806 C C . ILE A 1 349 ? 1.131 -7.143 -4.429 1.00 92.94 349 ILE A C 1
ATOM 2808 O O . ILE A 1 349 ? 1.459 -7.523 -5.556 1.00 92.94 349 ILE A O 1
ATOM 2812 N N . ARG A 1 350 ? 1.934 -7.345 -3.378 1.00 92.44 350 ARG A N 1
ATOM 2813 C CA . ARG A 1 350 ? 3.232 -8.038 -3.498 1.00 92.44 350 ARG A CA 1
ATOM 2814 C C . ARG A 1 350 ? 3.089 -9.500 -3.889 1.00 92.44 350 ARG A C 1
ATOM 2816 O O . ARG A 1 350 ? 3.959 -10.018 -4.592 1.00 92.44 350 ARG A O 1
ATOM 2823 N N . THR A 1 351 ? 2.028 -10.155 -3.435 1.00 93.06 351 THR A N 1
ATOM 2824 C CA . THR A 1 351 ? 1.697 -11.532 -3.814 1.00 93.06 351 THR A CA 1
ATOM 2825 C C . THR A 1 351 ? 1.281 -11.586 -5.278 1.00 93.06 351 THR A C 1
ATOM 2827 O O . THR A 1 351 ? 1.872 -12.350 -6.043 1.00 93.06 351 THR A O 1
ATOM 2830 N N . ILE A 1 352 ? 0.388 -10.689 -5.705 1.00 93.00 352 ILE A N 1
ATOM 2831 C CA . ILE A 1 352 ? -0.025 -10.557 -7.108 1.00 93.00 352 ILE A CA 1
ATOM 2832 C C . ILE A 1 352 ? 1.172 -10.268 -8.018 1.00 93.00 352 ILE A C 1
ATOM 2834 O O . ILE A 1 352 ? 1.313 -10.878 -9.076 1.00 93.00 352 ILE A O 1
ATOM 2838 N N . ASN A 1 353 ? 2.104 -9.410 -7.601 1.00 95.81 353 ASN A N 1
ATOM 2839 C CA . ASN A 1 353 ? 3.279 -9.078 -8.407 1.00 95.81 353 ASN A CA 1
ATOM 2840 C C . ASN A 1 353 ? 4.209 -10.279 -8.691 1.00 95.81 353 ASN A C 1
ATOM 2842 O O . ASN A 1 353 ? 5.031 -10.219 -9.605 1.00 95.81 353 ASN A O 1
ATOM 2846 N N . ARG A 1 354 ? 4.102 -11.375 -7.926 1.00 94.00 354 ARG A N 1
ATOM 2847 C CA . ARG A 1 354 ? 4.867 -12.614 -8.162 1.00 94.00 354 ARG A CA 1
ATOM 2848 C C . ARG A 1 354 ? 4.221 -13.531 -9.200 1.00 94.00 354 ARG A C 1
ATOM 2850 O O . ARG A 1 354 ? 4.878 -14.474 -9.638 1.00 94.00 354 ARG A O 1
ATOM 2857 N N . LEU A 1 355 ? 2.968 -13.278 -9.571 1.00 93.62 355 LEU A N 1
ATOM 2858 C CA . LEU A 1 355 ? 2.252 -14.063 -10.569 1.00 93.62 355 LEU A CA 1
ATOM 2859 C C . LEU A 1 355 ? 2.813 -13.820 -11.980 1.00 93.62 355 LEU A C 1
ATOM 2861 O O . LEU A 1 355 ? 3.541 -12.854 -12.236 1.00 93.62 355 LEU A O 1
ATOM 2865 N N . SER A 1 356 ? 2.459 -14.709 -12.914 1.00 94.44 356 SER A N 1
ATOM 2866 C CA . SER A 1 356 ? 2.762 -14.519 -14.335 1.00 94.44 356 SER A CA 1
ATOM 2867 C C . SER A 1 356 ? 2.126 -13.228 -14.864 1.00 94.44 356 SER A C 1
ATOM 2869 O O . SER A 1 356 ? 1.211 -12.665 -14.260 1.00 94.44 356 SER A O 1
ATOM 2871 N N . LYS A 1 357 ? 2.627 -12.728 -15.998 1.00 93.56 357 LYS A N 1
ATOM 2872 C CA . LYS A 1 357 ? 2.093 -11.516 -16.634 1.00 93.56 357 LYS A CA 1
ATOM 2873 C C . LYS A 1 357 ? 0.582 -11.636 -16.887 1.00 93.56 357 LYS A C 1
ATOM 2875 O O . LYS A 1 357 ? -0.155 -10.786 -16.405 1.00 93.56 357 LYS A O 1
ATOM 2880 N N . ASP A 1 358 ? 0.140 -12.737 -17.487 1.00 94.19 358 ASP A N 1
ATOM 2881 C CA . ASP A 1 358 ? -1.270 -12.958 -17.842 1.00 94.19 358 ASP A CA 1
ATOM 2882 C C . ASP A 1 358 ? -2.181 -13.020 -16.607 1.00 94.19 358 ASP A C 1
ATOM 2884 O O . ASP A 1 358 ? -3.291 -12.489 -16.606 1.00 94.19 358 ASP A O 1
ATOM 2888 N N . ARG A 1 359 ? -1.695 -13.611 -15.506 1.00 94.00 359 ARG A N 1
ATOM 2889 C CA . ARG A 1 359 ? -2.432 -13.642 -14.234 1.00 94.00 359 ARG A CA 1
ATOM 2890 C C . ARG A 1 359 ? -2.528 -12.262 -13.590 1.00 94.00 359 ARG A C 1
ATOM 2892 O O . ARG A 1 359 ? -3.568 -11.931 -13.035 1.00 94.00 359 ARG A O 1
ATOM 2899 N N . ARG A 1 360 ? -1.472 -11.445 -13.678 1.00 94.31 360 ARG A N 1
ATOM 2900 C CA . ARG A 1 360 ? -1.516 -10.049 -13.210 1.00 94.31 360 ARG A CA 1
ATOM 2901 C C . ARG A 1 360 ? -2.510 -9.229 -14.026 1.00 94.31 360 ARG A C 1
ATOM 2903 O O . ARG A 1 360 ? -3.282 -8.487 -13.441 1.00 94.31 360 ARG A O 1
ATOM 2910 N N . GLU A 1 361 ? -2.527 -9.394 -15.344 1.00 92.12 361 GLU A N 1
ATOM 2911 C CA . GLU A 1 361 ? -3.493 -8.720 -16.222 1.00 92.12 361 GLU A CA 1
ATOM 2912 C C . GLU A 1 361 ? -4.933 -9.162 -15.938 1.00 92.12 361 GLU A C 1
ATOM 2914 O O . GLU A 1 361 ? -5.818 -8.317 -15.819 1.00 92.12 361 GLU A O 1
ATOM 2919 N N . SER A 1 362 ? -5.155 -10.465 -15.739 1.00 93.25 362 SER A N 1
ATOM 2920 C CA . SER A 1 362 ? -6.463 -11.009 -15.346 1.00 93.25 362 SER A CA 1
ATOM 2921 C C . SER A 1 362 ? -6.935 -10.432 -14.011 1.00 93.25 362 SER A C 1
ATOM 2923 O O . SER A 1 362 ? -8.094 -10.063 -13.873 1.00 93.25 362 SER A O 1
ATOM 2925 N N . PHE A 1 363 ? -6.025 -10.280 -13.047 1.00 93.50 363 PHE A N 1
ATOM 2926 C CA . PHE A 1 363 ? -6.326 -9.651 -11.765 1.00 93.50 363 PHE A CA 1
ATOM 2927 C C . PHE A 1 363 ? -6.676 -8.161 -11.898 1.00 93.50 363 PHE A C 1
ATOM 2929 O O . PHE A 1 363 ? -7.625 -7.696 -11.274 1.00 93.50 363 PHE A O 1
ATOM 2936 N N . VAL A 1 364 ? -5.946 -7.401 -12.725 1.00 92.75 364 VAL A N 1
ATOM 2937 C CA . VAL A 1 364 ? -6.282 -5.988 -12.986 1.00 92.75 364 VAL A CA 1
ATOM 2938 C C . VAL A 1 364 ? -7.675 -5.869 -13.603 1.00 92.75 364 VAL A C 1
ATOM 2940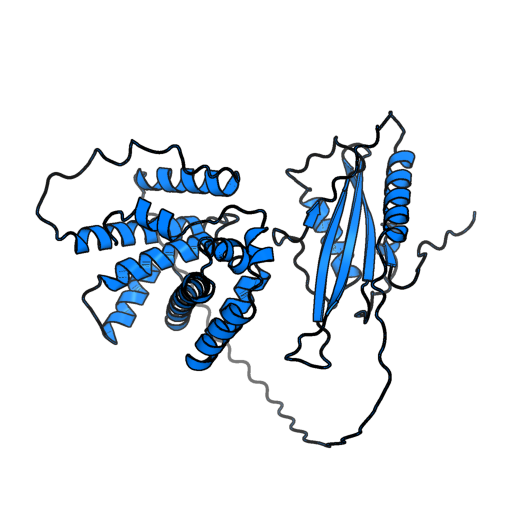 O O . VAL A 1 364 ? -8.447 -5.005 -13.189 1.00 92.75 364 VAL A O 1
ATOM 2943 N N . ARG A 1 365 ? -8.010 -6.749 -14.554 1.00 91.69 365 ARG A N 1
ATOM 2944 C CA . ARG A 1 365 ? -9.345 -6.804 -15.159 1.00 91.69 365 ARG A CA 1
ATOM 2945 C C . ARG A 1 365 ? -10.418 -7.105 -14.116 1.00 91.69 365 ARG A C 1
ATOM 2947 O O . ARG A 1 365 ? -11.371 -6.345 -14.015 1.00 91.69 365 ARG A O 1
ATOM 2954 N N . TYR A 1 366 ? -10.198 -8.128 -13.292 1.00 92.75 366 TYR A N 1
ATOM 2955 C CA . TYR A 1 366 ? -11.103 -8.492 -12.205 1.00 92.75 366 TYR A CA 1
ATOM 2956 C C . TYR A 1 366 ? -11.368 -7.320 -11.251 1.00 92.75 366 TYR A C 1
ATOM 2958 O O . TYR A 1 366 ? -12.519 -7.057 -10.917 1.00 92.75 366 TYR A O 1
ATOM 2966 N N . ILE A 1 367 ? -10.331 -6.565 -10.857 1.00 89.75 367 ILE A N 1
ATOM 2967 C CA . ILE A 1 367 ? -10.519 -5.349 -10.051 1.00 89.75 367 ILE A CA 1
ATOM 2968 C C . ILE A 1 367 ? -11.439 -4.361 -10.771 1.00 89.75 367 ILE A C 1
ATOM 2970 O O . ILE A 1 367 ? -12.347 -3.832 -10.148 1.00 89.75 367 ILE A O 1
ATOM 2974 N N . CYS A 1 368 ? -11.213 -4.096 -12.058 1.00 90.56 368 CYS A N 1
ATOM 2975 C CA . CYS A 1 368 ? -12.020 -3.123 -12.799 1.00 90.56 368 CYS A CA 1
ATOM 2976 C C . CYS A 1 368 ? -13.488 -3.560 -12.938 1.00 90.56 368 CYS A C 1
ATOM 2978 O O . CYS A 1 368 ? -14.368 -2.707 -12.964 1.00 90.56 368 CYS A O 1
ATOM 2980 N N . GLU A 1 369 ? -13.750 -4.866 -13.011 1.00 90.94 369 GLU A N 1
ATOM 2981 C CA . GLU A 1 369 ? -15.101 -5.438 -13.093 1.00 90.94 369 GLU A CA 1
ATOM 2982 C C . GLU A 1 369 ? -15.841 -5.419 -11.746 1.00 90.94 369 GLU A C 1
ATOM 2984 O O . GLU A 1 369 ? -17.065 -5.340 -11.727 1.00 90.94 369 GLU A O 1
ATOM 2989 N N . ASN A 1 370 ? -15.111 -5.473 -10.627 1.00 91.44 370 ASN A N 1
ATOM 2990 C CA . ASN A 1 370 ? -15.686 -5.653 -9.287 1.00 91.44 370 ASN A CA 1
ATOM 2991 C C . ASN A 1 370 ? -15.474 -4.451 -8.357 1.00 91.44 370 ASN A C 1
ATOM 2993 O O . ASN A 1 370 ? -15.761 -4.527 -7.162 1.00 91.44 370 ASN A O 1
ATOM 2997 N N . VAL A 1 371 ? -14.933 -3.345 -8.865 1.00 90.00 371 VAL A N 1
ATOM 2998 C CA . VAL A 1 371 ? -14.708 -2.152 -8.051 1.00 90.00 371 VAL A CA 1
ATOM 2999 C C . VAL A 1 371 ? -16.032 -1.441 -7.765 1.00 90.00 371 VAL A C 1
ATOM 3001 O O . VAL A 1 371 ? -16.752 -1.024 -8.670 1.00 90.00 371 VAL A O 1
ATOM 3004 N N . ASP A 1 372 ? -16.338 -1.259 -6.483 1.00 90.62 372 ASP A N 1
ATOM 3005 C CA . ASP A 1 372 ? -17.495 -0.489 -6.031 1.00 90.62 372 ASP A CA 1
ATOM 3006 C C . ASP A 1 372 ? -17.185 1.018 -6.092 1.00 90.62 372 ASP A C 1
ATOM 3008 O O . ASP A 1 372 ? -16.642 1.616 -5.157 1.00 90.62 372 ASP A O 1
ATOM 3012 N N . ILE A 1 373 ? -17.485 1.627 -7.243 1.00 91.50 373 ILE A N 1
ATOM 3013 C CA . ILE A 1 373 ? -17.267 3.059 -7.489 1.00 91.50 373 ILE A CA 1
ATOM 3014 C C . ILE A 1 373 ? -18.028 3.950 -6.492 1.00 91.50 373 ILE A C 1
ATOM 3016 O O . ILE A 1 373 ? -17.396 4.871 -5.969 1.00 91.50 373 ILE A O 1
ATOM 3020 N N . PRO A 1 374 ? -19.321 3.715 -6.179 1.00 91.12 374 PRO A N 1
ATOM 3021 C CA . PRO A 1 374 ? -20.015 4.444 -5.116 1.00 91.12 374 PRO A CA 1
ATOM 3022 C C . PRO A 1 374 ? -19.265 4.445 -3.779 1.00 91.12 374 PRO A C 1
ATOM 3024 O O . PRO A 1 374 ? -19.057 5.514 -3.199 1.00 91.12 374 PRO A O 1
ATOM 3027 N N . SER A 1 375 ? -18.791 3.283 -3.322 1.00 86.94 375 SER A N 1
ATOM 3028 C CA . SER A 1 375 ? -18.022 3.189 -2.073 1.00 86.94 375 SER A CA 1
ATOM 3029 C C . SER A 1 375 ? -16.681 3.921 -2.151 1.00 86.94 375 SER A C 1
ATOM 3031 O O . SER A 1 375 ? -16.285 4.588 -1.193 1.00 86.94 375 SER A O 1
ATOM 3033 N N . LEU A 1 376 ? -15.987 3.862 -3.294 1.00 85.00 376 LEU A N 1
ATOM 3034 C CA . LEU A 1 376 ? -14.756 4.632 -3.503 1.00 85.00 376 LEU A CA 1
ATOM 3035 C C . LEU A 1 376 ? -14.999 6.144 -3.521 1.00 85.00 376 LEU A C 1
ATOM 3037 O O . LEU A 1 376 ? -14.180 6.895 -2.995 1.00 85.00 376 LEU A O 1
ATOM 3041 N N . ALA A 1 377 ? -16.102 6.596 -4.114 1.00 86.69 377 ALA A N 1
ATOM 3042 C CA . ALA A 1 377 ? -16.470 8.008 -4.164 1.00 86.69 377 ALA A CA 1
ATOM 3043 C C . ALA A 1 377 ? -16.851 8.554 -2.778 1.00 86.69 377 ALA A C 1
ATOM 3045 O O . ALA A 1 377 ? -16.600 9.723 -2.488 1.00 86.69 377 ALA A O 1
ATOM 3046 N N . ALA A 1 378 ? -17.415 7.707 -1.913 1.00 87.12 378 ALA A N 1
ATOM 3047 C CA . ALA A 1 378 ? -17.734 8.038 -0.526 1.00 87.12 378 ALA A CA 1
ATOM 3048 C C . ALA A 1 378 ? -16.521 7.962 0.424 1.00 87.12 378 ALA A C 1
ATOM 3050 O O . ALA A 1 378 ? -16.648 8.277 1.609 1.00 87.12 378 ALA A O 1
ATOM 3051 N N . TYR A 1 379 ? -15.346 7.537 -0.059 1.00 83.00 379 TYR A N 1
ATOM 3052 C CA . TYR A 1 379 ? -14.178 7.327 0.790 1.00 83.00 379 TYR A CA 1
ATOM 3053 C C . TYR A 1 379 ? -13.710 8.653 1.428 1.00 83.00 379 TYR A C 1
ATOM 3055 O O . TYR A 1 379 ? -13.452 9.623 0.712 1.00 83.00 379 TYR A O 1
ATOM 3063 N N . PRO A 1 380 ? -13.526 8.726 2.762 1.00 76.56 380 PRO A N 1
ATOM 3064 C CA . PRO A 1 380 ? -13.377 9.993 3.493 1.00 76.56 380 PRO A CA 1
ATOM 3065 C C . PRO A 1 380 ? -12.011 10.683 3.313 1.00 76.56 380 PRO A C 1
ATOM 3067 O O . PRO A 1 380 ? -11.696 11.641 4.019 1.00 76.56 380 PRO A O 1
ATOM 3070 N N . CYS A 1 381 ? -11.166 10.204 2.398 1.00 76.25 381 CYS A N 1
ATOM 3071 C CA . CYS A 1 381 ? -9.804 10.694 2.221 1.00 76.25 381 CYS A CA 1
ATOM 3072 C C . CYS A 1 381 ? -9.636 11.415 0.882 1.00 76.25 381 CYS A C 1
ATOM 3074 O O . CYS A 1 381 ? -10.065 10.928 -0.163 1.00 76.25 381 CYS A O 1
ATOM 3076 N N . ARG A 1 382 ? -8.951 12.565 0.897 1.00 76.44 382 ARG A N 1
ATOM 3077 C CA . ARG A 1 382 ? -8.620 13.293 -0.334 1.00 76.44 382 ARG A CA 1
ATOM 3078 C C . ARG A 1 382 ? -7.628 12.489 -1.163 1.00 76.44 382 ARG A C 1
ATOM 3080 O O . ARG A 1 382 ? -6.579 12.097 -0.666 1.00 76.44 382 ARG A O 1
ATOM 3087 N N . ALA A 1 383 ? -7.929 12.322 -2.446 1.00 75.81 383 ALA A N 1
ATOM 3088 C CA . ALA A 1 383 ? -7.074 11.608 -3.382 1.00 75.81 383 ALA A CA 1
ATOM 3089 C C . ALA A 1 383 ? -5.658 12.219 -3.447 1.00 75.81 383 ALA A C 1
ATOM 3091 O O . ALA A 1 383 ? -5.480 13.354 -3.901 1.00 75.81 383 ALA A O 1
ATOM 3092 N N . ILE A 1 384 ? -4.624 11.460 -3.062 1.00 79.19 384 ILE A N 1
ATOM 3093 C CA . ILE A 1 384 ? -3.239 11.861 -3.340 1.00 79.19 384 ILE A CA 1
ATOM 3094 C C . ILE A 1 384 ? -2.936 11.606 -4.818 1.00 79.19 384 ILE A C 1
ATOM 3096 O O . ILE A 1 384 ? -2.659 10.484 -5.248 1.00 79.19 384 ILE A O 1
ATOM 3100 N N . SER A 1 385 ? -2.939 12.676 -5.611 1.00 84.44 385 SER A N 1
ATOM 3101 C CA . SER A 1 385 ? -2.570 12.602 -7.022 1.00 84.44 385 SER A CA 1
ATOM 3102 C C . SER A 1 385 ? -1.053 12.555 -7.205 1.00 84.44 385 SER A C 1
ATOM 3104 O O . SER A 1 385 ? -0.365 13.579 -7.237 1.00 84.44 385 SER A O 1
ATOM 3106 N N . VAL A 1 386 ? -0.524 11.346 -7.400 1.00 85.88 386 VAL A N 1
ATOM 3107 C CA . VAL A 1 386 ? 0.882 11.117 -7.778 1.00 85.88 386 VAL A CA 1
ATOM 3108 C C . VAL A 1 386 ? 1.235 11.837 -9.079 1.00 85.88 386 VAL A C 1
ATOM 3110 O O . VAL A 1 386 ? 2.330 12.379 -9.197 1.00 85.88 386 VAL A O 1
ATOM 3113 N N . GLN A 1 387 ? 0.294 11.932 -10.022 1.00 85.12 387 GLN A N 1
ATOM 3114 C CA . GLN A 1 387 ? 0.474 12.709 -11.250 1.00 85.12 387 GLN A CA 1
ATOM 3115 C C . GLN A 1 387 ? 0.657 14.201 -10.959 1.00 85.12 387 GLN A C 1
ATOM 3117 O O . GLN A 1 387 ? 1.538 14.822 -11.543 1.00 85.12 387 GLN A O 1
ATOM 3122 N N . SER A 1 388 ? -0.123 14.773 -10.037 1.00 85.44 388 SER A N 1
ATOM 3123 C CA . SER A 1 388 ? 0.025 16.180 -9.643 1.00 85.44 388 SER A CA 1
ATOM 3124 C C . SER A 1 388 ? 1.360 16.425 -8.940 1.00 85.44 388 SER A C 1
ATOM 3126 O O . SER A 1 388 ? 2.017 17.428 -9.210 1.00 85.44 388 SER A O 1
ATOM 3128 N N . ILE A 1 389 ? 1.808 15.485 -8.098 1.00 85.94 389 ILE A N 1
ATOM 3129 C CA . ILE A 1 389 ? 3.141 15.535 -7.479 1.00 85.94 389 ILE A CA 1
ATOM 3130 C C . ILE A 1 389 ? 4.222 15.502 -8.564 1.00 85.94 389 ILE A C 1
ATOM 3132 O O . ILE A 1 389 ? 5.106 16.353 -8.568 1.00 85.94 389 ILE A O 1
ATOM 3136 N N . ILE A 1 390 ? 4.144 14.569 -9.516 1.00 86.50 390 ILE A N 1
ATOM 3137 C CA . ILE A 1 390 ? 5.102 14.475 -10.624 1.00 86.50 390 ILE A CA 1
ATOM 3138 C C . ILE A 1 390 ? 5.106 15.771 -11.437 1.00 86.50 390 ILE A C 1
ATOM 3140 O O . ILE A 1 390 ? 6.173 16.354 -11.586 1.00 86.50 390 ILE A O 1
ATOM 3144 N N . LYS A 1 391 ? 3.946 16.278 -11.876 1.00 86.94 391 LYS A N 1
ATOM 3145 C CA . LYS A 1 391 ? 3.829 17.533 -12.644 1.00 86.94 391 LYS A CA 1
ATOM 3146 C C . LYS A 1 391 ? 4.398 18.739 -11.898 1.00 86.94 391 LYS A C 1
ATOM 3148 O O . LYS A 1 391 ? 5.028 19.591 -12.512 1.00 86.94 391 LYS A O 1
ATOM 3153 N N . LYS A 1 392 ? 4.256 18.793 -10.570 1.00 86.50 392 LYS A N 1
ATOM 3154 C CA . LYS A 1 392 ? 4.858 19.852 -9.744 1.00 86.50 392 LYS A CA 1
ATOM 3155 C C . LYS A 1 392 ? 6.387 19.875 -9.848 1.00 86.50 392 LYS A C 1
ATOM 3157 O O . LYS A 1 392 ? 6.990 20.947 -9.851 1.00 86.50 392 LYS A O 1
ATOM 3162 N N . TYR A 1 393 ? 7.023 18.707 -9.918 1.00 86.00 393 TYR A N 1
ATOM 3163 C CA . TYR A 1 393 ? 8.481 18.600 -10.025 1.00 86.00 393 TYR A CA 1
ATOM 3164 C C . TYR A 1 393 ? 8.975 18.428 -11.462 1.00 86.00 393 TYR A C 1
ATOM 3166 O O . TYR A 1 393 ? 10.159 18.596 -11.708 1.00 86.00 393 TYR A O 1
ATOM 3174 N N . LEU A 1 394 ? 8.110 18.088 -12.407 1.00 85.75 394 LEU A N 1
ATOM 3175 C CA . LEU A 1 394 ? 8.433 17.807 -13.801 1.00 85.75 394 LEU A CA 1
ATOM 3176 C C . LEU A 1 394 ? 7.301 18.358 -14.686 1.00 85.75 394 LEU A C 1
ATOM 3178 O O . LEU A 1 394 ? 6.539 17.579 -15.260 1.00 85.75 394 LEU A O 1
ATOM 3182 N N . PRO A 1 395 ? 7.149 19.693 -14.779 1.00 78.25 395 PRO A N 1
ATOM 3183 C CA . PRO A 1 395 ? 6.004 20.316 -15.453 1.00 78.25 395 PRO A CA 1
ATOM 3184 C C . PRO A 1 395 ? 5.960 20.019 -16.956 1.00 78.25 395 PRO A C 1
ATOM 3186 O O . PRO A 1 395 ? 4.889 20.017 -17.551 1.00 78.25 395 PRO A O 1
ATOM 3189 N N . ASN A 1 396 ? 7.116 19.706 -17.545 1.00 77.62 396 ASN A N 1
ATOM 3190 C CA . ASN A 1 396 ? 7.289 19.466 -18.976 1.00 77.62 396 ASN A CA 1
ATOM 3191 C C . ASN A 1 396 ? 7.175 17.978 -19.362 1.00 77.62 396 ASN A C 1
ATOM 3193 O O . ASN A 1 396 ? 7.528 17.605 -20.479 1.00 77.62 396 ASN A O 1
ATOM 3197 N N . ILE A 1 397 ? 6.751 17.112 -18.434 1.00 70.88 397 ILE A N 1
ATOM 3198 C CA . ILE A 1 397 ? 6.395 15.719 -18.722 1.00 70.88 397 ILE A CA 1
ATOM 3199 C C . ILE A 1 397 ? 4.882 15.675 -18.937 1.00 70.88 397 ILE A C 1
ATOM 3201 O O . ILE A 1 397 ? 4.101 15.614 -17.985 1.00 70.88 397 ILE A O 1
ATOM 3205 N N . SER A 1 398 ? 4.481 15.776 -20.203 1.00 50.97 398 SER A N 1
ATOM 3206 C CA . SER A 1 398 ? 3.106 15.580 -20.675 1.00 50.97 398 SER A CA 1
ATOM 3207 C C . SER A 1 398 ? 2.998 14.276 -21.447 1.00 50.97 398 SER A C 1
ATOM 3209 O O . SER A 1 398 ? 3.789 14.133 -22.411 1.00 50.97 398 SER A O 1
#

Organism: Cochliobolus heterostrophus (strain C4 / ATCC 48331 / race T) (NCBI:txid665024)

Sequence (398 aa):
MEDQESQRLVNTTYFVTPKDLQHPVRYVYPPSEASHLYFALAIEGYHYLGIQISVVPFSLNEFPGQIFHCAYGSFARCCLKIQYEPVHSSVYEVTETIYKTLIPWHNWDLRTPGIWYVKELPPMSCAESGLDSCEARTRVHLEHYMVLSPGSGSSTPSQMSDEISLSGISFGFDMTKQHKMPRRERRRRNSVDLTVNPMTGAVDAFLERINSGIISNTELLPNIASRCIETTSVSLSQENATRAWQMCISFSRQSNQKVKCGKFLRFLSLCFFLIWQRYWPKQGKSAAREINAKMREAGFSGSSRGLKTLRDETVLINSIIASIRLHCNFEQAQIMHHIIFDTSNYQFIRTINRLSKDRRESFVRYICENVDIPSLAAYPCRAISVQSIIKKYLPNIS

Radius of gyration: 27.2 Å; chains: 1; bounding box: 64×74×75 Å

Secondary structure (DSSP, 8-state):
---------BTTEEEE-TTGGGS---PPP--SS-EEEEEEEEETTTEEEEEEEEEEEEE-TTSTTPEEEEEEEEEEESSTTS-STT--HHHHHHHHHHHHHH-TT----TTSTT-EEE---------S--HHHHHHHHHHHHHHHHHHS-----PPPP----------------------------PPPPPPP----HHHHHHHHHHHHHHT----SS---SSSSSS--------HHHHHHHHHHHHHHHHHHHHTS--TTHHHHHHHHHHHHHHHHHT----SHHHHHHHHHHHHHTT--S-HHHHHHHHHHHHHHHHHHHHHHHHS--TTGGGHHHHHHSHHHHHHHHHHTTS-HHHHHHHHHHHHHH--HHHHHT-SS----HHHHHHHH-TT--